Protein AF-0000000079456754 (afdb_homodimer)

Solvent-accessible surface area (backbone atoms only — not comparable to full-atom values): 29321 Å² total; per-residue (Å²): 111,34,64,53,48,17,48,43,24,54,72,72,60,78,36,47,35,60,50,11,26,41,52,13,52,42,48,40,25,72,31,63,88,43,51,28,25,14,45,40,23,36,18,22,70,84,45,48,30,36,29,25,3,20,33,33,38,13,86,80,46,47,39,7,14,24,29,37,26,44,29,47,65,57,40,38,56,46,3,45,46,35,42,61,35,28,71,49,34,30,26,28,17,71,38,30,30,52,49,34,45,45,62,68,47,68,78,42,79,29,58,36,74,60,15,49,48,54,39,50,54,29,56,72,49,36,35,52,78,62,50,64,35,38,39,37,60,56,48,88,66,35,59,72,81,53,35,66,44,90,62,84,54,83,61,74,77,69,75,72,74,67,42,75,90,48,35,36,45,52,53,40,77,28,66,47,96,87,34,49,37,20,34,26,21,31,15,18,44,48,54,36,31,61,63,31,51,49,57,14,41,41,33,62,20,16,12,30,30,55,38,55,91,43,19,32,18,24,30,37,45,43,28,49,61,38,40,62,67,21,35,12,35,45,17,36,52,34,34,65,72,66,40,52,30,31,56,11,24,38,52,29,49,48,62,48,36,75,78,42,54,84,50,21,38,35,30,42,22,28,36,41,86,66,52,61,27,53,27,35,28,51,48,95,76,45,68,46,77,43,70,48,86,89,65,70,43,80,42,78,43,79,44,78,41,50,66,74,124,111,33,63,53,49,18,48,44,26,53,71,73,60,77,37,49,35,60,51,12,25,40,53,12,51,41,49,38,24,72,32,64,90,43,52,27,25,14,45,38,25,35,19,22,71,82,46,50,30,36,30,26,3,18,33,33,36,12,84,80,46,48,40,8,14,25,30,37,25,45,29,48,65,57,40,39,56,46,3,44,46,35,40,62,35,28,72,48,32,30,26,28,19,71,39,27,32,51,50,33,44,45,62,68,47,67,80,44,79,28,59,36,74,60,17,49,49,54,40,50,53,29,55,73,50,36,36,53,78,62,49,63,34,37,40,37,59,55,48,89,67,34,58,72,83,52,35,67,44,92,61,85,54,85,61,72,76,69,76,72,74,66,40,75,89,48,33,38,44,51,52,41,75,29,66,47,96,84,34,48,38,20,35,25,22,32,17,18,43,49,54,36,32,60,63,30,49,48,56,14,40,41,34,63,20,16,11,30,30,55,38,54,90,42,20,32,17,24,33,36,44,44,27,47,61,37,40,61,66,21,35,13,36,45,17,35,53,35,34,64,73,66,40,52,28,31,57,12,24,39,54,29,49,49,62,48,36,74,79,42,55,84,51,20,38,36,30,42,22,28,34,43,87,63,52,62,28,53,27,35,28,51,46,95,76,44,68,47,78,45,67,48,87,88,64,72,43,79,42,75,43,78,45,79,41,50,63,76,125

Nearest PDB structures (foldseek):
  9gaf-assembly1_A  TM=9.329E-01  e=4.385E-30  Elizabethkingia meningoseptica
  3tkj-assembly1_B  TM=8.708E-01  e=7.910E-23  Homo sapiens
  4o47-assembly1_A  TM=8.609E-01  e=6.618E-23  Cavia porcellus
  4o47-assembly1_B  TM=8.626E-01  e=7.453E-23  Cavia porcellus
  1apy-assembly1_C  TM=9.927E-01  e=5.753E-17  Homo sapiens

InterPro domains:
  IPR000246 Peptidase T2, asparaginase 2 [PF01112] (5-284)
  IPR000246 Peptidase T2, asparaginase 2 [PTHR10188] (5-280)
  IPR029055 Nucleophile aminohydrolases, N-terminal [SSF56235] (5-284)

Foldseek 3Di:
DLQVQLVCCQPPVVHDNQVSQLSSLLVLLPDVVNVWFHFAAQAALVLAFFKKKKKAWQPVRAMFIEWRHFQFSSRHVLSVCCRVPHPDHYDYDPVSNVSCVVVPTDGHGSHDPRSNVVNVVCVVVQNPPADDAQWPPPSHRHDDDTDHHPDHPPPPPPLPQQAPVFWWKDKDWGAHPVLTIMIMIMTSGGHRYHRPDGFQNRPQLQQKHHHSQWWMKGKIWRRVLSVVQSLGNQLSVVSVVPDFSAVSQVVSVVVSCVVVVSTWMKMKIATSVGGIHMATANYPWDWDWDDDPVVNDIDIGTHDHDYRD/DLQVQLVCCQPPVVHDNQVSQLSSLLVLLPDVVNVWFHFAAQAALVLAFFKKKKKAWQPVRAMFIEWRHFQFSSRHVLSVCCRVPHPDHYDYDPVSNVSCVVVPTDGHGRHDPRSNVVNVVCVVVQNPPADDAQWPPPSHRHDDDTDHHPDHPPPPPPLPQQAPVFWWKDKDWGAHPVLTIMIMIMTSGGHRYHRPDGFQNRPQLQQKHHHSQWWMKGKIWRRVLSVVQSLGNQLSVVSVVPDFSAVSQVVSVVVSCVVVVSTWMKMKIATSVGGIHMATANYPWDWDWDDDPVVNDIDIGTHDHDYRD

Radius of gyration: 22.54 Å; Cα contacts (8 Å, |Δi|>4): 1743; chains: 2; bounding box: 58×65×57 Å

Secondary structure (DSSP, 8-state):
-HHHHHHHHHHTS---HHHHHHHHHHHHHT-TTSTTTSTTS---TTS--EEEEEEEETTT--EEEEEEEES-S-HHHHHHHHHHHBS-SEEEHHHHHHHHHHTTPPP-----HHHHHHHHHHHHTTT-S--B-SEES-TTT-----EE-SS------------GGG---EEEEEE-TT--EEEEEEE---TTPPTTB--GGGSBTTTEEEETTTEEEEEEE-HHHHHHH-HHHHHHHHHHTT--HHHHHHHHHHHHHTT-TT--EEEEEEETTS-EEEEEES-SS-EEEE--TTT-SPEEEE-PEEP--/-HHHHHHHHHHTS---HHHHHHHHHHHHHT-TTSTTTSTTS---TTS--EEEEEEEETTT--EEEEEEEES-S-HHHHHHHHHHHBS-SEEEHHHHHHHHHHTTPPP-----HHHHHHHHHHHHTTT-S--B-SEES-TTT-----EE-SS------------GGG---EEEEEE-TT--EEEEEEE---TTPPTTB--GGGSBTTTEEEETTTEEEEEEE-HHHHHHH-HHHHHHH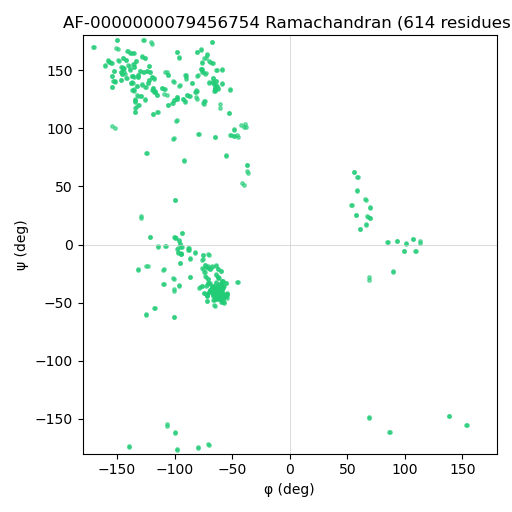HHHTT--HHHHHHHHHHHHHTT-TT--EEEEEEETTS-EEEEEES-SS-EEEE--TTT-SPEEEE-PEEP--

pLDDT: mean 92.84, std 12.47, range [36.28, 98.94]

Organism: NCBI:txid69355

Structure (mmCIF, N/CA/C/O backbone):
data_AF-0000000079456754-model_v1
#
loop_
_entity.id
_entity.type
_entity.pdbx_description
1 polymer N(4)-(beta-N-acetylglucosaminyl)-L-asparaginase
#
loop_
_atom_site.group_PDB
_atom_site.id
_atom_site.type_symbol
_atom_site.label_atom_id
_atom_site.label_alt_id
_atom_site.label_comp_id
_atom_site.label_asym_id
_atom_site.label_entity_id
_atom_site.label_seq_id
_atom_site.pdbx_PDB_ins_code
_atom_site.Cartn_x
_atom_site.Cartn_y
_atom_site.Cartn_z
_atom_site.occupancy
_atom_site.B_iso_or_equiv
_atom_site.auth_seq_id
_atom_site.auth_comp_id
_atom_site.auth_asym_id
_atom_site.auth_atom_id
_atom_site.pdbx_PDB_model_num
ATOM 1 N N . MET A 1 1 ? -5.152 -25.688 -11.891 1 72 1 MET A N 1
ATOM 2 C CA . MET A 1 1 ? -3.979 -25.609 -12.75 1 72 1 MET A CA 1
ATOM 3 C C . MET A 1 1 ? -2.885 -24.766 -12.117 1 72 1 MET A C 1
ATOM 5 O O . MET A 1 1 ? -1.72 -25.156 -12.086 1 72 1 MET A O 1
ATOM 9 N N . THR A 1 2 ? -3.264 -23.75 -11.438 1 82.38 2 THR A N 1
ATOM 10 C CA . THR A 1 2 ? -2.287 -22.828 -10.875 1 82.38 2 THR A CA 1
ATOM 11 C C . THR A 1 2 ? -1.55 -23.453 -9.703 1 82.38 2 THR A C 1
ATOM 13 O O . THR A 1 2 ? -0.318 -23.422 -9.641 1 82.38 2 THR A O 1
ATOM 16 N N . SER A 1 3 ? -2.283 -24.141 -8.867 1 84.19 3 SER A N 1
ATOM 17 C CA . SER A 1 3 ? -1.676 -24.781 -7.703 1 84.19 3 SER A CA 1
ATOM 18 C C . SER A 1 3 ? -0.75 -25.906 -8.117 1 84.19 3 SER A C 1
ATOM 20 O O . SER A 1 3 ? 0.294 -26.125 -7.496 1 84.19 3 SER A O 1
ATOM 22 N N . LEU A 1 4 ? -1.207 -26.594 -9.172 1 87.44 4 LEU A N 1
ATOM 23 C CA . LEU A 1 4 ? -0.409 -27.719 -9.641 1 87.44 4 LEU A CA 1
ATOM 24 C C . LEU A 1 4 ? 0.928 -27.234 -10.203 1 87.44 4 LEU A C 1
ATOM 26 O O . LEU A 1 4 ? 1.955 -27.891 -10.008 1 87.44 4 LEU A O 1
ATOM 30 N N . LYS A 1 5 ? 0.863 -26.188 -10.891 1 89.25 5 LYS A N 1
ATOM 31 C CA . LYS A 1 5 ? 2.1 -25.625 -11.422 1 89.25 5 LYS A CA 1
ATOM 32 C C . LYS A 1 5 ? 3.076 -25.281 -10.305 1 89.25 5 LYS A C 1
ATOM 34 O O . LYS A 1 5 ? 4.262 -25.609 -10.383 1 89.25 5 LYS A O 1
ATOM 39 N N . GLY A 1 6 ? 2.631 -24.594 -9.273 1 91.5 6 GLY A N 1
ATOM 40 C CA . GLY A 1 6 ? 3.475 -24.281 -8.125 1 91.5 6 GLY A CA 1
ATOM 41 C C . GLY A 1 6 ? 4.023 -25.516 -7.441 1 91.5 6 GLY A C 1
ATOM 42 O O . GLY A 1 6 ? 5.199 -25.562 -7.074 1 91.5 6 GLY A O 1
ATOM 43 N N . TRP A 1 7 ? 3.184 -26.5 -7.363 1 92.44 7 TRP A N 1
ATOM 44 C CA . TRP A 1 7 ? 3.564 -27.75 -6.715 1 92.44 7 TRP A CA 1
ATOM 45 C C . TRP A 1 7 ? 4.688 -28.453 -7.48 1 92.44 7 TRP A C 1
ATOM 47 O O . TRP A 1 7 ? 5.656 -28.922 -6.883 1 92.44 7 TRP A O 1
ATOM 57 N N . LYS A 1 8 ? 4.562 -28.453 -8.773 1 91.81 8 LYS A N 1
ATOM 58 C CA . LYS A 1 8 ? 5.57 -29.094 -9.617 1 91.81 8 LYS A CA 1
ATOM 59 C C . LYS A 1 8 ? 6.918 -28.375 -9.492 1 91.81 8 LYS A C 1
ATOM 61 O O . LYS A 1 8 ? 7.969 -29.016 -9.531 1 91.81 8 LYS A O 1
ATOM 66 N N . VAL A 1 9 ? 6.82 -27.109 -9.328 1 92.31 9 VAL A N 1
ATOM 67 C CA . VAL A 1 9 ? 8.047 -26.344 -9.164 1 92.31 9 VAL A CA 1
ATOM 68 C C . VAL A 1 9 ? 8.758 -26.781 -7.883 1 92.31 9 VAL A C 1
ATOM 70 O O . VAL A 1 9 ? 9.984 -26.922 -7.863 1 92.31 9 VAL A O 1
ATOM 73 N N . LEU A 1 10 ? 8.055 -27.016 -6.816 1 91.69 10 LEU A N 1
ATOM 74 C CA . LEU A 1 10 ? 8.617 -27.375 -5.52 1 91.69 10 LEU A CA 1
ATOM 75 C C . LEU A 1 10 ? 9.141 -28.797 -5.52 1 91.69 10 LEU A C 1
ATOM 77 O O . LEU A 1 10 ? 10.102 -29.125 -4.809 1 91.69 10 LEU A O 1
ATOM 81 N N . THR A 1 11 ? 8.57 -29.641 -6.352 1 90.5 11 THR A N 1
ATOM 82 C CA . THR A 1 11 ? 8.844 -31.062 -6.195 1 90.5 11 THR A CA 1
ATOM 83 C C . THR A 1 11 ? 9.711 -31.578 -7.344 1 90.5 11 THR A C 1
ATOM 85 O O . THR A 1 11 ? 10.453 -32.562 -7.18 1 90.5 11 THR A O 1
ATOM 88 N N . GLU A 1 12 ? 9.523 -31.047 -8.5 1 87.06 12 GLU A N 1
ATOM 89 C CA . GLU A 1 12 ? 10.211 -31.578 -9.672 1 87.06 12 GLU A CA 1
ATOM 90 C C . GLU A 1 12 ? 11.289 -30.625 -10.164 1 87.06 12 GLU A C 1
ATOM 92 O O . GLU A 1 12 ? 12.258 -31.031 -10.805 1 87.06 12 GLU A O 1
ATOM 97 N N . GLY A 1 13 ? 11.227 -29.438 -9.859 1 79.06 13 GLY A N 1
ATOM 98 C CA . GLY A 1 13 ? 12.039 -28.438 -10.523 1 79.06 13 GLY A CA 1
ATOM 99 C C . GLY A 1 13 ? 13.156 -27.891 -9.648 1 79.06 13 GLY A C 1
ATOM 100 O O . GLY A 1 13 ? 13.984 -27.109 -10.102 1 79.06 13 GLY A O 1
ATOM 101 N N . GLY A 1 14 ? 13.164 -28.438 -8.359 1 86.06 14 GLY A N 1
ATOM 102 C CA . GLY A 1 14 ? 14.172 -27.891 -7.465 1 86.06 14 GLY A CA 1
ATOM 103 C C . GLY A 1 14 ? 14.008 -26.406 -7.215 1 86.06 14 GLY A C 1
ATOM 104 O O . GLY A 1 14 ? 14.953 -25.734 -6.812 1 86.06 14 GLY A O 1
ATOM 105 N N . GLY A 1 15 ? 12.875 -25.922 -7.59 1 92.44 15 GLY A N 1
ATOM 106 C CA . GLY A 1 15 ? 12.617 -24.5 -7.438 1 92.44 15 GLY A CA 1
ATOM 107 C C . GLY A 1 15 ? 12.312 -24.094 -6.008 1 92.44 15 GLY A C 1
ATOM 108 O O . GLY A 1 15 ? 11.914 -24.938 -5.195 1 92.44 15 GLY A O 1
ATOM 109 N N . SER A 1 16 ? 12.523 -22.875 -5.664 1 96.31 16 SER A N 1
ATOM 110 C CA . SER A 1 16 ? 12.25 -22.312 -4.344 1 96.31 16 SER A CA 1
ATOM 111 C C . SER A 1 16 ? 10.758 -22.047 -4.156 1 96.31 16 SER A C 1
ATOM 113 O O . SER A 1 16 ? 9.977 -22.172 -5.102 1 96.31 16 SER A O 1
ATOM 115 N N . VAL A 1 17 ? 10.398 -21.797 -2.914 1 97.75 17 VAL A N 1
ATOM 116 C CA . VAL A 1 17 ? 9.016 -21.406 -2.637 1 97.75 17 VAL A CA 1
ATOM 117 C C . VAL A 1 17 ? 8.648 -20.172 -3.443 1 97.75 17 VAL A C 1
ATOM 119 O O . VAL A 1 17 ? 7.504 -20.031 -3.887 1 97.75 17 VAL A O 1
ATOM 122 N N . MET A 1 18 ? 9.586 -19.234 -3.643 1 97.88 18 MET A N 1
ATOM 123 C CA . MET A 1 18 ? 9.359 -18.047 -4.461 1 97.88 18 MET A CA 1
ATOM 124 C C . MET A 1 18 ? 9.102 -18.422 -5.914 1 97.88 18 MET A C 1
ATOM 126 O O . MET A 1 18 ? 8.203 -17.891 -6.555 1 97.88 18 MET A O 1
ATOM 130 N N . ASP A 1 19 ? 9.883 -19.375 -6.441 1 97.56 19 ASP A N 1
ATOM 131 C CA . ASP A 1 19 ? 9.656 -19.859 -7.797 1 97.56 19 ASP A CA 1
ATOM 132 C C . ASP A 1 19 ? 8.25 -20.438 -7.945 1 97.56 19 ASP A C 1
ATOM 134 O O . ASP A 1 19 ? 7.582 -20.203 -8.953 1 97.56 19 ASP A O 1
ATOM 138 N N . ALA A 1 20 ? 7.867 -21.188 -6.926 1 97.38 20 ALA A N 1
ATOM 139 C CA . ALA A 1 20 ? 6.555 -21.828 -6.945 1 97.38 20 ALA A CA 1
ATOM 140 C C . ALA A 1 20 ? 5.434 -20.797 -7 1 97.38 20 ALA A C 1
ATOM 142 O O . ALA A 1 20 ? 4.508 -20.922 -7.805 1 97.38 20 ALA A O 1
ATOM 143 N N . VAL A 1 21 ? 5.527 -19.812 -6.176 1 98.06 21 VAL A N 1
ATOM 144 C CA . VAL A 1 21 ? 4.504 -18.766 -6.098 1 98.06 21 VAL A CA 1
ATOM 145 C C . VAL A 1 21 ? 4.457 -17.984 -7.41 1 98.06 21 VAL A C 1
ATOM 147 O O . VAL A 1 21 ? 3.379 -17.734 -7.949 1 98.06 21 VAL A O 1
ATOM 150 N N . VAL A 1 22 ? 5.586 -17.594 -7.957 1 98.25 22 VAL A N 1
ATOM 151 C CA . VAL A 1 22 ? 5.66 -16.781 -9.172 1 98.25 22 VAL A CA 1
ATOM 152 C C . VAL A 1 22 ? 5.109 -17.578 -10.352 1 98.25 22 VAL A C 1
ATOM 154 O O . VAL A 1 22 ? 4.262 -17.078 -11.094 1 98.25 22 VAL A O 1
ATOM 157 N N . GLN A 1 23 ? 5.527 -18.812 -10.492 1 96.81 23 GLN A N 1
ATOM 158 C CA . GLN A 1 23 ? 5.078 -19.609 -11.625 1 96.81 23 GLN A CA 1
ATOM 159 C C . GLN A 1 23 ? 3.604 -19.969 -11.492 1 96.81 23 GLN A C 1
ATOM 161 O O . GLN A 1 23 ? 2.875 -20.016 -12.484 1 96.81 23 GLN A O 1
ATOM 166 N N . GLY A 1 24 ? 3.211 -20.312 -10.258 1 96.38 24 GLY A N 1
ATOM 167 C CA . GLY A 1 24 ? 1.803 -20.594 -10.023 1 96.38 24 GLY A CA 1
ATOM 168 C C . GLY A 1 24 ? 0.895 -19.422 -10.359 1 96.38 24 GLY A C 1
ATOM 169 O O . GLY A 1 24 ? -0.085 -19.578 -11.094 1 96.38 24 GLY A O 1
ATOM 170 N N . CYS A 1 25 ? 1.184 -18.25 -9.891 1 97.31 25 CYS A N 1
ATOM 171 C CA . CYS A 1 25 ? 0.378 -17.062 -10.156 1 97.31 25 CYS A CA 1
ATOM 172 C C . CYS A 1 25 ? 0.449 -16.672 -11.625 1 97.31 25 CYS A C 1
ATOM 174 O O . CYS A 1 25 ? -0.537 -16.203 -12.195 1 97.31 25 CYS A O 1
ATOM 176 N N . GLN A 1 26 ? 1.622 -16.812 -12.18 1 96.62 26 GLN A N 1
ATOM 177 C CA . GLN A 1 26 ? 1.788 -16.453 -13.586 1 96.62 26 GLN A CA 1
ATOM 178 C C . GLN A 1 26 ? 0.885 -17.312 -14.477 1 96.62 26 GLN A C 1
ATOM 180 O O . GLN A 1 26 ? 0.382 -16.844 -15.5 1 96.62 26 GLN A O 1
ATOM 185 N N . GLU A 1 27 ? 0.716 -18.594 -14.102 1 95.56 27 GLU A N 1
ATOM 186 C CA . GLU A 1 27 ? -0.209 -19.453 -14.836 1 95.56 27 GLU A CA 1
ATOM 187 C C . GLU A 1 27 ? -1.603 -18.828 -14.898 1 95.56 27 GLU A C 1
ATOM 189 O O . GLU A 1 27 ? -2.262 -18.875 -15.938 1 95.56 27 GLU A O 1
ATOM 194 N N . ALA A 1 28 ? -2.02 -18.281 -13.797 1 94.94 28 ALA A N 1
ATOM 195 C CA . ALA A 1 28 ? -3.32 -17.625 -13.758 1 94.94 28 ALA A CA 1
ATOM 196 C C . ALA A 1 28 ? -3.312 -16.344 -14.586 1 94.94 28 ALA A C 1
ATOM 198 O O . ALA A 1 28 ? -4.293 -16.031 -15.266 1 94.94 28 ALA A O 1
ATOM 199 N N . GLU A 1 29 ? -2.223 -15.586 -14.531 1 96.25 29 GLU A N 1
ATOM 200 C CA . GLU A 1 29 ? -2.094 -14.336 -15.289 1 96.25 29 GLU A CA 1
ATOM 201 C C . GLU A 1 29 ? -2.234 -14.586 -16.781 1 96.25 29 GLU A C 1
ATOM 203 O O . GLU A 1 29 ? -2.752 -13.734 -17.516 1 96.25 29 GLU A O 1
ATOM 208 N N . MET A 1 30 ? -1.811 -15.75 -17.219 1 95.31 30 MET A N 1
ATOM 209 C CA . MET A 1 30 ? -1.755 -16.047 -18.641 1 95.31 30 MET A CA 1
ATOM 210 C C . MET A 1 30 ? -3.018 -16.766 -19.109 1 95.31 30 MET A C 1
ATOM 212 O O . MET A 1 30 ? -3.199 -17 -20.297 1 95.31 30 MET A O 1
ATOM 216 N N . ASP A 1 31 ? -3.836 -17.109 -18.188 1 93.5 31 ASP A N 1
ATOM 217 C CA . ASP A 1 31 ? -5.047 -17.875 -18.484 1 93.5 31 ASP A CA 1
ATOM 218 C C . ASP A 1 31 ? -6.262 -16.953 -18.562 1 93.5 31 ASP A C 1
ATOM 220 O O . ASP A 1 31 ? -6.863 -16.625 -17.531 1 93.5 31 ASP A O 1
ATOM 224 N N . THR A 1 32 ? -6.77 -16.688 -19.703 1 91.12 32 THR A N 1
ATOM 225 C CA . THR A 1 32 ? -7.852 -15.734 -19.906 1 91.12 32 THR A CA 1
ATOM 226 C C . THR A 1 32 ? -9.188 -16.328 -19.453 1 91.12 32 THR A C 1
ATOM 228 O O . THR A 1 32 ? -10.18 -15.609 -19.328 1 91.12 32 THR A O 1
ATOM 231 N N . SER A 1 33 ? -9.148 -17.609 -19.156 1 89.81 33 SER A N 1
ATOM 232 C CA . SER A 1 33 ? -10.352 -18.219 -18.609 1 89.81 33 SER A CA 1
ATOM 233 C C . SER A 1 33 ? -10.539 -17.828 -17.141 1 89.81 33 SER A C 1
ATOM 235 O O . SER A 1 33 ? -11.617 -18.031 -16.578 1 89.81 33 SER A O 1
ATOM 237 N N . ILE A 1 34 ? -9.523 -17.281 -16.578 1 89.12 34 ILE A N 1
ATOM 238 C CA . ILE A 1 34 ? -9.609 -16.641 -15.258 1 89.12 34 ILE A CA 1
ATOM 239 C C . ILE A 1 34 ? -9.703 -15.125 -15.422 1 89.12 34 ILE A C 1
ATOM 241 O O . ILE A 1 34 ? -8.688 -14.43 -15.438 1 89.12 34 ILE A O 1
ATOM 245 N N . PRO A 1 35 ? -10.773 -14.57 -15.492 1 85.88 35 PRO A N 1
ATOM 246 C CA . PRO A 1 35 ? -10.961 -13.211 -16 1 85.88 35 PRO A CA 1
ATOM 247 C C . PRO A 1 35 ? -10.422 -12.148 -15.039 1 85.88 35 PRO A C 1
ATOM 249 O O . PRO A 1 35 ? -10.125 -11.031 -15.461 1 85.88 35 PRO A O 1
ATOM 252 N N . SER A 1 36 ? -10.234 -12.438 -13.789 1 89.44 36 SER A N 1
ATOM 253 C CA . SER A 1 36 ? -9.984 -11.398 -12.797 1 89.44 36 SER A CA 1
ATOM 254 C C . SER A 1 36 ? -8.492 -11.258 -12.5 1 89.44 36 SER A C 1
ATOM 256 O O . SER A 1 36 ? -8.102 -10.523 -11.594 1 89.44 36 SER A O 1
ATOM 258 N N . VAL A 1 37 ? -7.621 -11.945 -13.203 1 93.44 37 VAL A N 1
ATOM 259 C CA . VAL A 1 37 ? -6.234 -12 -12.758 1 93.44 37 VAL A CA 1
ATOM 260 C C . VAL A 1 37 ? -5.328 -11.359 -13.812 1 93.44 37 VAL A C 1
ATOM 262 O O . VAL A 1 37 ? -4.605 -10.406 -13.516 1 93.44 37 VAL A O 1
ATOM 265 N N . GLY A 1 38 ? -5.43 -11.812 -14.945 1 94.75 38 GLY A N 1
ATOM 266 C CA . GLY A 1 38 ? -4.469 -11.422 -15.969 1 94.75 38 GLY A CA 1
ATOM 267 C C . GLY A 1 38 ? -5.043 -10.469 -17 1 94.75 38 GLY A C 1
ATOM 268 O O . GLY A 1 38 ? -5.969 -9.711 -16.688 1 94.75 38 GLY A O 1
ATOM 269 N N . TYR A 1 39 ? -4.473 -10.43 -18.188 1 95.94 39 TYR A N 1
ATOM 270 C CA . TYR A 1 39 ? -4.848 -9.547 -19.281 1 95.94 39 TYR A CA 1
ATOM 271 C C . TYR A 1 39 ? -6.211 -9.922 -19.844 1 95.94 39 TYR A C 1
ATOM 273 O O . TYR A 1 39 ? -6.695 -11.031 -19.625 1 95.94 39 TYR A O 1
ATOM 281 N N . GLY A 1 40 ? -6.871 -8.984 -20.484 1 95.31 40 GLY A N 1
ATOM 282 C CA . GLY A 1 40 ? -7.988 -9.312 -21.359 1 95.31 40 GLY A CA 1
ATOM 283 C C . GLY A 1 40 ? -9.344 -9.07 -20.719 1 95.31 40 GLY A C 1
ATOM 284 O O . GLY A 1 40 ? -10.383 -9.305 -21.328 1 95.31 40 GLY A O 1
ATOM 285 N N . ASN A 1 41 ? -9.266 -8.586 -19.469 1 93.94 41 ASN A N 1
ATOM 286 C CA . ASN A 1 41 ? -10.539 -8.312 -18.812 1 93.94 41 ASN A CA 1
ATOM 287 C C . ASN A 1 41 ? -10.422 -7.164 -17.828 1 93.94 41 ASN A C 1
ATOM 289 O O . ASN A 1 41 ? -9.328 -6.641 -17.594 1 93.94 41 ASN A O 1
ATOM 293 N N . HIS A 1 42 ? -11.594 -6.648 -17.328 1 95.75 42 HIS A N 1
ATOM 294 C CA . HIS A 1 42 ? -11.75 -5.637 -16.281 1 95.75 42 HIS A CA 1
ATOM 295 C C . HIS A 1 42 ? -11.055 -4.336 -16.672 1 95.75 42 HIS A C 1
ATOM 297 O O . HIS A 1 42 ? -10.188 -3.852 -15.938 1 95.75 42 HIS A O 1
ATOM 303 N N . PRO A 1 43 ? -11.422 -3.756 -17.766 1 97.31 43 PRO A N 1
ATOM 304 C CA . PRO A 1 43 ? -10.867 -2.453 -18.141 1 97.31 43 PRO A CA 1
ATOM 305 C C . PRO A 1 43 ? -11.242 -1.349 -17.156 1 97.31 43 PRO A C 1
ATOM 307 O O . PRO A 1 43 ? -12.289 -1.423 -16.516 1 97.31 43 PRO A O 1
ATOM 310 N N . ASP A 1 44 ? -10.367 -0.396 -17.062 1 97.69 44 ASP A N 1
ATOM 311 C CA . ASP A 1 44 ? -10.727 0.789 -16.297 1 97.69 44 ASP A CA 1
ATOM 312 C C . ASP A 1 44 ? -11.609 1.728 -17.109 1 97.69 44 ASP A C 1
ATOM 314 O O . ASP A 1 44 ? -12.031 1.382 -18.219 1 97.69 44 ASP A O 1
ATOM 318 N N . GLU A 1 45 ? -11.93 2.885 -16.578 1 98.12 45 GLU A N 1
ATOM 319 C CA . GLU A 1 45 ? -12.859 3.805 -17.234 1 98.12 45 GLU A CA 1
ATOM 320 C C . GLU A 1 45 ? -12.305 4.297 -18.562 1 98.12 45 GLU A C 1
ATOM 322 O O . GLU A 1 45 ? -13.047 4.82 -19.391 1 98.12 45 GLU A O 1
ATOM 327 N N . SER A 1 46 ? -11.008 4.172 -18.812 1 97.56 46 SER A N 1
ATOM 328 C CA . SER A 1 46 ? -10.391 4.602 -20.062 1 97.56 46 SER A CA 1
ATOM 329 C C . SER A 1 46 ? -10.156 3.42 -20.984 1 97.56 46 SER A C 1
ATOM 331 O O . SER A 1 46 ? -9.406 3.531 -21.969 1 97.56 46 SER A O 1
ATOM 333 N N . SER A 1 47 ? -10.625 2.234 -20.641 1 97.81 47 SER A N 1
ATOM 334 C CA . SER A 1 47 ? -10.57 1.001 -21.406 1 97.81 47 SER A CA 1
ATOM 335 C C . SER A 1 47 ? -9.234 0.284 -21.203 1 97.81 47 SER A C 1
ATOM 337 O O . SER A 1 47 ? -9.008 -0.786 -21.781 1 97.81 47 SER A O 1
ATOM 339 N N . GLU A 1 48 ? -8.445 0.821 -20.406 1 97.81 48 GLU A N 1
ATOM 340 C CA . GLU A 1 48 ? -7.141 0.203 -20.203 1 97.81 48 GLU A CA 1
ATOM 341 C C . GLU A 1 48 ? -7.215 -0.905 -19.156 1 97.81 48 GLU A C 1
ATOM 343 O O . GLU A 1 48 ? -7.914 -0.768 -18.141 1 97.81 48 GLU A O 1
ATOM 348 N N . VAL A 1 49 ? -6.523 -1.994 -19.422 1 97.94 49 VAL A N 1
ATOM 349 C CA . VAL A 1 49 ? -6.355 -3.062 -18.453 1 97.94 49 VAL A CA 1
ATOM 350 C C . VAL A 1 49 ? -5.008 -2.914 -17.75 1 97.94 49 VAL A C 1
ATOM 352 O O . VAL A 1 49 ? -3.977 -2.725 -18.406 1 97.94 49 VAL A O 1
ATOM 355 N N . THR A 1 50 ? -4.988 -2.893 -16.453 1 98.31 50 THR A N 1
ATOM 356 C CA . THR A 1 50 ? -3.77 -2.807 -15.656 1 98.31 50 THR A CA 1
ATOM 357 C C . THR A 1 50 ? -3.703 -3.945 -14.641 1 98.31 50 THR A C 1
ATOM 359 O O . THR A 1 50 ? -4.715 -4.598 -14.367 1 98.31 50 THR A O 1
ATOM 362 N N . LEU A 1 51 ? -2.533 -4.195 -14.172 1 98.56 51 LEU A N 1
ATOM 363 C CA . LEU A 1 51 ? -2.342 -5.324 -13.273 1 98.56 51 LEU A CA 1
ATOM 364 C C . LEU A 1 51 ? -1.649 -4.887 -11.992 1 98.56 51 LEU A C 1
ATOM 366 O O . LEU A 1 51 ? -0.854 -3.943 -12 1 98.56 51 LEU A O 1
ATOM 370 N N . ASP A 1 52 ? -1.933 -5.516 -10.883 1 98.69 52 ASP A N 1
ATOM 371 C CA . ASP A 1 52 ? -1.252 -5.43 -9.594 1 98.69 52 ASP A CA 1
ATOM 372 C C . ASP A 1 52 ? -0.706 -6.789 -9.164 1 98.69 52 ASP A C 1
ATOM 374 O O . ASP A 1 52 ? -1.342 -7.82 -9.398 1 98.69 52 ASP A O 1
ATOM 378 N N . ALA A 1 53 ? 0.443 -6.777 -8.523 1 98.88 53 ALA A N 1
ATOM 379 C CA . ALA A 1 53 ? 1.009 -8.039 -8.055 1 98.88 53 ALA A CA 1
ATOM 380 C C . ALA A 1 53 ? 1.994 -7.809 -6.914 1 98.88 53 ALA A C 1
ATOM 382 O O . ALA A 1 53 ? 2.531 -6.707 -6.762 1 98.88 53 ALA A O 1
ATOM 383 N N . MET A 1 54 ? 2.197 -8.852 -6.164 1 98.88 54 MET A N 1
ATOM 384 C CA . MET A 1 54 ? 3.146 -8.805 -5.055 1 98.88 54 MET A CA 1
ATOM 385 C C . MET A 1 54 ? 3.727 -10.188 -4.773 1 98.88 54 MET A C 1
ATOM 387 O O . MET A 1 54 ? 3.023 -11.195 -4.879 1 98.88 54 MET A O 1
ATOM 391 N N . VAL A 1 55 ? 5.004 -10.227 -4.473 1 98.88 55 VAL A N 1
ATOM 392 C CA . VAL A 1 55 ? 5.652 -11.398 -3.896 1 98.88 55 VAL A CA 1
ATOM 393 C C . VAL A 1 55 ? 6.215 -11.055 -2.52 1 98.88 55 VAL A C 1
ATOM 395 O O . VAL A 1 55 ? 6.688 -9.938 -2.295 1 98.88 55 VAL A O 1
ATOM 398 N N . PHE A 1 56 ? 6.137 -11.969 -1.619 1 98.88 56 PHE A N 1
ATOM 399 C CA . PHE A 1 56 ? 6.539 -11.789 -0.23 1 98.88 56 PHE A CA 1
ATOM 400 C C . PHE A 1 56 ? 7.375 -12.969 0.251 1 98.88 56 PHE A C 1
ATOM 402 O O . PHE A 1 56 ? 6.867 -14.094 0.362 1 98.88 56 PHE A O 1
ATOM 409 N N . ASP A 1 57 ? 8.602 -12.711 0.533 1 98.25 57 ASP A N 1
ATOM 410 C CA . ASP A 1 57 ? 9.547 -13.734 0.958 1 98.25 57 ASP A CA 1
ATOM 411 C C . ASP A 1 57 ? 9.57 -13.875 2.479 1 98.25 57 ASP A C 1
ATOM 413 O O . ASP A 1 57 ? 9.93 -12.93 3.188 1 98.25 57 ASP A O 1
ATOM 417 N N . GLY A 1 58 ? 9.297 -15.062 2.973 1 96.69 58 GLY A N 1
ATOM 418 C CA . GLY A 1 58 ? 9.211 -15.266 4.41 1 96.69 58 GLY A CA 1
ATOM 419 C C . GLY A 1 58 ? 10.555 -15.188 5.109 1 96.69 58 GLY A C 1
ATOM 420 O O . GLY A 1 58 ? 10.648 -14.664 6.223 1 96.69 58 GLY A O 1
ATOM 421 N N . GLU A 1 59 ? 11.586 -15.594 4.473 1 93.44 59 GLU A N 1
ATOM 422 C CA . GLU A 1 59 ? 12.891 -15.672 5.117 1 93.44 59 GLU A CA 1
ATOM 423 C C . GLU A 1 59 ? 13.477 -14.281 5.352 1 93.44 59 GLU A C 1
ATOM 425 O O . GLU A 1 59 ? 13.938 -13.977 6.453 1 93.44 59 GLU A O 1
ATOM 430 N N . SER A 1 60 ? 13.461 -13.469 4.352 1 93.75 60 SER A N 1
ATOM 431 C CA . SER A 1 60 ? 14.07 -12.148 4.441 1 93.75 60 SER A CA 1
ATOM 432 C C . SER A 1 60 ? 13.039 -11.086 4.797 1 93.75 60 SER A C 1
ATOM 434 O O . SER A 1 60 ? 13.398 -9.953 5.141 1 93.75 60 SER A O 1
ATOM 436 N N . HIS A 1 61 ? 11.789 -11.414 4.652 1 96.62 61 HIS A N 1
ATOM 437 C CA . HIS A 1 61 ? 10.672 -10.484 4.781 1 96.62 61 HIS A CA 1
ATOM 438 C C . HIS A 1 61 ? 10.695 -9.445 3.662 1 96.62 61 HIS A C 1
ATOM 440 O O . HIS A 1 61 ? 10.086 -8.375 3.787 1 96.62 61 HIS A O 1
ATOM 446 N N . ALA A 1 62 ? 11.43 -9.727 2.607 1 97.25 62 ALA A N 1
ATOM 447 C CA . ALA A 1 62 ? 11.453 -8.805 1.476 1 97.25 62 ALA A CA 1
ATOM 448 C C . ALA A 1 62 ? 10.172 -8.914 0.65 1 97.25 62 ALA A C 1
ATOM 450 O O . ALA A 1 62 ? 9.586 -9.992 0.555 1 97.25 62 ALA A O 1
ATOM 451 N N . ILE A 1 63 ? 9.828 -7.809 0.102 1 98.69 63 ILE A N 1
ATOM 452 C CA . ILE A 1 63 ? 8.633 -7.723 -0.736 1 98.69 63 ILE A CA 1
ATOM 453 C C . ILE A 1 63 ? 8.992 -7.074 -2.072 1 98.69 63 ILE A C 1
ATOM 455 O O . ILE A 1 63 ? 9.805 -6.148 -2.125 1 98.69 63 ILE A O 1
ATOM 459 N N . GLY A 1 64 ? 8.484 -7.59 -3.154 1 98.88 64 GLY A N 1
ATOM 460 C CA . GLY A 1 64 ? 8.375 -6.902 -4.43 1 98.88 64 GLY A CA 1
ATOM 461 C C . GLY A 1 64 ? 6.945 -6.742 -4.906 1 98.88 64 GLY A C 1
ATOM 462 O O . GLY A 1 64 ? 6.164 -7.691 -4.875 1 98.88 64 GLY A O 1
ATOM 463 N N . ALA A 1 65 ? 6.637 -5.559 -5.316 1 98.94 65 ALA A N 1
ATOM 464 C CA . ALA A 1 65 ? 5.262 -5.312 -5.75 1 98.94 65 ALA A CA 1
ATOM 465 C C . ALA A 1 65 ? 5.223 -4.332 -6.914 1 98.94 65 ALA A C 1
ATOM 467 O O . ALA A 1 65 ? 6.109 -3.484 -7.055 1 98.94 65 ALA A O 1
ATOM 468 N N . VAL A 1 66 ? 4.258 -4.457 -7.727 1 98.94 66 VAL A N 1
ATOM 469 C CA . VAL A 1 66 ? 3.904 -3.486 -8.758 1 98.94 66 VAL A CA 1
ATOM 470 C C . VAL A 1 66 ? 2.404 -3.199 -8.703 1 98.94 66 VAL A C 1
ATOM 472 O O . VAL A 1 66 ? 1.608 -4.082 -8.375 1 98.94 66 VAL A O 1
ATOM 475 N N . ALA A 1 67 ? 2.049 -2.027 -8.945 1 98.81 67 ALA A N 1
ATOM 476 C CA . ALA A 1 67 ? 0.643 -1.63 -8.969 1 98.81 67 ALA A CA 1
ATOM 477 C C . ALA A 1 67 ? 0.356 -0.71 -10.156 1 98.81 67 ALA A C 1
ATOM 479 O O . ALA A 1 67 ? 1.198 0.11 -10.531 1 98.81 67 ALA A O 1
ATOM 480 N N . ASN A 1 68 ? -0.875 -0.904 -10.68 1 98.56 68 ASN A N 1
ATOM 481 C CA . ASN A 1 68 ? -1.256 -0.176 -11.883 1 98.56 68 ASN A CA 1
ATOM 482 C C . ASN A 1 68 ? -0.236 -0.371 -13 1 98.56 68 ASN A C 1
ATOM 484 O O . ASN A 1 68 ? 0.101 0.578 -13.719 1 98.56 68 ASN A O 1
ATOM 488 N N . LEU A 1 69 ? 0.351 -1.576 -13.047 1 98.81 69 LEU A N 1
ATOM 489 C CA . LEU A 1 69 ? 1.287 -1.946 -14.102 1 98.81 69 LEU A CA 1
ATOM 490 C C . LEU A 1 69 ? 0.59 -1.988 -15.453 1 98.81 69 LEU A C 1
ATOM 492 O O . LEU A 1 69 ? -0.471 -2.602 -15.594 1 98.81 69 LEU A O 1
ATOM 496 N N . ARG A 1 70 ? 1.216 -1.422 -16.391 1 98.44 70 ARG A N 1
ATOM 497 C CA . ARG A 1 70 ? 0.613 -1.27 -17.719 1 98.44 70 ARG A CA 1
ATOM 498 C C . ARG A 1 70 ? 1.403 -2.037 -18.766 1 98.44 70 ARG A C 1
ATOM 500 O O . ARG A 1 70 ? 2.635 -1.99 -18.781 1 98.44 70 ARG A O 1
ATOM 507 N N . ARG A 1 71 ? 0.683 -2.791 -19.562 1 98.75 71 ARG A N 1
ATOM 508 C CA . ARG A 1 71 ? 1.185 -3.305 -20.828 1 98.75 71 ARG A CA 1
ATOM 509 C C . ARG A 1 71 ? 2.26 -4.363 -20.609 1 98.75 71 ARG A C 1
ATOM 511 O O . ARG A 1 71 ? 3.145 -4.539 -21.438 1 98.75 71 ARG A O 1
ATOM 518 N N . ILE A 1 72 ? 2.305 -5.023 -19.469 1 98.75 72 ILE A N 1
ATOM 519 C CA . ILE A 1 72 ? 3.127 -6.191 -19.172 1 98.75 72 ILE A CA 1
ATOM 520 C C . ILE A 1 72 ? 2.248 -7.32 -18.656 1 98.75 72 ILE A C 1
ATOM 522 O O . ILE A 1 72 ? 1.586 -7.176 -17.625 1 98.75 72 ILE A O 1
ATOM 526 N N . LYS A 1 73 ? 2.246 -8.477 -19.219 1 98.12 73 LYS A N 1
ATOM 527 C CA . LYS A 1 73 ? 1.319 -9.547 -18.875 1 98.12 73 LYS A CA 1
ATOM 528 C C . LYS A 1 73 ? 1.745 -10.25 -17.578 1 98.12 73 LYS A C 1
ATOM 530 O O . LYS A 1 73 ? 0.901 -10.633 -16.766 1 98.12 73 LYS A O 1
ATOM 535 N N . SER A 1 74 ? 3.066 -10.375 -17.438 1 97.94 74 SER A N 1
ATOM 536 C CA . SER A 1 74 ? 3.562 -11.133 -16.297 1 97.94 74 SER A CA 1
ATOM 537 C C . SER A 1 74 ? 3.832 -10.227 -15.102 1 97.94 74 SER A C 1
ATOM 539 O O . SER A 1 74 ? 4.973 -10.094 -14.656 1 97.94 74 SER A O 1
ATOM 541 N N . ALA A 1 75 ? 2.811 -9.766 -14.508 1 98.69 75 ALA A N 1
ATOM 542 C CA . ALA A 1 75 ? 2.924 -8.773 -13.438 1 98.69 75 ALA A CA 1
ATOM 543 C C . ALA A 1 75 ? 3.672 -9.344 -12.234 1 98.69 75 ALA A C 1
ATOM 545 O O . ALA A 1 75 ? 4.504 -8.664 -11.633 1 98.69 75 ALA A O 1
ATOM 546 N N . ILE A 1 76 ? 3.443 -10.594 -11.859 1 98.75 76 ILE A N 1
ATOM 547 C CA . ILE A 1 76 ? 4.051 -11.172 -10.664 1 98.75 76 ILE A CA 1
ATOM 548 C C . ILE A 1 76 ? 5.551 -11.367 -10.891 1 98.75 76 ILE A C 1
ATOM 550 O O . ILE A 1 76 ? 6.348 -11.25 -9.961 1 98.75 76 ILE A O 1
ATOM 554 N N . ALA A 1 77 ? 5.898 -11.648 -12.094 1 98.75 77 ALA A N 1
ATOM 555 C CA . ALA A 1 77 ? 7.32 -11.75 -12.414 1 98.75 77 ALA A CA 1
ATOM 556 C C . ALA A 1 77 ? 8 -10.383 -12.312 1 98.75 77 ALA A C 1
ATOM 558 O O . ALA A 1 77 ? 9.164 -10.297 -11.906 1 98.75 77 ALA A O 1
ATOM 559 N N . VAL A 1 78 ? 7.293 -9.336 -12.742 1 98.94 78 VAL A N 1
ATOM 560 C CA . VAL A 1 78 ? 7.84 -7.992 -12.578 1 98.94 78 VAL A CA 1
ATOM 561 C C . VAL A 1 78 ? 7.996 -7.668 -11.094 1 98.94 78 VAL A C 1
ATOM 563 O O . VAL A 1 78 ? 8.992 -7.066 -10.688 1 98.94 78 VAL A O 1
ATOM 566 N N . ALA A 1 79 ? 7.035 -8.062 -10.281 1 98.94 79 ALA A N 1
ATOM 567 C CA . ALA A 1 79 ? 7.141 -7.879 -8.844 1 98.94 79 ALA A CA 1
ATOM 568 C C . ALA A 1 79 ? 8.391 -8.555 -8.289 1 98.94 79 ALA A C 1
ATOM 570 O O . ALA A 1 79 ? 9.117 -7.98 -7.477 1 98.94 79 ALA A O 1
ATOM 571 N N . ARG A 1 80 ? 8.625 -9.773 -8.75 1 98.75 80 ARG A N 1
ATOM 572 C CA . ARG A 1 80 ? 9.828 -10.484 -8.336 1 98.75 80 ARG A CA 1
ATOM 573 C C . ARG A 1 80 ? 11.078 -9.719 -8.758 1 98.75 80 ARG A C 1
ATOM 575 O O . ARG A 1 80 ? 12.055 -9.648 -8 1 98.75 80 ARG A O 1
ATOM 582 N N . ALA A 1 81 ? 11.047 -9.156 -9.953 1 98.75 81 ALA A N 1
ATOM 583 C CA . ALA A 1 81 ? 12.188 -8.383 -10.438 1 98.75 81 ALA A CA 1
ATOM 584 C C . ALA A 1 81 ? 12.438 -7.168 -9.555 1 98.75 81 ALA A C 1
ATOM 586 O O . ALA A 1 81 ? 13.586 -6.789 -9.328 1 98.75 81 ALA A O 1
ATOM 587 N N . VAL A 1 82 ? 11.406 -6.516 -9.07 1 98.88 82 VAL A N 1
ATOM 588 C CA . VAL A 1 82 ? 11.562 -5.402 -8.141 1 98.88 82 VAL A CA 1
ATOM 589 C C . VAL A 1 82 ? 12.328 -5.867 -6.902 1 98.88 82 VAL A C 1
ATOM 591 O O . VAL A 1 82 ? 13.266 -5.203 -6.457 1 98.88 82 VAL A O 1
ATOM 594 N N . LEU A 1 83 ? 11.945 -6.984 -6.348 1 98.5 83 LEU A N 1
ATOM 595 C CA . LEU A 1 83 ? 12.57 -7.555 -5.16 1 98.5 83 LEU A CA 1
ATOM 596 C C . LEU A 1 83 ? 14.039 -7.883 -5.422 1 98.5 83 LEU A C 1
ATOM 598 O O . LEU A 1 83 ? 14.898 -7.625 -4.574 1 98.5 83 LEU A O 1
ATOM 602 N N . GLU A 1 84 ? 14.312 -8.375 -6.586 1 97.81 84 GLU A N 1
ATOM 603 C CA . GLU A 1 84 ? 15.625 -8.945 -6.875 1 97.81 84 GLU A CA 1
ATOM 604 C C . GLU A 1 84 ? 16.609 -7.867 -7.34 1 97.81 84 GLU A C 1
ATOM 606 O O . GLU A 1 84 ? 17.812 -7.988 -7.137 1 97.81 84 GLU A O 1
ATOM 611 N N . HIS A 1 85 ? 16.062 -6.793 -7.957 1 98.38 85 HIS A N 1
ATOM 612 C CA . HIS A 1 85 ? 16.969 -5.91 -8.672 1 98.38 85 HIS A CA 1
ATOM 613 C C . HIS A 1 85 ? 16.906 -4.488 -8.125 1 98.38 85 HIS A C 1
ATOM 615 O O . HIS A 1 85 ? 17.531 -3.578 -8.672 1 98.38 85 HIS A O 1
ATOM 621 N N . THR A 1 86 ? 16.203 -4.258 -7.059 1 98.31 86 THR A N 1
ATOM 622 C CA . THR A 1 86 ? 16.141 -2.955 -6.406 1 98.31 86 THR A CA 1
ATOM 623 C C . THR A 1 86 ? 16.141 -3.109 -4.887 1 98.31 86 THR A C 1
ATOM 625 O O . THR A 1 86 ? 15.922 -4.211 -4.371 1 98.31 86 THR A O 1
ATOM 628 N N . ASP A 1 87 ? 16.359 -2.031 -4.219 1 97.12 87 ASP A N 1
ATOM 629 C CA . ASP A 1 87 ? 16.203 -1.977 -2.768 1 97.12 87 ASP A CA 1
ATOM 630 C C . ASP A 1 87 ? 14.805 -1.504 -2.385 1 97.12 87 ASP A C 1
ATOM 632 O O . ASP A 1 87 ? 14.547 -1.181 -1.222 1 97.12 87 ASP A O 1
ATOM 636 N N . HIS A 1 88 ? 13.875 -1.408 -3.42 1 98.31 88 HIS A N 1
ATOM 637 C CA . HIS A 1 88 ? 12.531 -0.889 -3.174 1 98.31 88 HIS A CA 1
ATOM 638 C C . HIS A 1 88 ? 11.531 -2.023 -2.986 1 98.31 88 HIS A C 1
ATOM 640 O O . HIS A 1 88 ? 11.82 -3.176 -3.309 1 98.31 88 HIS A O 1
ATOM 646 N N . THR A 1 89 ? 10.359 -1.662 -2.477 1 98.56 89 THR A N 1
ATOM 647 C CA . THR A 1 89 ? 9.289 -2.613 -2.213 1 98.56 89 THR A CA 1
ATOM 648 C C . THR A 1 89 ? 8.227 -2.547 -3.309 1 98.56 89 THR A C 1
ATOM 650 O O . THR A 1 89 ? 7.613 -3.561 -3.646 1 98.56 89 THR A O 1
ATOM 653 N N . MET A 1 90 ? 8.07 -1.36 -3.938 1 98.88 90 MET A N 1
ATOM 654 C CA . MET A 1 90 ? 6.941 -1.219 -4.855 1 98.88 90 MET A CA 1
ATOM 655 C C . MET A 1 90 ? 7.223 -0.151 -5.906 1 98.88 90 MET A C 1
ATOM 657 O O . MET A 1 90 ? 7.742 0.919 -5.586 1 98.88 90 MET A O 1
ATOM 661 N N . LEU A 1 91 ? 6.906 -0.452 -7.121 1 98.94 91 LEU A N 1
ATOM 662 C CA . LEU A 1 91 ? 6.891 0.507 -8.219 1 98.94 91 LEU A CA 1
ATOM 663 C C . LEU A 1 91 ? 5.504 0.584 -8.852 1 98.94 91 LEU A C 1
ATOM 665 O O . LEU A 1 91 ? 4.793 -0.42 -8.922 1 98.94 91 LEU A O 1
ATOM 669 N N . VAL A 1 92 ? 5.145 1.777 -9.367 1 98.88 92 VAL A N 1
ATOM 670 C CA . VAL A 1 92 ? 3.76 1.899 -9.812 1 98.88 92 VAL A CA 1
ATOM 671 C C . VAL A 1 92 ? 3.711 2.604 -11.164 1 98.88 92 VAL A C 1
ATOM 673 O O . VAL A 1 92 ? 4.648 3.311 -11.539 1 98.88 92 VAL A O 1
ATOM 676 N N . GLY A 1 93 ? 2.639 2.348 -11.914 1 98.31 93 GLY A N 1
ATOM 677 C CA . GLY A 1 93 ? 2.258 3.119 -13.094 1 98.31 93 GLY A CA 1
ATOM 678 C C . GLY A 1 93 ? 3.211 2.936 -14.258 1 98.31 93 GLY A C 1
ATOM 679 O O . GLY A 1 93 ? 3.773 1.855 -14.445 1 98.31 93 GLY A O 1
ATOM 680 N N . GLU A 1 94 ? 3.344 3.982 -15.062 1 98.06 94 GLU A N 1
ATOM 681 C CA . GLU A 1 94 ? 4.188 3.975 -16.25 1 98.06 94 GLU A CA 1
ATOM 682 C C . GLU A 1 94 ? 5.648 3.715 -15.898 1 98.06 94 GLU A C 1
ATOM 684 O O . GLU A 1 94 ? 6.379 3.084 -16.672 1 98.06 94 GLU A O 1
ATOM 689 N N . SER A 1 95 ? 6.031 4.199 -14.766 1 98.56 95 SER A N 1
ATOM 690 C CA . SER A 1 95 ? 7.406 3.994 -14.32 1 98.56 95 SER A CA 1
ATOM 691 C C . SER A 1 95 ? 7.684 2.521 -14.039 1 98.56 95 SER A C 1
ATOM 693 O O . SER A 1 95 ? 8.781 2.031 -14.297 1 98.56 95 SER A O 1
ATOM 695 N N . ALA A 1 96 ? 6.68 1.845 -13.492 1 98.81 96 ALA A N 1
ATOM 696 C CA . ALA A 1 96 ? 6.82 0.405 -13.289 1 98.81 96 ALA A CA 1
ATOM 697 C C . ALA A 1 96 ? 6.988 -0.32 -14.625 1 98.81 96 ALA A C 1
ATOM 699 O O . ALA A 1 96 ? 7.762 -1.274 -14.727 1 98.81 96 ALA A O 1
ATOM 700 N N . THR A 1 97 ? 6.227 0.117 -15.633 1 98.81 97 THR A N 1
ATOM 701 C CA . THR A 1 97 ? 6.355 -0.459 -16.969 1 98.81 97 THR A CA 1
ATOM 702 C C . THR A 1 97 ? 7.758 -0.224 -17.531 1 98.81 97 THR A C 1
ATOM 704 O O . THR A 1 97 ? 8.359 -1.126 -18.125 1 98.81 97 THR A O 1
ATOM 707 N N . ALA A 1 98 ? 8.242 0.99 -17.344 1 98.56 98 ALA A N 1
ATOM 708 C CA . ALA A 1 98 ? 9.586 1.311 -17.812 1 98.56 98 ALA A CA 1
ATOM 709 C C . ALA A 1 98 ? 10.633 0.424 -17.125 1 98.56 98 ALA A C 1
ATOM 711 O O . ALA A 1 98 ? 11.555 -0.065 -17.781 1 98.56 98 ALA A O 1
ATOM 712 N N . PHE A 1 99 ? 10.508 0.229 -15.859 1 98.81 99 PHE A N 1
ATOM 713 C CA . PHE A 1 99 ? 11.375 -0.682 -15.125 1 98.81 99 PHE A CA 1
ATOM 714 C C . PHE A 1 99 ? 11.305 -2.086 -15.719 1 98.81 99 PHE A C 1
ATOM 716 O O . PHE A 1 99 ? 12.336 -2.721 -15.945 1 98.81 99 PHE A O 1
ATOM 723 N N . ALA A 1 100 ? 10.023 -2.568 -15.898 1 98.88 100 ALA A N 1
ATOM 724 C CA . ALA A 1 100 ? 9.82 -3.91 -16.438 1 98.88 100 ALA A CA 1
ATOM 725 C C . ALA A 1 100 ? 10.531 -4.074 -17.781 1 98.88 100 ALA A C 1
ATOM 727 O O . ALA A 1 100 ? 11.203 -5.086 -18.016 1 98.88 100 ALA A O 1
ATOM 728 N N . LYS A 1 101 ? 10.398 -3.086 -18.609 1 98.56 101 LYS A N 1
ATOM 729 C CA . LYS A 1 101 ? 11.062 -3.123 -19.906 1 98.56 101 LYS A CA 1
ATOM 730 C C . LYS A 1 101 ? 12.578 -3.209 -19.75 1 98.56 101 LYS A C 1
ATOM 732 O O . LYS A 1 101 ? 13.234 -3.979 -20.453 1 98.56 101 LYS A O 1
ATOM 737 N N . ALA A 1 102 ? 13.078 -2.414 -18.828 1 97.81 102 ALA A N 1
ATOM 738 C CA . ALA A 1 102 ? 14.516 -2.422 -18.562 1 97.81 102 ALA A CA 1
ATOM 739 C C . ALA A 1 102 ? 14.977 -3.793 -18.078 1 97.81 102 ALA A C 1
ATOM 741 O O . ALA A 1 102 ? 16.125 -4.191 -18.312 1 97.81 102 ALA A O 1
ATOM 742 N N . MET A 1 103 ? 14.125 -4.516 -17.438 1 97.94 103 MET A N 1
ATOM 743 C CA . MET A 1 103 ? 14.445 -5.836 -16.891 1 97.94 103 MET A CA 1
ATOM 744 C C . MET A 1 103 ? 14.203 -6.918 -17.938 1 97.94 103 MET A C 1
ATOM 746 O O . MET A 1 103 ? 14.352 -8.109 -17.656 1 97.94 103 MET A O 1
ATOM 750 N N . GLY A 1 104 ? 13.695 -6.543 -19.141 1 97.5 104 GLY A N 1
ATOM 751 C CA . GLY A 1 104 ? 13.648 -7.484 -20.25 1 97.5 104 GLY A CA 1
ATOM 752 C C . GLY A 1 104 ? 12.25 -7.984 -20.547 1 97.5 104 GLY A C 1
ATOM 753 O O . GLY A 1 104 ? 12.062 -8.844 -21.406 1 97.5 104 GLY A O 1
ATOM 754 N N . PHE A 1 105 ? 11.281 -7.48 -19.891 1 98.44 105 PHE A N 1
ATOM 755 C CA . PHE A 1 105 ? 9.914 -7.91 -20.141 1 98.44 105 PHE A CA 1
ATOM 756 C C . PHE A 1 105 ? 9.375 -7.273 -21.422 1 98.44 105 PHE A C 1
ATOM 758 O O . PHE A 1 105 ? 9.758 -6.152 -21.766 1 98.44 105 PHE A O 1
ATOM 765 N N . GLN A 1 106 ? 8.516 -7.922 -22.031 1 97.88 106 GLN A N 1
ATOM 766 C CA . GLN A 1 106 ? 7.941 -7.453 -23.297 1 97.88 106 GLN A CA 1
ATOM 767 C C . GLN A 1 106 ? 6.738 -6.551 -23.047 1 97.88 106 GLN A C 1
ATOM 769 O O . GLN A 1 106 ? 5.832 -6.906 -22.281 1 97.88 106 GLN A O 1
ATOM 774 N N . GLU A 1 107 ? 6.797 -5.426 -23.641 1 98.31 107 GLU A N 1
ATOM 775 C CA . GLU A 1 107 ? 5.645 -4.527 -23.578 1 98.31 107 GLU A CA 1
ATOM 776 C C . GLU A 1 107 ? 4.586 -4.934 -24.609 1 98.31 107 GLU A C 1
ATOM 778 O O . GLU A 1 107 ? 4.879 -5.074 -25.797 1 98.31 107 GLU A O 1
ATOM 783 N N . GLU A 1 108 ? 3.449 -5.105 -24.172 1 97.81 108 GLU A N 1
ATOM 784 C CA . GLU A 1 108 ? 2.33 -5.461 -25.031 1 97.81 108 GLU A CA 1
ATOM 785 C C . GLU A 1 108 ? 0.998 -5.043 -24.422 1 97.81 108 GLU A C 1
ATOM 787 O O . GLU A 1 108 ? 0.876 -4.953 -23.188 1 97.81 108 GLU A O 1
ATOM 792 N N . SER A 1 109 ? 0.063 -4.887 -25.297 1 96.69 109 SER A N 1
ATOM 793 C CA . SER A 1 109 ? -1.242 -4.465 -24.797 1 96.69 109 SER A CA 1
ATOM 794 C C . SER A 1 109 ? -1.88 -5.551 -23.938 1 96.69 109 SER A C 1
ATOM 796 O O . SER A 1 109 ? -1.771 -6.738 -24.25 1 96.69 109 SER A O 1
ATOM 798 N N . LEU A 1 110 ? -2.551 -5.121 -22.922 1 98.06 110 LEU A N 1
ATOM 799 C CA . LEU A 1 110 ? -3.295 -6.047 -22.078 1 98.06 110 LEU A CA 1
ATOM 800 C C . LEU A 1 110 ? -4.762 -6.105 -22.484 1 98.06 110 LEU A C 1
ATOM 802 O O . LEU A 1 110 ? -5.535 -6.902 -21.953 1 98.06 110 LEU A O 1
ATOM 806 N N . ALA A 1 111 ? -5.113 -5.266 -23.359 1 97 111 ALA A N 1
ATOM 807 C CA . ALA A 1 111 ? -6.484 -5.238 -23.875 1 97 111 ALA A CA 1
ATOM 808 C C . ALA A 1 111 ? -6.703 -6.328 -24.922 1 97 111 ALA A C 1
ATOM 810 O O . ALA A 1 111 ? -5.77 -6.719 -25.625 1 97 111 ALA A O 1
ATOM 811 N N . THR A 1 112 ? -7.832 -6.867 -24.969 1 96.75 112 THR A N 1
ATOM 812 C CA . THR A 1 112 ? -8.297 -7.801 -25.984 1 96.75 112 THR A CA 1
ATOM 813 C C . THR A 1 112 ? -9.625 -7.332 -26.578 1 96.75 112 THR A C 1
ATOM 815 O O . THR A 1 112 ? -10.195 -6.34 -26.125 1 96.75 112 THR A O 1
ATOM 818 N N . ASP A 1 113 ? -10.094 -8.086 -27.594 1 96.88 113 ASP A N 1
ATOM 819 C CA . ASP A 1 113 ? -11.414 -7.77 -28.156 1 96.88 113 ASP A CA 1
ATOM 820 C C . ASP A 1 113 ? -12.492 -7.844 -27.078 1 96.88 113 ASP A C 1
ATOM 822 O O . ASP A 1 113 ? -13.398 -7.012 -27.047 1 96.88 113 ASP A O 1
ATOM 826 N N . LEU A 1 114 ? -12.289 -8.773 -26.266 1 96.5 114 LEU A N 1
ATOM 827 C CA . LEU A 1 114 ? -13.273 -8.953 -25.219 1 96.5 114 LEU A CA 1
ATOM 828 C C . LEU A 1 114 ? -13.289 -7.758 -24.266 1 96.5 114 LEU A C 1
ATOM 830 O O . LEU A 1 114 ? -14.359 -7.219 -23.953 1 96.5 114 LEU A O 1
ATOM 834 N N . SER A 1 115 ? -12.109 -7.383 -23.734 1 96.62 115 SER A N 1
ATOM 835 C CA . SER A 1 115 ? -12.055 -6.266 -22.797 1 96.62 115 SER A CA 1
ATOM 836 C C . SER A 1 115 ? -12.562 -4.98 -23.438 1 96.62 115 SER A C 1
ATOM 838 O O . SER A 1 115 ? -13.188 -4.152 -22.781 1 96.62 115 SER A O 1
ATOM 840 N N . ASN A 1 116 ? -12.328 -4.793 -24.703 1 97.88 116 ASN A N 1
ATOM 841 C CA . ASN A 1 116 ? -12.828 -3.627 -25.422 1 97.88 116 ASN A CA 1
ATOM 842 C C . ASN A 1 116 ? -14.352 -3.648 -25.531 1 97.88 116 ASN A C 1
ATOM 844 O O . ASN A 1 116 ? -15 -2.607 -25.406 1 97.88 116 ASN A O 1
ATOM 848 N N . GLU A 1 117 ? -14.836 -4.801 -25.844 1 98.19 117 GLU A N 1
ATOM 849 C CA . GLU A 1 117 ? -16.281 -4.949 -25.938 1 98.19 117 GLU A CA 1
ATOM 850 C C . GLU A 1 117 ? -16.953 -4.66 -24.594 1 98.19 117 GLU A C 1
ATOM 852 O O . GLU A 1 117 ? -17.984 -3.99 -24.531 1 98.19 117 GLU A O 1
ATOM 857 N N . ILE A 1 118 ? -16.344 -5.23 -23.578 1 97.25 118 ILE A N 1
ATOM 858 C CA . ILE A 1 118 ? -16.844 -4.996 -22.234 1 97.25 118 ILE A CA 1
ATOM 859 C C . ILE A 1 118 ? -16.891 -3.494 -21.953 1 97.25 118 ILE A C 1
ATOM 861 O O . ILE A 1 118 ? -17.891 -2.98 -21.453 1 97.25 118 ILE A O 1
ATOM 865 N N . TRP A 1 119 ? -15.914 -2.754 -22.281 1 98.06 119 TRP A N 1
ATOM 866 C CA . TRP A 1 119 ? -15.812 -1.32 -22.031 1 98.06 119 TRP A CA 1
ATOM 867 C C . TRP A 1 119 ? -16.844 -0.549 -22.844 1 98.06 119 TRP A C 1
ATOM 869 O O . TRP A 1 119 ? -17.484 0.38 -22.344 1 98.06 119 TRP A O 1
ATOM 879 N N . GLN A 1 120 ? -16.969 -0.961 -24.062 1 98.44 120 GLN A N 1
ATOM 880 C CA . GLN A 1 120 ? -17.922 -0.287 -24.938 1 98.44 120 GLN A CA 1
ATOM 881 C C . GLN A 1 120 ? -19.359 -0.446 -24.422 1 98.44 120 GLN A C 1
ATOM 883 O O . GLN A 1 120 ? -20.141 0.504 -24.453 1 98.44 120 GLN A O 1
ATOM 888 N N . GLU A 1 121 ? -19.656 -1.622 -24.062 1 98.38 121 GLU A N 1
ATOM 889 C CA . GLU A 1 121 ? -20.969 -1.874 -23.5 1 98.38 121 GLU A CA 1
ATOM 890 C C . GLU A 1 121 ? -21.219 -1.035 -22.25 1 98.38 121 GLU A C 1
ATOM 892 O O . GLU A 1 121 ? -22.312 -0.51 -22.047 1 98.38 121 GLU A O 1
ATOM 897 N N . TRP A 1 122 ? -20.25 -0.973 -21.422 1 97.94 122 TRP A N 1
ATOM 898 C CA . TRP A 1 122 ? -20.312 -0.156 -20.219 1 97.94 122 TRP A CA 1
ATOM 899 C C . TRP A 1 122 ? -20.562 1.309 -20.562 1 97.94 122 TRP A C 1
ATOM 901 O O . TRP A 1 122 ? -21.391 1.972 -19.938 1 97.94 122 TRP A O 1
ATOM 911 N N . ARG A 1 123 ? -19.875 1.83 -21.547 1 97.81 123 ARG A N 1
ATOM 912 C CA . ARG A 1 123 ? -20.047 3.213 -21.984 1 97.81 123 ARG A CA 1
ATOM 913 C C . ARG A 1 123 ? -21.453 3.461 -22.516 1 97.81 123 ARG A C 1
ATOM 915 O O . ARG A 1 123 ? -22.016 4.543 -22.312 1 97.81 123 ARG A O 1
ATOM 922 N N . ASN A 1 124 ? -21.938 2.494 -23.172 1 97.75 124 ASN A N 1
ATOM 923 C CA . ASN A 1 124 ? -23.266 2.592 -23.75 1 97.75 124 ASN A CA 1
ATOM 924 C C . ASN A 1 124 ? -24.344 2.508 -22.672 1 97.75 124 ASN A C 1
ATOM 926 O O . ASN A 1 124 ? -25.5 2.893 -22.906 1 97.75 124 ASN A O 1
ATOM 930 N N . ASN A 1 125 ? -23.953 1.997 -21.578 1 97.81 125 ASN A N 1
ATOM 931 C CA . ASN A 1 125 ? -24.891 1.891 -20.453 1 97.81 125 ASN A CA 1
ATOM 932 C C . ASN A 1 125 ? -24.672 3.016 -19.453 1 97.81 125 ASN A C 1
ATOM 934 O O . ASN A 1 125 ? -24.688 2.783 -18.234 1 97.81 125 ASN A O 1
ATOM 938 N N . SER A 1 126 ? -24.391 4.203 -19.938 1 97.5 126 SER A N 1
ATOM 939 C CA . SER A 1 126 ? -24.219 5.418 -19.156 1 97.5 126 SER A CA 1
ATOM 940 C C . SER A 1 126 ? -23.125 5.246 -18.109 1 97.5 126 SER A C 1
ATOM 942 O O . SER A 1 126 ? -23.234 5.758 -16.984 1 97.5 126 SER A O 1
ATOM 944 N N . CYS A 1 127 ? -22.172 4.324 -18.359 1 97.94 127 CYS A N 1
ATOM 945 C CA . CYS A 1 127 ? -20.984 4.109 -17.531 1 97.94 127 CYS A CA 1
ATOM 946 C C . CYS A 1 127 ? -21.375 3.594 -16.141 1 97.94 127 CYS A C 1
ATOM 948 O O . CYS A 1 127 ? -20.891 4.086 -15.133 1 97.94 127 CYS A O 1
ATOM 950 N N . GLN A 1 128 ? -22.406 2.705 -16.188 1 96.38 128 GLN A N 1
ATOM 951 C CA . GLN A 1 128 ? -22.797 2.072 -14.938 1 96.38 128 GLN A CA 1
ATOM 952 C C . GLN A 1 128 ? -22.344 0.618 -14.891 1 96.38 128 GLN A C 1
ATOM 954 O O . GLN A 1 128 ? -22.391 -0.088 -15.898 1 96.38 128 GLN A O 1
ATOM 959 N N . PRO A 1 129 ? -21.984 0.107 -13.773 1 95.19 129 PRO A N 1
ATOM 960 C CA . PRO A 1 129 ? -21.719 0.847 -12.547 1 95.19 129 PRO A CA 1
ATOM 961 C C . PRO A 1 129 ? -20.391 1.604 -12.594 1 95.19 129 PRO A C 1
ATOM 963 O O . PRO A 1 129 ? -19.562 1.366 -13.492 1 95.19 129 PRO A O 1
ATOM 966 N N . ASN A 1 130 ? -20.188 2.641 -11.711 1 96.81 130 ASN A N 1
ATOM 967 C CA . ASN A 1 130 ? -18.906 3.312 -11.57 1 96.81 130 ASN A CA 1
ATOM 968 C C . ASN A 1 130 ? -18.594 3.619 -10.109 1 96.81 130 ASN A C 1
ATOM 970 O O . ASN A 1 130 ? -19.312 3.166 -9.211 1 96.81 130 ASN A O 1
ATOM 974 N N . TYR A 1 131 ? -17.531 4.34 -9.836 1 97.69 131 TYR A N 1
ATOM 975 C CA . TYR A 1 131 ? -17.031 4.418 -8.461 1 97.69 131 TYR A CA 1
ATOM 976 C C . TYR A 1 131 ? -16.828 5.867 -8.039 1 97.69 131 TYR A C 1
ATOM 978 O O . TYR A 1 131 ? -15.984 6.156 -7.191 1 97.69 131 TYR A O 1
ATOM 986 N N . TRP A 1 132 ? -17.484 6.801 -8.648 1 98.12 132 TRP A N 1
ATOM 987 C CA . TRP A 1 132 ? -17.453 8.219 -8.297 1 98.12 132 TRP A CA 1
ATOM 988 C C . TRP A 1 132 ? -18.531 8.555 -7.281 1 98.12 132 TRP A C 1
ATOM 990 O O . TRP A 1 132 ? -19.594 7.914 -7.254 1 98.12 132 TRP A O 1
ATOM 1000 N N . LYS A 1 133 ? -18.25 9.469 -6.406 1 97.12 133 LYS A N 1
ATOM 1001 C CA . LYS A 1 133 ? -19.25 10 -5.488 1 97.12 133 LYS A CA 1
ATOM 1002 C C . LYS A 1 133 ? -19.031 11.484 -5.227 1 97.12 133 LYS A C 1
ATOM 1004 O O . LYS A 1 133 ? -17.906 11.977 -5.352 1 97.12 133 LYS A O 1
ATOM 1009 N N . ASN A 1 134 ? -20.047 12.203 -4.93 1 97.25 134 ASN A N 1
ATOM 1010 C CA . ASN A 1 134 ? -19.984 13.625 -4.625 1 97.25 134 ASN A CA 1
ATOM 1011 C C . ASN A 1 134 ? -19.391 14.422 -5.781 1 97.25 134 ASN A C 1
ATOM 1013 O O . ASN A 1 134 ? -18.469 15.219 -5.582 1 97.25 134 ASN A O 1
ATOM 1017 N N . VAL A 1 135 ? -19.875 14.117 -7.004 1 98 135 VAL A N 1
ATOM 1018 C CA . VAL A 1 135 ? -19.391 14.805 -8.203 1 98 135 VAL A CA 1
ATOM 1019 C C . VAL A 1 135 ? -20.578 15.18 -9.094 1 98 135 VAL A C 1
ATOM 1021 O O . VAL A 1 135 ? -21.703 14.742 -8.852 1 98 135 VAL A O 1
ATOM 1024 N N . ALA A 1 136 ? -20.359 16.047 -10.016 1 96.75 136 ALA A N 1
ATOM 1025 C CA . ALA A 1 136 ? -21.312 16.453 -11.055 1 96.75 136 ALA A CA 1
ATOM 1026 C C . ALA A 1 136 ? -20.734 16.203 -12.445 1 96.75 136 ALA A C 1
ATOM 1028 O O . ALA A 1 136 ? -19.531 16.438 -12.68 1 96.75 136 ALA A O 1
ATOM 1029 N N . PRO A 1 137 ? -21.547 15.766 -13.359 1 96.5 137 PRO A N 1
ATOM 1030 C CA . PRO A 1 137 ? -22.953 15.414 -13.188 1 96.5 137 PRO A CA 1
ATOM 1031 C C . PRO A 1 137 ? -23.156 14.18 -12.32 1 96.5 137 PRO A C 1
ATOM 1033 O O . PRO A 1 137 ? -22.188 13.562 -11.883 1 96.5 137 PRO A O 1
ATOM 1036 N N . ASN A 1 138 ? -24.359 13.898 -12.047 1 96.25 138 ASN A N 1
ATOM 1037 C CA . ASN A 1 138 ? -24.688 12.727 -11.25 1 96.25 138 ASN A CA 1
ATOM 1038 C C . ASN A 1 138 ? -24.047 11.461 -11.812 1 96.25 138 ASN A C 1
ATOM 1040 O O . ASN A 1 138 ? -24.422 10.992 -12.883 1 96.25 138 ASN A O 1
ATOM 1044 N N . PRO A 1 139 ? -23.094 10.883 -11.062 1 96.5 139 PRO A N 1
ATOM 1045 C CA . PRO A 1 139 ? -22.344 9.758 -11.617 1 96.5 139 PRO A CA 1
ATOM 1046 C C . PRO A 1 139 ? -23.188 8.492 -11.742 1 96.5 139 PRO A C 1
ATOM 1048 O O . PRO A 1 139 ? -22.766 7.527 -12.391 1 96.5 139 PRO A O 1
ATOM 1051 N N . ARG A 1 140 ? -24.375 8.477 -11.211 1 95.88 140 ARG A N 1
ATOM 1052 C CA . ARG A 1 140 ? -25.25 7.316 -11.305 1 95.88 140 ARG A CA 1
ATOM 1053 C C . ARG A 1 140 ? -26.094 7.371 -12.578 1 95.88 140 ARG A C 1
ATOM 1055 O O . ARG A 1 140 ? -26.766 6.398 -12.93 1 95.88 140 ARG A O 1
ATOM 1062 N N . ALA A 1 141 ? -25.969 8.469 -13.289 1 95.75 141 ALA A N 1
ATOM 1063 C CA . ALA A 1 141 ? -26.844 8.625 -14.445 1 95.75 141 ALA A CA 1
ATOM 1064 C C . ALA A 1 141 ? -26.047 9.055 -15.68 1 95.75 141 ALA A C 1
ATOM 1066 O O . ALA A 1 141 ? -26.484 8.844 -16.812 1 95.75 141 ALA A O 1
ATOM 1067 N N . PHE A 1 142 ? -24.891 9.617 -15.43 1 96.81 142 PHE A N 1
ATOM 1068 C CA . PHE A 1 142 ? -24.156 10.195 -16.547 1 96.81 142 PHE A CA 1
ATOM 1069 C C . PHE A 1 142 ? -22.672 9.828 -16.469 1 96.81 142 PHE A C 1
ATOM 1071 O O . PHE A 1 142 ? -22.094 9.75 -15.383 1 96.81 142 PHE A O 1
ATOM 1078 N N . CYS A 1 143 ? -22.156 9.648 -17.656 1 97.38 143 CYS A N 1
ATOM 1079 C CA . CYS A 1 143 ? -20.703 9.531 -17.734 1 97.38 143 CYS A CA 1
ATOM 1080 C C . CYS A 1 143 ? -20.016 10.875 -17.484 1 97.38 143 CYS A C 1
ATOM 1082 O O . CYS A 1 143 ? -20.656 11.922 -17.594 1 97.38 143 CYS A O 1
ATOM 1084 N N . GLY A 1 144 ? -18.719 10.836 -17.188 1 95.06 144 GLY A N 1
ATOM 1085 C CA . GLY A 1 144 ? -17.938 12.055 -17 1 95.06 144 GLY A CA 1
ATOM 1086 C C . GLY A 1 144 ? -17.719 12.828 -18.281 1 95.06 144 GLY A C 1
ATOM 1087 O O . GLY A 1 144 ? -18.281 12.492 -19.328 1 95.06 144 GLY A O 1
ATOM 1088 N N . PRO A 1 145 ? -16.969 13.75 -18.156 1 96.88 145 PRO A N 1
ATOM 1089 C CA . PRO A 1 145 ? -16.047 14.141 -17.078 1 96.88 145 PRO A CA 1
ATOM 1090 C C . PRO A 1 145 ? -16.781 14.703 -15.852 1 96.88 145 PRO A C 1
ATOM 1092 O O . PRO A 1 145 ? -17.828 15.336 -15.992 1 96.88 145 PRO A O 1
ATOM 1095 N N . TYR A 1 146 ? -16.203 14.43 -14.688 1 97.5 146 TYR A N 1
ATOM 1096 C CA . TYR A 1 146 ? -16.812 14.828 -13.43 1 97.5 146 TYR A CA 1
ATOM 1097 C C . TYR A 1 146 ? -16.062 16 -12.797 1 97.5 146 TYR A C 1
ATOM 1099 O O . TYR A 1 146 ? -14.852 16.125 -12.977 1 97.5 146 TYR A O 1
ATOM 1107 N N . VAL A 1 147 ? -16.75 16.859 -12.078 1 96.44 147 VAL A N 1
ATOM 1108 C CA . VAL A 1 147 ? -16.172 17.906 -11.234 1 96.44 147 VAL A CA 1
ATOM 1109 C C . VAL A 1 147 ? -16.688 17.75 -9.805 1 96.44 147 VAL A C 1
ATOM 1111 O O . VAL A 1 147 ? -17.797 17.25 -9.586 1 96.44 147 VAL A O 1
ATOM 1114 N N . PRO A 1 148 ? -15.906 18.125 -8.844 1 96.56 148 PRO A N 1
ATOM 1115 C CA . PRO A 1 148 ? -16.312 17.922 -7.457 1 96.56 148 PRO A CA 1
ATOM 1116 C C . PRO A 1 148 ? -17.516 18.766 -7.059 1 96.56 148 PRO A C 1
ATOM 1118 O O . PRO A 1 148 ? -17.641 19.922 -7.484 1 96.56 148 PRO A O 1
ATOM 1121 N N . LEU A 1 149 ? -18.375 18.141 -6.301 1 92.06 149 LEU A N 1
ATOM 1122 C CA . LEU A 1 149 ? -19.469 18.875 -5.68 1 92.06 149 LEU A CA 1
ATOM 1123 C C . LEU A 1 149 ? -19.062 19.422 -4.312 1 92.06 149 LEU A C 1
ATOM 1125 O O . LEU A 1 149 ? -18.359 18.734 -3.564 1 92.06 149 LEU A O 1
ATOM 1129 N N . LYS A 1 150 ? -19.25 20.641 -4.066 1 71.62 150 LYS A N 1
ATOM 1130 C CA . LYS A 1 150 ? -18.906 21.234 -2.777 1 71.62 150 LYS A CA 1
ATOM 1131 C C . LYS A 1 150 ? -19.766 20.625 -1.658 1 71.62 150 LYS A C 1
ATOM 1133 O O . LYS A 1 150 ? -19.312 20.547 -0.513 1 71.62 150 LYS A O 1
ATOM 1138 N N . GLN A 1 151 ? -21.031 20.328 -1.906 1 63.78 151 GLN A N 1
ATOM 1139 C CA . GLN A 1 151 ? -21.906 19.844 -0.843 1 63.78 151 GLN A CA 1
ATOM 1140 C C . GLN A 1 151 ? -22.062 18.328 -0.926 1 63.78 151 GLN A C 1
ATOM 1142 O O . GLN A 1 151 ? -22.156 17.766 -2.02 1 63.78 151 GLN A O 1
ATOM 1147 N N . GLU A 1 152 ? -21.719 17.656 0.245 1 57.31 152 GLU A N 1
ATOM 1148 C CA . GLU A 1 152 ? -21.859 16.203 0.375 1 57.31 152 GLU A CA 1
ATOM 1149 C C . GLU A 1 152 ? -23.234 15.75 -0.087 1 57.31 152 GLU A C 1
ATOM 1151 O O . GLU A 1 152 ? -24.25 16.312 0.324 1 57.31 152 GLU A O 1
ATOM 1156 N N . ILE A 1 153 ? -23.391 15.258 -1.275 1 46.12 153 ILE A N 1
ATOM 1157 C CA . ILE A 1 153 ? -24.672 14.609 -1.562 1 46.12 153 ILE A CA 1
ATOM 1158 C C . ILE A 1 153 ? -24.672 13.203 -0.971 1 46.12 153 ILE A C 1
ATOM 1160 O O . ILE A 1 153 ? -23.75 12.414 -1.218 1 46.12 153 ILE A O 1
ATOM 1164 N N . THR A 1 154 ? -25.219 13.094 0.24 1 44.19 154 THR A N 1
ATOM 1165 C CA . THR A 1 154 ? -25.406 11.781 0.856 1 44.19 154 THR A CA 1
ATOM 1166 C C . THR A 1 154 ? -25.859 10.758 -0.178 1 44.19 154 THR A C 1
ATOM 1168 O O . THR A 1 154 ? -27.016 10.773 -0.608 1 44.19 154 THR A O 1
ATOM 1171 N N . CYS A 1 155 ? -25.172 10.711 -1.159 1 39.41 155 CYS A N 1
ATOM 1172 C CA . CYS A 1 155 ? -25.672 9.633 -2.01 1 39.41 155 CYS A CA 1
ATOM 1173 C C . CYS A 1 155 ? -25.609 8.289 -1.285 1 39.41 155 CYS A C 1
ATOM 1175 O O . CYS A 1 155 ? -24.672 8.031 -0.534 1 39.41 155 CYS A O 1
ATOM 1177 N N . ASP A 1 156 ? -26.734 7.691 -1.067 1 36.28 156 ASP A N 1
ATOM 1178 C CA . ASP A 1 156 ? -26.844 6.348 -0.508 1 36.28 156 ASP A CA 1
ATOM 1179 C C . ASP A 1 156 ? -25.75 5.43 -1.074 1 36.28 156 ASP A C 1
ATOM 1181 O O . ASP A 1 156 ? -25.578 5.344 -2.291 1 36.28 156 ASP A O 1
ATOM 1185 N N . PRO A 1 157 ? -24.781 5.18 -0.324 1 41.78 157 PRO A N 1
ATOM 1186 C CA . PRO A 1 157 ? -23.812 4.203 -0.822 1 41.78 157 PRO A CA 1
ATOM 1187 C C . PRO A 1 157 ? -24.469 3.061 -1.596 1 41.78 157 PRO A C 1
ATOM 1189 O O . PRO A 1 157 ? -25.219 2.271 -1.02 1 41.78 157 PRO A O 1
ATOM 1192 N N . SER A 1 158 ? -25.094 3.273 -2.648 1 37.34 158 SER A N 1
ATOM 1193 C CA . SER A 1 158 ? -25.5 2.07 -3.365 1 37.34 158 SER A CA 1
ATOM 1194 C C . SER A 1 158 ? -24.422 0.997 -3.301 1 37.34 158 SER A C 1
ATOM 1196 O O . SER A 1 158 ? -23.25 1.273 -3.559 1 37.34 158 SER A O 1
ATOM 1198 N N . THR A 1 159 ? -24.609 0.086 -2.48 1 40.25 159 THR A N 1
ATOM 1199 C CA . THR A 1 159 ? -23.859 -1.139 -2.229 1 40.25 159 THR A CA 1
ATOM 1200 C C . THR A 1 159 ? -23.328 -1.729 -3.535 1 40.25 159 THR A C 1
ATOM 1202 O O . THR A 1 159 ? -24.109 -2.188 -4.371 1 40.25 159 THR A O 1
ATOM 1205 N N . LYS A 1 160 ? -22.453 -1.075 -4.07 1 50 160 LYS A N 1
ATOM 1206 C CA . LYS A 1 160 ? -21.781 -1.71 -5.199 1 50 160 LYS A CA 1
ATOM 1207 C C . LYS A 1 160 ? -21.344 -3.133 -4.855 1 50 160 LYS A C 1
ATOM 1209 O O . LYS A 1 160 ? -20.641 -3.35 -3.869 1 50 160 LYS A O 1
ATOM 1214 N N . MET A 1 161 ? -22.281 -4.086 -5.215 1 43.91 161 MET A N 1
ATOM 1215 C CA . MET A 1 161 ? -22.062 -5.52 -5.031 1 43.91 161 MET A CA 1
ATOM 1216 C C . MET A 1 161 ? -20.766 -5.965 -5.715 1 43.91 161 MET A C 1
ATOM 1218 O O . MET A 1 161 ? -20.672 -5.926 -6.945 1 43.91 161 MET A O 1
ATOM 1222 N N . VAL A 1 162 ? -19.672 -5.652 -5.102 1 48.34 162 VAL A N 1
ATOM 1223 C CA . VAL A 1 162 ? -18.516 -6.418 -5.547 1 48.34 162 VAL A CA 1
ATOM 1224 C C . VAL A 1 162 ? -18.844 -7.91 -5.504 1 48.34 162 VAL A C 1
ATOM 1226 O O . VAL A 1 162 ? -19.25 -8.43 -4.465 1 48.34 162 VAL A O 1
ATOM 1229 N N . ASN A 1 163 ? -19.281 -8.469 -6.633 1 49.34 163 ASN A N 1
ATOM 1230 C CA . ASN A 1 163 ? -19.484 -9.914 -6.668 1 49.34 163 ASN A CA 1
ATOM 1231 C C . ASN A 1 163 ? -18.281 -10.633 -7.258 1 49.34 163 ASN A C 1
ATOM 1233 O O . ASN A 1 163 ? -17.344 -10 -7.746 1 49.34 163 ASN A O 1
ATOM 1237 N N . GLU A 1 164 ? -18.188 -11.945 -6.988 1 49.06 164 GLU A N 1
ATOM 1238 C CA . GLU A 1 164 ? -17.094 -12.805 -7.438 1 49.06 164 GLU A CA 1
ATOM 1239 C C . GLU A 1 164 ? -16.781 -12.562 -8.914 1 49.06 164 GLU A C 1
ATOM 1241 O O . GLU A 1 164 ? -15.625 -12.695 -9.328 1 49.06 164 GLU A O 1
ATOM 1246 N N . GLY A 1 165 ? -17.797 -12.227 -9.648 1 49.28 165 GLY A N 1
ATOM 1247 C CA . GLY A 1 165 ? -17.609 -12.055 -11.078 1 49.28 165 GLY A CA 1
ATOM 1248 C C . GLY A 1 165 ? -16.859 -10.789 -11.438 1 49.28 165 GLY A C 1
ATOM 1249 O O . GLY A 1 165 ? -16.406 -10.625 -12.57 1 49.28 165 GLY A O 1
ATOM 1250 N N . ASN A 1 166 ? -16.828 -9.922 -10.523 1 48.41 166 ASN A N 1
ATOM 1251 C CA . ASN A 1 166 ? -16.219 -8.656 -10.906 1 48.41 166 ASN A CA 1
ATOM 1252 C C . ASN A 1 166 ? -14.922 -8.398 -10.133 1 48.41 166 ASN A C 1
ATOM 1254 O O . ASN A 1 166 ? -14.359 -7.301 -10.203 1 48.41 166 ASN A O 1
ATOM 1258 N N . HIS A 1 167 ? -14.609 -9.32 -9.25 1 57.12 167 HIS A N 1
ATOM 1259 C CA . HIS A 1 167 ? -13.391 -9.07 -8.492 1 57.12 167 HIS A CA 1
ATOM 1260 C C . HIS A 1 167 ? -12.734 -10.367 -8.039 1 57.12 167 HIS A C 1
ATOM 1262 O O . HIS A 1 167 ? -13.367 -11.18 -7.355 1 57.12 167 HIS A O 1
ATOM 1268 N N . ASP A 1 168 ? -11.633 -10.859 -8.781 1 67.69 168 ASP A N 1
ATOM 1269 C CA . ASP A 1 168 ? -10.906 -11.984 -8.195 1 67.69 168 ASP A CA 1
ATOM 1270 C C . ASP A 1 168 ? -9.398 -11.766 -8.289 1 67.69 168 ASP A C 1
ATOM 1272 O O . ASP A 1 168 ? -8.938 -10.914 -9.047 1 67.69 168 ASP A O 1
ATOM 1276 N N . THR A 1 169 ? -8.773 -11.961 -7.281 1 88.75 169 THR A N 1
ATOM 1277 C CA . THR A 1 169 ? -7.328 -12 -7.062 1 88.75 169 THR A CA 1
ATOM 1278 C C . THR A 1 169 ? -6.852 -13.438 -6.844 1 88.75 169 THR A C 1
ATOM 1280 O O . THR A 1 169 ? -7.57 -14.25 -6.262 1 88.75 169 THR A O 1
ATOM 1283 N N . ILE A 1 170 ? -5.867 -13.789 -7.602 1 95.25 170 ILE A N 1
ATOM 1284 C CA . ILE A 1 170 ? -5.238 -15.039 -7.184 1 95.25 170 ILE A CA 1
ATOM 1285 C C . ILE A 1 170 ? -4.25 -14.766 -6.051 1 95.25 170 ILE A C 1
ATOM 1287 O O . ILE A 1 170 ? -3.533 -13.758 -6.07 1 95.25 170 ILE A O 1
ATOM 1291 N N . GLY A 1 171 ? -4.293 -15.508 -4.988 1 97.38 171 GLY A N 1
ATOM 1292 C CA . GLY A 1 171 ? -3.318 -15.578 -3.914 1 97.38 171 GLY A CA 1
ATOM 1293 C C . GLY A 1 171 ? -2.777 -16.984 -3.689 1 97.38 171 GLY A C 1
ATOM 1294 O O . GLY A 1 171 ? -3.518 -17.953 -3.795 1 97.38 171 GLY A O 1
ATOM 1295 N N . MET A 1 172 ? -1.51 -17.062 -3.453 1 98.06 172 MET A N 1
ATOM 1296 C CA . MET A 1 172 ? -0.884 -18.375 -3.285 1 98.06 172 MET A CA 1
ATOM 1297 C C . MET A 1 172 ? 0.119 -18.359 -2.137 1 98.06 172 MET A C 1
ATOM 1299 O O . MET A 1 172 ? 0.854 -17.375 -1.966 1 98.06 172 MET A O 1
ATOM 1303 N N . ILE A 1 173 ? 0.133 -19.391 -1.352 1 98.62 173 ILE A N 1
ATOM 1304 C CA . ILE A 1 173 ? 1.138 -19.656 -0.33 1 98.62 173 ILE A CA 1
ATOM 1305 C C . ILE A 1 173 ? 1.909 -20.922 -0.688 1 98.62 173 ILE A C 1
ATOM 1307 O O . ILE A 1 173 ? 1.311 -21.938 -1.041 1 98.62 173 ILE A O 1
ATOM 1311 N N . ALA A 1 174 ? 3.158 -20.859 -0.69 1 98.12 174 ALA A N 1
ATOM 1312 C CA . ALA A 1 174 ? 4 -22.031 -0.902 1 98.12 174 ALA A CA 1
ATOM 1313 C C . ALA A 1 174 ? 4.891 -22.297 0.309 1 98.12 174 ALA A C 1
ATOM 1315 O O . ALA A 1 174 ? 5.477 -21.359 0.87 1 98.12 174 ALA A O 1
ATOM 1316 N N . ILE A 1 175 ? 4.957 -23.5 0.714 1 97.25 175 ILE A N 1
ATOM 1317 C CA . ILE A 1 175 ? 5.793 -23.953 1.82 1 97.25 175 ILE A CA 1
ATOM 1318 C C . ILE A 1 175 ? 6.621 -25.156 1.382 1 97.25 175 ILE A C 1
ATOM 1320 O O . ILE A 1 175 ? 6.078 -26.141 0.875 1 97.25 175 ILE A O 1
ATOM 1324 N N . ASP A 1 176 ? 7.887 -25.109 1.568 1 95.25 176 ASP A N 1
ATOM 1325 C CA . ASP A 1 176 ? 8.695 -26.266 1.184 1 95.25 176 ASP A CA 1
ATOM 1326 C C . ASP A 1 176 ? 8.992 -27.156 2.389 1 95.25 176 ASP A C 1
ATOM 1328 O O . ASP A 1 176 ? 8.484 -26.906 3.486 1 95.25 176 ASP A O 1
ATOM 1332 N N . GLN A 1 177 ? 9.758 -28.172 2.191 1 91.75 177 GLN A N 1
ATOM 1333 C CA . GLN A 1 177 ? 10.008 -29.203 3.199 1 91.75 177 GLN A CA 1
ATOM 1334 C C . GLN A 1 177 ? 10.836 -28.656 4.355 1 91.75 177 GLN A C 1
ATOM 1336 O O . GLN A 1 177 ? 10.812 -29.203 5.457 1 91.75 177 GLN A O 1
ATOM 1341 N N . ASN A 1 178 ? 11.547 -27.578 4.137 1 92.38 178 ASN A N 1
ATOM 1342 C CA . ASN A 1 178 ? 12.391 -27 5.172 1 92.38 178 ASN A CA 1
ATOM 1343 C C . ASN A 1 178 ? 11.664 -25.906 5.941 1 92.38 178 ASN A C 1
ATOM 1345 O O . ASN A 1 178 ? 12.25 -25.234 6.801 1 92.38 178 ASN A O 1
ATOM 1349 N N . GLY A 1 179 ? 10.43 -25.625 5.531 1 93.06 179 GLY A N 1
ATOM 1350 C CA . GLY A 1 179 ? 9.625 -24.656 6.242 1 93.06 179 GLY A CA 1
ATOM 1351 C C . GLY A 1 179 ? 9.734 -23.25 5.676 1 93.06 179 GLY A C 1
ATOM 1352 O O . GLY A 1 179 ? 9.219 -22.297 6.258 1 93.06 179 GLY A O 1
ATOM 1353 N N . HIS A 1 180 ? 10.5 -23.188 4.586 1 96.56 180 HIS A N 1
ATOM 1354 C CA . HIS A 1 180 ? 10.484 -21.891 3.902 1 96.56 180 HIS A CA 1
ATOM 1355 C C . HIS A 1 180 ? 9.094 -21.578 3.357 1 96.56 180 HIS A C 1
ATOM 1357 O O . HIS A 1 180 ? 8.391 -22.469 2.877 1 96.56 180 HIS A O 1
ATOM 1363 N N . ILE A 1 181 ? 8.742 -20.359 3.475 1 98.31 181 ILE A N 1
ATOM 1364 C CA . ILE A 1 181 ? 7.375 -19.969 3.127 1 98.31 181 ILE A CA 1
ATOM 1365 C C . ILE A 1 181 ? 7.391 -18.688 2.318 1 98.31 181 ILE A C 1
ATOM 1367 O O . ILE A 1 181 ? 8.203 -17.797 2.576 1 98.31 181 ILE A O 1
ATOM 1371 N N . ALA A 1 182 ? 6.602 -18.547 1.303 1 98.69 182 ALA A N 1
ATOM 1372 C CA . ALA A 1 182 ? 6.398 -17.344 0.496 1 98.69 182 ALA A CA 1
ATOM 1373 C C . ALA A 1 182 ? 4.934 -17.203 0.094 1 98.69 182 ALA A C 1
ATOM 1375 O O . ALA A 1 182 ? 4.164 -18.156 0.152 1 98.69 182 ALA A O 1
ATOM 1376 N N . ALA A 1 183 ? 4.582 -16.062 -0.222 1 98.81 183 ALA A N 1
ATOM 1377 C CA . ALA A 1 183 ? 3.24 -15.773 -0.727 1 98.81 183 ALA A CA 1
ATOM 1378 C C . ALA A 1 183 ? 3.293 -14.852 -1.941 1 98.81 183 ALA A C 1
ATOM 1380 O O . ALA A 1 183 ? 4.25 -14.094 -2.113 1 98.81 183 ALA A O 1
ATOM 1381 N N . GLY A 1 184 ? 2.354 -14.906 -2.803 1 98.44 184 GLY A N 1
ATOM 1382 C CA . GLY A 1 184 ? 2.197 -14.055 -3.975 1 98.44 184 GLY A CA 1
ATOM 1383 C C . GLY A 1 184 ? 0.746 -13.781 -4.324 1 98.44 184 GLY A C 1
ATOM 1384 O O . GLY A 1 184 ? -0.13 -14.602 -4.047 1 98.44 184 GLY A O 1
ATOM 1385 N N . THR A 1 185 ? 0.514 -12.672 -4.852 1 98.69 185 THR A N 1
ATOM 1386 C CA . THR A 1 185 ? -0.821 -12.273 -5.281 1 98.69 185 THR A CA 1
ATOM 1387 C C . THR A 1 185 ? -0.764 -11.555 -6.629 1 98.69 185 THR A C 1
ATOM 1389 O O . THR A 1 185 ? 0.233 -10.906 -6.949 1 98.69 185 THR A O 1
ATOM 1392 N N . SER A 1 186 ? -1.843 -11.648 -7.438 1 98.38 186 SER A N 1
ATOM 1393 C CA . SER A 1 186 ? -1.953 -10.984 -8.734 1 98.38 186 SER A CA 1
ATOM 1394 C C . SER A 1 186 ? -3.412 -10.75 -9.109 1 98.38 186 SER A C 1
ATOM 1396 O O . SER A 1 186 ? -4.281 -11.562 -8.789 1 98.38 186 SER A O 1
ATOM 1398 N N . THR A 1 187 ? -3.689 -9.633 -9.781 1 97.88 187 THR A N 1
ATOM 1399 C CA . THR A 1 187 ? -5.059 -9.297 -10.156 1 97.88 187 THR A CA 1
ATOM 1400 C C . THR A 1 187 ? -5.078 -8.273 -11.289 1 97.88 187 THR A C 1
ATOM 1402 O O . THR A 1 187 ? -4.086 -7.578 -11.516 1 97.88 187 THR A O 1
ATOM 1405 N N . ASN A 1 188 ? -6.109 -8.273 -12.023 1 97.06 188 ASN A N 1
ATOM 1406 C CA . ASN A 1 188 ? -6.332 -7.141 -12.914 1 97.06 188 ASN A CA 1
ATOM 1407 C C . ASN A 1 188 ? -7.305 -6.133 -12.305 1 97.06 188 ASN A C 1
ATOM 1409 O O . ASN A 1 188 ? -7.508 -5.051 -12.859 1 97.06 188 ASN A O 1
ATOM 1413 N N . GLY A 1 189 ? -7.809 -6.516 -11.133 1 93.75 189 GLY A N 1
ATOM 1414 C CA . GLY A 1 189 ? -8.5 -5.531 -10.312 1 93.75 189 GLY A CA 1
ATOM 1415 C C . GLY A 1 189 ? -9.969 -5.395 -10.656 1 93.75 189 GLY A C 1
ATOM 1416 O O . GLY A 1 189 ? -10.578 -6.332 -11.172 1 93.75 189 GLY A O 1
ATOM 1417 N N . LEU A 1 190 ? -10.562 -4.316 -10.266 1 94.88 190 LEU A N 1
ATOM 1418 C CA . LEU A 1 190 ? -11.984 -4.008 -10.359 1 94.88 190 LEU A CA 1
ATOM 1419 C C . LEU A 1 190 ? -12.352 -3.531 -11.766 1 94.88 190 LEU A C 1
ATOM 1421 O O . LEU A 1 190 ? -11.648 -2.697 -12.344 1 94.88 190 LEU A O 1
ATOM 1425 N N . GLN A 1 191 ? -13.422 -4.125 -12.25 1 95.12 191 GLN A N 1
ATOM 1426 C CA . GLN A 1 191 ? -13.914 -3.664 -13.539 1 95.12 191 GLN A CA 1
ATOM 1427 C C . GLN A 1 191 ? -14.398 -2.219 -13.461 1 95.12 191 GLN A C 1
ATOM 1429 O O . GLN A 1 191 ? -15.062 -1.834 -12.5 1 95.12 191 GLN A O 1
ATOM 1434 N N . PHE A 1 192 ? -14 -1.363 -14.43 1 97.44 192 PHE A N 1
ATOM 1435 C CA . PHE A 1 192 ? -14.406 0.027 -14.609 1 97.44 192 PHE A CA 1
ATOM 1436 C C . PHE A 1 192 ? -13.875 0.892 -13.469 1 97.44 192 PHE A C 1
ATOM 1438 O O . PHE A 1 192 ? -14.492 1.892 -13.102 1 97.44 192 PHE A O 1
ATOM 1445 N N . LYS A 1 193 ? -12.836 0.444 -12.867 1 97.88 193 LYS A N 1
ATOM 1446 C CA . LYS A 1 193 ? -12.172 1.257 -11.852 1 97.88 193 LYS A CA 1
ATOM 1447 C C . LYS A 1 193 ? -11.711 2.594 -12.43 1 97.88 193 LYS A C 1
ATOM 1449 O O . LYS A 1 193 ? -11.445 2.699 -13.633 1 97.88 193 LYS A O 1
ATOM 1454 N N . ILE A 1 194 ? -11.68 3.582 -11.57 1 98.62 194 ILE A N 1
ATOM 1455 C CA . ILE A 1 194 ? -11.086 4.859 -11.945 1 98.62 194 ILE A CA 1
ATOM 1456 C C . ILE A 1 194 ? -9.602 4.66 -12.266 1 98.62 194 ILE A C 1
ATOM 1458 O O . ILE A 1 194 ? -8.898 3.945 -11.547 1 98.62 194 ILE A O 1
ATOM 1462 N N . PRO A 1 195 ? -9.133 5.262 -13.406 1 98.56 195 PRO A N 1
ATOM 1463 C CA . PRO A 1 195 ? -7.723 5.062 -13.766 1 98.56 195 PRO A CA 1
ATOM 1464 C C . PRO A 1 195 ? -6.77 5.375 -12.609 1 98.56 195 PRO A C 1
ATOM 1466 O O . PRO A 1 195 ? -6.934 6.391 -11.93 1 98.56 195 PRO A O 1
ATOM 1469 N N . GLY A 1 196 ? -5.797 4.492 -12.359 1 98.75 196 GLY A N 1
ATOM 1470 C CA . GLY A 1 196 ? -4.797 4.699 -11.32 1 98.75 196 GLY A CA 1
ATOM 1471 C C . GLY A 1 196 ? -5.105 3.945 -10.039 1 98.75 196 GLY A C 1
ATOM 1472 O O . GLY A 1 196 ? -4.266 3.875 -9.141 1 98.75 196 GLY A O 1
ATOM 1473 N N . ARG A 1 197 ? -6.273 3.318 -10.016 1 98.69 197 ARG A N 1
ATOM 1474 C CA . ARG A 1 197 ? -6.699 2.645 -8.789 1 98.69 197 ARG A CA 1
ATOM 1475 C C . ARG A 1 197 ? -5.777 1.474 -8.461 1 98.69 197 ARG A C 1
ATOM 1477 O O . ARG A 1 197 ? -5.43 0.686 -9.344 1 98.69 197 ARG A O 1
ATOM 1484 N N . VAL A 1 198 ? -5.41 1.395 -7.203 1 98.25 198 VAL A N 1
ATOM 1485 C CA . VAL A 1 198 ? -4.684 0.262 -6.637 1 98.25 198 VAL A CA 1
ATOM 1486 C C . VAL A 1 198 ? -5.531 -0.414 -5.566 1 98.25 198 VAL A C 1
ATOM 1488 O O . VAL A 1 198 ? -6.105 0.258 -4.703 1 98.25 198 VAL A O 1
ATOM 1491 N N . GLY A 1 199 ? -5.664 -1.752 -5.621 1 96.62 199 GLY A N 1
ATOM 1492 C CA . GLY A 1 199 ? -6.383 -2.51 -4.613 1 96.62 199 GLY A CA 1
ATOM 1493 C C . GLY A 1 199 ? -5.469 -3.17 -3.598 1 96.62 199 GLY A C 1
ATOM 1494 O O . GLY A 1 199 ? -4.309 -2.777 -3.451 1 96.62 199 GLY A O 1
ATOM 1495 N N . ASP A 1 200 ? -5.953 -4.113 -2.916 1 97.88 200 ASP A N 1
ATOM 1496 C CA . ASP A 1 200 ? -5.277 -4.754 -1.794 1 97.88 200 ASP A CA 1
ATOM 1497 C C . ASP A 1 200 ? -4.152 -5.664 -2.277 1 97.88 200 ASP A C 1
ATOM 1499 O O . ASP A 1 200 ? -3.211 -5.945 -1.533 1 97.88 200 ASP A O 1
ATOM 1503 N N . THR A 1 201 ? -4.211 -6.137 -3.479 1 98.25 201 THR A N 1
ATOM 1504 C CA . THR A 1 201 ? -3.387 -7.223 -3.994 1 98.25 201 THR A CA 1
ATOM 1505 C C . THR A 1 201 ? -1.905 -6.879 -3.887 1 98.25 201 THR A C 1
ATOM 1507 O O . THR A 1 201 ? -1.085 -7.734 -3.549 1 98.25 201 THR A O 1
ATOM 1510 N N . ALA A 1 202 ? -1.569 -5.602 -4.137 1 98.5 202 ALA A N 1
ATOM 1511 C CA . ALA A 1 202 ? -0.167 -5.195 -4.145 1 98.5 202 ALA A CA 1
ATOM 1512 C C . ALA A 1 202 ? 0.243 -4.613 -2.795 1 98.5 202 ALA A C 1
ATOM 1514 O O . ALA A 1 202 ? 1.374 -4.145 -2.631 1 98.5 202 ALA A O 1
ATOM 1515 N N . ILE A 1 203 ? -0.617 -4.598 -1.801 1 98.75 203 ILE A N 1
ATOM 1516 C CA . ILE A 1 203 ? -0.378 -3.93 -0.526 1 98.75 203 ILE A CA 1
ATOM 1517 C C . ILE A 1 203 ? -0.078 -4.965 0.553 1 98.75 203 ILE A C 1
ATOM 1519 O O . ILE A 1 203 ? -0.928 -5.801 0.874 1 98.75 203 ILE A O 1
ATOM 1523 N N . PRO A 1 204 ? 1.106 -4.883 1.168 1 98.69 204 PRO A N 1
ATOM 1524 C CA . PRO A 1 204 ? 1.4 -5.812 2.258 1 98.69 204 PRO A CA 1
ATOM 1525 C C . PRO A 1 204 ? 0.398 -5.715 3.406 1 98.69 204 PRO A C 1
ATOM 1527 O O . PRO A 1 204 ? -0.013 -4.609 3.775 1 98.69 204 PRO A O 1
ATOM 1530 N N . GLY A 1 205 ? 0.019 -6.879 3.928 1 98.81 205 GLY A N 1
ATOM 1531 C CA . GLY A 1 205 ? -0.935 -6.914 5.023 1 98.81 205 GLY A CA 1
ATOM 1532 C C . GLY A 1 205 ? -2.377 -6.992 4.559 1 98.81 205 GLY A C 1
ATOM 1533 O O . GLY A 1 205 ? -3.262 -7.379 5.328 1 98.81 205 GLY A O 1
ATOM 1534 N N . ALA A 1 206 ? -2.619 -6.543 3.324 1 98.69 206 ALA A N 1
ATOM 1535 C CA . ALA A 1 206 ? -3.953 -6.645 2.738 1 98.69 206 ALA A CA 1
ATOM 1536 C C . ALA A 1 206 ? -4.043 -7.828 1.781 1 98.69 206 ALA A C 1
ATOM 1538 O O . ALA A 1 206 ? -4.688 -8.836 2.088 1 98.69 206 ALA A O 1
ATOM 1539 N N . GLY A 1 207 ? -3.256 -7.816 0.718 1 98.38 207 GLY A N 1
ATOM 1540 C CA . GLY A 1 207 ? -3.25 -8.914 -0.234 1 98.38 207 GLY A CA 1
ATOM 1541 C C . GLY A 1 207 ? -2.594 -10.172 0.307 1 98.38 207 GLY A C 1
ATOM 1542 O O . GLY A 1 207 ? -3.1 -11.273 0.11 1 98.38 207 GLY A O 1
ATOM 1543 N N . ALA A 1 208 ? -1.482 -9.953 0.969 1 98.88 208 ALA A N 1
ATOM 1544 C CA . ALA A 1 208 ? -0.727 -11.07 1.53 1 98.88 208 ALA A CA 1
ATOM 1545 C C . ALA A 1 208 ? 0.155 -10.609 2.688 1 98.88 208 ALA A C 1
ATOM 1547 O O . ALA A 1 208 ? 0.472 -9.422 2.801 1 98.88 208 ALA A O 1
ATOM 1548 N N . TYR A 1 209 ? 0.498 -11.477 3.506 1 98.94 209 TYR A N 1
ATOM 1549 C CA . TYR A 1 209 ? 1.508 -11.258 4.535 1 98.94 209 TYR A CA 1
ATOM 1550 C C . TYR A 1 209 ? 2.182 -12.57 4.926 1 98.94 209 TYR A C 1
ATOM 1552 O O . TYR A 1 209 ? 1.53 -13.617 4.992 1 98.94 209 TYR A O 1
ATOM 1560 N N . VAL A 1 210 ? 3.467 -12.492 5.145 1 98.75 210 VAL A N 1
ATOM 1561 C CA . VAL A 1 210 ? 4.238 -13.68 5.504 1 98.75 210 VAL A CA 1
ATOM 1562 C C . VAL A 1 210 ? 5.133 -13.375 6.703 1 98.75 210 VAL A C 1
ATOM 1564 O O . VAL A 1 210 ? 5.699 -12.281 6.797 1 98.75 210 VAL A O 1
ATOM 1567 N N . ASP A 1 211 ? 5.199 -14.227 7.625 1 97.94 211 ASP A N 1
ATOM 1568 C CA . ASP A 1 211 ? 6.184 -14.242 8.695 1 97.94 211 ASP A CA 1
ATOM 1569 C C . ASP A 1 211 ? 6.812 -15.625 8.852 1 97.94 211 ASP A C 1
ATOM 1571 O O . ASP A 1 211 ? 6.113 -16.594 9.156 1 97.94 211 ASP A O 1
ATOM 1575 N N . LYS A 1 212 ? 8.086 -15.695 8.695 1 95.94 212 LYS A N 1
ATOM 1576 C CA . LYS A 1 212 ? 8.789 -16.984 8.656 1 95.94 212 LYS A CA 1
ATOM 1577 C C . LYS A 1 212 ? 8.578 -17.766 9.945 1 95.94 212 LYS A C 1
ATOM 1579 O O . LYS A 1 212 ? 8.688 -18.984 9.961 1 95.94 212 LYS A O 1
ATOM 1584 N N . ASN A 1 213 ? 8.25 -17.094 11.016 1 96.56 213 ASN A N 1
ATOM 1585 C CA . ASN A 1 213 ? 8.109 -17.781 12.305 1 96.56 213 ASN A CA 1
ATOM 1586 C C . ASN A 1 213 ? 6.66 -18.172 12.57 1 96.56 213 ASN A C 1
ATOM 1588 O O . ASN A 1 213 ? 6.383 -18.906 13.523 1 96.56 213 ASN A O 1
ATOM 1592 N N . VAL A 1 214 ? 5.762 -17.734 11.758 1 98 214 VAL A N 1
ATOM 1593 C CA . VAL A 1 214 ? 4.348 -17.938 12.039 1 98 214 VAL A CA 1
ATOM 1594 C C . VAL A 1 214 ? 3.674 -18.641 10.867 1 98 214 VAL A C 1
ATOM 1596 O O . VAL A 1 214 ? 3.102 -19.719 11.031 1 98 214 VAL A O 1
ATOM 1599 N N . GLY A 1 215 ? 3.727 -18 9.719 1 98.62 215 GLY A N 1
ATOM 1600 C CA . GLY A 1 215 ? 3.01 -18.469 8.547 1 98.62 215 GLY A CA 1
ATOM 1601 C C . GLY A 1 215 ? 2.666 -17.375 7.57 1 98.62 215 GLY A C 1
ATOM 1602 O O . GLY A 1 215 ? 3.4 -16.391 7.453 1 98.62 215 GLY A O 1
ATOM 1603 N N . ALA A 1 216 ? 1.628 -17.609 6.793 1 98.94 216 ALA A N 1
ATOM 1604 C CA . ALA A 1 216 ? 1.249 -16.672 5.746 1 98.94 216 ALA A CA 1
ATOM 1605 C C . ALA A 1 216 ? -0.266 -16.609 5.574 1 98.94 216 ALA A C 1
ATOM 1607 O O . ALA A 1 216 ? -0.979 -17.516 6.023 1 98.94 216 ALA A O 1
ATOM 1608 N N . ALA A 1 217 ? -0.688 -15.594 5 1 98.94 217 ALA A N 1
ATOM 1609 C CA . ALA A 1 217 ? -2.086 -15.438 4.602 1 98.94 217 ALA A CA 1
ATOM 1610 C C . ALA A 1 217 ? -2.203 -14.656 3.299 1 98.94 217 ALA A C 1
ATOM 1612 O O . ALA A 1 217 ? -1.384 -13.773 3.023 1 98.94 217 ALA A O 1
ATOM 1613 N N . VAL A 1 218 ? -3.162 -14.961 2.5 1 98.69 218 VAL A N 1
ATOM 1614 C CA . VAL A 1 218 ? -3.518 -14.234 1.289 1 98.69 218 VAL A CA 1
ATOM 1615 C C . VAL A 1 218 ? -5.023 -13.977 1.263 1 98.69 218 VAL A C 1
ATOM 1617 O O . VAL A 1 218 ? -5.805 -14.781 1.767 1 98.69 218 VAL A O 1
ATOM 1620 N N . GLY A 1 219 ? -5.363 -12.844 0.714 1 96.62 219 GLY A N 1
ATOM 1621 C CA . GLY A 1 219 ? -6.766 -12.453 0.726 1 96.62 219 GLY A CA 1
ATOM 1622 C C . GLY A 1 219 ? -7.289 -12.062 -0.644 1 96.62 219 GLY A C 1
ATOM 1623 O O . GLY A 1 219 ? -6.508 -11.805 -1.562 1 96.62 219 GLY A O 1
ATOM 1624 N N . THR A 1 220 ? -8.625 -12.07 -0.809 1 95.12 220 THR A N 1
ATOM 1625 C CA . THR A 1 220 ? -9.352 -11.617 -1.99 1 95.12 220 THR A CA 1
ATOM 1626 C C . THR A 1 220 ? -10.68 -10.977 -1.596 1 95.12 220 THR A C 1
ATOM 1628 O O . THR A 1 220 ? -11.195 -11.227 -0.5 1 95.12 220 THR A O 1
ATOM 1631 N N . GLY A 1 221 ? -11.18 -10.062 -2.426 1 94.69 221 GLY A N 1
ATOM 1632 C CA . GLY A 1 221 ? -12.477 -9.453 -2.152 1 94.69 221 GLY A CA 1
ATOM 1633 C C . GLY A 1 221 ? -12.5 -7.961 -2.426 1 94.69 221 GLY A C 1
ATOM 1634 O O . GLY A 1 221 ? -11.906 -7.492 -3.395 1 94.69 221 GLY A O 1
ATOM 1635 N N . ASP A 1 222 ? -13.328 -7.262 -1.614 1 95 222 ASP A N 1
ATOM 1636 C CA . ASP A 1 222 ? -13.398 -5.809 -1.722 1 95 222 ASP A CA 1
ATOM 1637 C C . ASP A 1 222 ? -12.062 -5.168 -1.336 1 95 222 ASP A C 1
ATOM 1639 O O . ASP A 1 222 ? -11.867 -4.781 -0.182 1 95 222 ASP A O 1
ATOM 1643 N N . GLY A 1 223 ? -11.289 -4.988 -2.359 1 96.44 223 GLY A N 1
ATOM 1644 C CA . GLY A 1 223 ? -9.906 -4.59 -2.143 1 96.44 223 GLY A CA 1
ATOM 1645 C C . GLY A 1 223 ? -9.766 -3.279 -1.394 1 96.44 223 GLY A C 1
ATOM 1646 O O . GLY A 1 223 ? -8.844 -3.105 -0.597 1 96.44 223 GLY A O 1
ATOM 1647 N N . ASP A 1 224 ? -10.68 -2.322 -1.655 1 97.44 224 ASP A N 1
ATOM 1648 C CA . ASP A 1 224 ? -10.633 -1.03 -0.978 1 97.44 224 ASP A CA 1
ATOM 1649 C C . ASP A 1 224 ? -10.914 -1.183 0.515 1 97.44 224 ASP A C 1
ATOM 1651 O O . ASP A 1 224 ? -10.242 -0.566 1.345 1 97.44 224 ASP A O 1
ATOM 1655 N N . ILE A 1 225 ? -11.828 -2.033 0.861 1 97 225 ILE A N 1
ATOM 1656 C CA . ILE A 1 225 ? -12.18 -2.252 2.262 1 97 225 ILE A CA 1
ATOM 1657 C C . ILE A 1 225 ? -11.078 -3.062 2.945 1 97 225 ILE A C 1
ATOM 1659 O O . ILE A 1 225 ? -10.695 -2.764 4.078 1 97 225 ILE A O 1
ATOM 1663 N N . MET A 1 226 ? -10.578 -4.062 2.254 1 97.25 226 MET A N 1
ATOM 1664 C CA . MET A 1 226 ? -9.531 -4.906 2.828 1 97.25 226 MET A CA 1
ATOM 1665 C C . MET A 1 226 ? -8.297 -4.078 3.178 1 97.25 226 MET A C 1
ATOM 1667 O O . MET A 1 226 ? -7.652 -4.32 4.199 1 97.25 226 MET A O 1
ATOM 1671 N N . MET A 1 227 ? -7.961 -3.084 2.402 1 97.94 227 MET A N 1
ATOM 1672 C CA . MET A 1 227 ? -6.805 -2.23 2.648 1 97.94 227 MET A CA 1
ATOM 1673 C C . MET A 1 227 ? -6.969 -1.448 3.947 1 97.94 227 MET A C 1
ATOM 1675 O O . MET A 1 227 ? -5.98 -1.083 4.586 1 97.94 227 MET A O 1
ATOM 1679 N N . ARG A 1 228 ? -8.203 -1.217 4.367 1 98.06 228 ARG A N 1
ATOM 1680 C CA . ARG A 1 228 ? -8.477 -0.416 5.555 1 98.06 228 ARG A CA 1
ATOM 1681 C C . ARG A 1 228 ? -8.188 -1.206 6.828 1 98.06 228 ARG A C 1
ATOM 1683 O O . ARG A 1 228 ? -7.945 -0.623 7.887 1 98.06 228 ARG A O 1
ATOM 1690 N N . PHE A 1 229 ? -8.156 -2.572 6.66 1 98.25 229 PHE A N 1
ATOM 1691 C CA . PHE A 1 229 ? -8.117 -3.383 7.871 1 98.25 229 PHE A CA 1
ATOM 1692 C C . PHE A 1 229 ? -6.918 -4.324 7.848 1 98.25 229 PHE A C 1
ATOM 1694 O O . PHE A 1 229 ? -6.543 -4.883 8.883 1 98.25 229 PHE A O 1
ATOM 1701 N N . LEU A 1 230 ? -6.367 -4.555 6.703 1 98.75 230 LEU A N 1
ATOM 1702 C CA . LEU A 1 230 ? -5.172 -5.371 6.512 1 98.75 230 LEU A CA 1
ATOM 1703 C C . LEU A 1 230 ? -5.363 -6.762 7.105 1 98.75 230 LEU A C 1
ATOM 1705 O O . LEU A 1 230 ? -4.574 -7.195 7.949 1 98.75 230 LEU A O 1
ATOM 1709 N N . PRO A 1 231 ? -6.309 -7.488 6.57 1 98.75 231 PRO A N 1
ATOM 1710 C CA . PRO A 1 231 ? -6.73 -8.742 7.199 1 98.75 231 PRO A CA 1
ATOM 1711 C C . PRO A 1 231 ? -5.676 -9.844 7.082 1 98.75 231 PRO A C 1
ATOM 1713 O O . PRO A 1 231 ? -5.594 -10.719 7.949 1 98.75 231 PRO A O 1
ATOM 1716 N N . SER A 1 232 ? -4.863 -9.859 6.047 1 98.88 232 SER A N 1
ATOM 1717 C CA . SER A 1 232 ? -3.832 -10.891 5.93 1 98.88 232 SER A CA 1
ATOM 1718 C C . SER A 1 232 ? -2.818 -10.781 7.066 1 98.88 232 SER A C 1
ATOM 1720 O O . SER A 1 232 ? -2.402 -11.797 7.629 1 98.88 232 SER A O 1
ATOM 1722 N N . LEU A 1 233 ? -2.42 -9.539 7.383 1 98.94 233 LEU A N 1
ATOM 1723 C CA . LEU A 1 233 ? -1.535 -9.367 8.531 1 98.94 233 LEU A CA 1
ATOM 1724 C C . LEU A 1 233 ? -2.232 -9.789 9.82 1 98.94 233 LEU A C 1
ATOM 1726 O O . LEU A 1 233 ? -1.63 -10.445 10.672 1 98.94 233 LEU A O 1
ATOM 1730 N N . ILE A 1 234 ? -3.459 -9.344 9.977 1 98.88 234 ILE A N 1
ATOM 1731 C CA . ILE A 1 234 ? -4.195 -9.664 11.195 1 98.88 234 ILE A CA 1
ATOM 1732 C C . ILE A 1 234 ? -4.293 -11.18 11.359 1 98.88 234 ILE A C 1
ATOM 1734 O O . ILE A 1 234 ? -4.117 -11.703 12.461 1 98.88 234 ILE A O 1
ATOM 1738 N N . ALA A 1 235 ? -4.586 -11.898 10.266 1 98.94 235 ALA A N 1
ATOM 1739 C CA . ALA A 1 235 ? -4.652 -13.359 10.336 1 98.94 235 ALA A CA 1
ATOM 1740 C C . ALA A 1 235 ? -3.33 -13.945 10.82 1 98.94 235 ALA A C 1
ATOM 1742 O O . ALA A 1 235 ? -3.312 -14.836 11.672 1 98.94 235 ALA A O 1
ATOM 1743 N N . VAL A 1 236 ? -2.219 -13.477 10.312 1 98.88 236 VAL A N 1
ATOM 1744 C CA . VAL A 1 236 ? -0.908 -13.984 10.703 1 98.88 236 VAL A CA 1
ATOM 1745 C C . VAL A 1 236 ? -0.657 -13.664 12.18 1 98.88 236 VAL A C 1
ATOM 1747 O O . VAL A 1 236 ? -0.133 -14.5 12.922 1 98.88 236 VAL A O 1
ATOM 1750 N N . GLU A 1 237 ? -1.056 -12.445 12.602 1 98.69 237 GLU A N 1
ATOM 1751 C CA . GLU A 1 237 ? -0.896 -12.078 14.008 1 98.69 237 GLU A CA 1
ATOM 1752 C C . GLU A 1 237 ? -1.756 -12.961 14.906 1 98.69 237 GLU A C 1
ATOM 1754 O O . GLU A 1 237 ? -1.346 -13.305 16.016 1 98.69 237 GLU A O 1
ATOM 1759 N N . LYS A 1 238 ? -2.938 -13.266 14.422 1 98.75 238 LYS A N 1
ATOM 1760 C CA . LYS A 1 238 ? -3.805 -14.133 15.211 1 98.75 238 LYS A CA 1
ATOM 1761 C C . LYS A 1 238 ? -3.229 -15.547 15.305 1 98.75 238 LYS A C 1
ATOM 1763 O O . LYS A 1 238 ? -3.346 -16.203 16.344 1 98.75 238 LYS A O 1
ATOM 1768 N N . MET A 1 239 ? -2.602 -16.047 14.273 1 98.81 239 MET A N 1
ATOM 1769 C CA . MET A 1 239 ? -1.89 -17.312 14.359 1 98.81 239 MET A CA 1
ATOM 1770 C C . MET A 1 239 ? -0.726 -17.219 15.336 1 98.81 239 MET A C 1
ATOM 1772 O O . MET A 1 239 ? -0.447 -18.172 16.062 1 98.81 239 MET A O 1
ATOM 1776 N N . ARG A 1 240 ? -0.04 -16.078 15.312 1 98.06 240 ARG A N 1
ATOM 1777 C CA . ARG A 1 240 ? 1.034 -15.859 16.281 1 98.06 240 ARG A CA 1
ATOM 1778 C C . ARG A 1 240 ? 0.53 -16.031 17.703 1 98.06 240 ARG A C 1
ATOM 1780 O O . ARG A 1 240 ? 1.254 -16.531 18.578 1 98.06 240 ARG A O 1
ATOM 1787 N N . GLU A 1 241 ? -0.704 -15.664 17.906 1 97.56 241 GLU A N 1
ATOM 1788 C CA . GLU A 1 241 ? -1.325 -15.711 19.219 1 97.56 241 GLU A CA 1
ATOM 1789 C C . GLU A 1 241 ? -1.836 -17.109 19.547 1 97.56 241 GLU A C 1
ATOM 1791 O O . GLU A 1 241 ? -2.418 -17.344 20.594 1 97.56 241 GLU A O 1
ATOM 1796 N N . GLY A 1 242 ? -1.777 -17.984 18.594 1 97.94 242 GLY A N 1
ATOM 1797 C CA . GLY A 1 242 ? -2.076 -19.375 18.906 1 97.94 242 GLY A CA 1
ATOM 1798 C C . GLY A 1 242 ? -3.35 -19.859 18.234 1 97.94 242 GLY A C 1
ATOM 1799 O O . GLY A 1 242 ? -3.725 -21.031 18.391 1 97.94 242 GLY A O 1
ATOM 1800 N N . LEU A 1 243 ? -3.984 -19.078 17.484 1 98.69 243 LEU A N 1
ATOM 1801 C CA . LEU A 1 243 ? -5.195 -19.516 16.797 1 98.69 243 LEU A CA 1
ATOM 1802 C C . LEU A 1 243 ? -4.852 -20.406 15.609 1 98.69 243 LEU A C 1
ATOM 1804 O O . LEU A 1 243 ? -3.791 -20.266 15 1 98.69 243 LEU A O 1
ATOM 1808 N N . THR A 1 244 ? -5.77 -21.312 15.297 1 98.69 244 THR A N 1
ATOM 1809 C CA . THR A 1 244 ? -5.633 -22.078 14.062 1 98.69 244 THR A CA 1
ATOM 1810 C C . THR A 1 244 ? -5.801 -21.172 12.844 1 98.69 244 THR A C 1
ATOM 1812 O O . THR A 1 244 ? -6.422 -20.109 12.938 1 98.69 244 THR A O 1
ATOM 1815 N N . PRO A 1 245 ? -5.254 -21.594 11.75 1 98.75 245 PRO A N 1
ATOM 1816 C CA . PRO A 1 245 ? -5.383 -20.766 10.547 1 98.75 245 PRO A CA 1
ATOM 1817 C C . PRO A 1 245 ? -6.836 -20.422 10.219 1 98.75 245 PRO A C 1
ATOM 1819 O O . PRO A 1 245 ? -7.145 -19.281 9.867 1 98.75 245 PRO A O 1
ATOM 1822 N N . ALA A 1 246 ? -7.762 -21.375 10.32 1 98.25 246 ALA A N 1
ATOM 1823 C CA . ALA A 1 246 ? -9.172 -21.141 10.016 1 98.25 246 ALA A CA 1
ATOM 1824 C C . ALA A 1 246 ? -9.766 -20.078 10.945 1 98.25 246 ALA A C 1
ATOM 1826 O O . ALA A 1 246 ? -10.469 -19.172 10.5 1 98.25 246 ALA A O 1
ATOM 1827 N N . LEU A 1 247 ? -9.484 -20.219 12.219 1 98.62 247 LEU A N 1
ATOM 1828 C CA . LEU A 1 247 ? -10.008 -19.281 13.203 1 98.62 247 LEU A CA 1
ATOM 1829 C C . LEU A 1 247 ? -9.359 -17.906 13.039 1 98.62 247 LEU A C 1
ATOM 1831 O O . LEU A 1 247 ? -10.016 -16.875 13.227 1 98.62 247 LEU A O 1
ATOM 1835 N N . ALA A 1 248 ? -8.055 -17.891 12.742 1 98.88 248 ALA A N 1
ATOM 1836 C CA . ALA A 1 248 ? -7.34 -16.641 12.508 1 98.88 248 ALA A CA 1
ATOM 1837 C C . ALA A 1 248 ? -7.945 -15.875 11.328 1 98.88 248 ALA A C 1
ATOM 1839 O O . ALA A 1 248 ? -8.188 -14.664 11.422 1 98.88 248 ALA A O 1
ATOM 1840 N N . ALA A 1 249 ? -8.172 -16.578 10.258 1 98.69 249 ALA A N 1
ATOM 1841 C CA . ALA A 1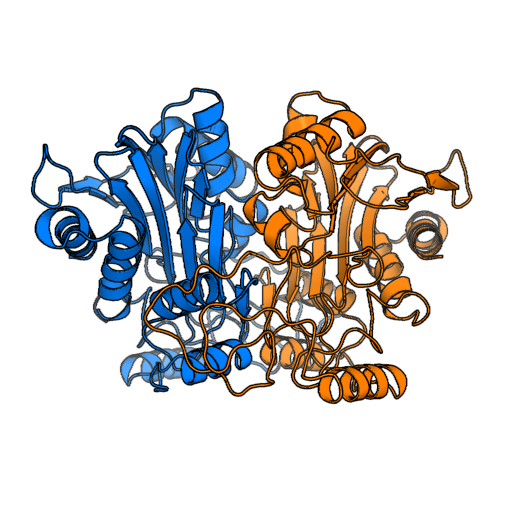 249 ? -8.805 -15.992 9.086 1 98.69 249 ALA A CA 1
ATOM 1842 C C . ALA A 1 249 ? -10.188 -15.445 9.414 1 98.69 249 ALA A C 1
ATOM 1844 O O . ALA A 1 249 ? -10.547 -14.336 9.008 1 98.69 249 ALA A O 1
ATOM 1845 N N . LYS A 1 250 ? -10.953 -16.219 10.164 1 98.19 250 LYS A N 1
ATOM 1846 C CA . LYS A 1 250 ? -12.305 -15.812 10.531 1 98.19 250 LYS A CA 1
ATOM 1847 C C . LYS A 1 250 ? -12.289 -14.531 11.375 1 98.19 250 LYS A C 1
ATOM 1849 O O . LYS A 1 250 ? -13.094 -13.633 11.156 1 98.19 250 LYS A O 1
ATOM 1854 N N . GLU A 1 251 ? -11.438 -14.5 12.297 1 98.19 251 GLU A N 1
ATOM 1855 C CA . GLU A 1 251 ? -11.359 -13.328 13.164 1 98.19 251 GLU A CA 1
ATOM 1856 C C . GLU A 1 251 ? -10.977 -12.078 12.367 1 98.19 251 GLU A C 1
ATOM 1858 O O . GLU A 1 251 ? -11.492 -10.992 12.625 1 98.19 251 GLU A O 1
ATOM 1863 N N . ALA A 1 252 ? -10.047 -12.242 11.453 1 98.38 252 ALA A N 1
ATOM 1864 C CA . ALA A 1 252 ? -9.648 -11.125 10.594 1 98.38 252 ALA A CA 1
ATOM 1865 C C . ALA A 1 252 ? -10.844 -10.586 9.812 1 98.38 252 ALA A C 1
ATOM 1867 O O . ALA A 1 252 ? -11.031 -9.367 9.719 1 98.38 252 ALA A O 1
ATOM 1868 N N . LEU A 1 253 ? -11.664 -11.461 9.297 1 97.88 253 LEU A N 1
ATOM 1869 C CA . LEU A 1 253 ? -12.805 -11.047 8.484 1 97.88 253 LEU A CA 1
ATOM 1870 C C . LEU A 1 253 ? -13.922 -10.492 9.367 1 97.88 253 LEU A C 1
ATOM 1872 O O . LEU A 1 253 ? -14.625 -9.562 8.961 1 97.88 253 LEU A O 1
ATOM 1876 N N . ASP A 1 254 ? -14.094 -11.055 10.539 1 97.5 254 ASP A N 1
ATOM 1877 C CA . ASP A 1 254 ? -15.141 -10.594 11.445 1 97.5 254 ASP A CA 1
ATOM 1878 C C . ASP A 1 254 ? -14.93 -9.125 11.828 1 97.5 254 ASP A C 1
ATOM 1880 O O . ASP A 1 254 ? -15.891 -8.375 11.969 1 97.5 254 ASP A O 1
ATOM 1884 N N . ARG A 1 255 ? -13.75 -8.797 11.977 1 96.44 255 ARG A N 1
ATOM 1885 C CA . ARG A 1 255 ? -13.438 -7.418 12.32 1 96.44 255 ARG A CA 1
ATOM 1886 C C . ARG A 1 255 ? -13.93 -6.457 11.242 1 96.44 255 ARG A C 1
ATOM 1888 O O . ARG A 1 255 ? -14.406 -5.363 11.555 1 96.44 255 ARG A O 1
ATOM 1895 N N . ILE A 1 256 ? -13.781 -6.812 10.023 1 97.06 256 ILE A N 1
ATOM 1896 C CA . ILE A 1 256 ? -14.219 -5.992 8.898 1 97.06 256 ILE A CA 1
ATOM 1897 C C . ILE A 1 256 ? -15.742 -5.996 8.82 1 97.06 256 ILE A C 1
ATOM 1899 O O . ILE A 1 256 ? -1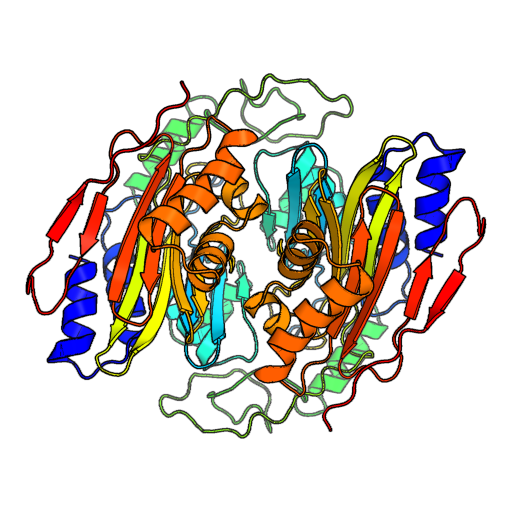6.375 -4.945 8.664 1 97.06 256 ILE A O 1
ATOM 1903 N N . ALA A 1 257 ? -16.312 -7.16 8.969 1 95.94 257 ALA A N 1
ATOM 1904 C CA . ALA A 1 257 ? -17.75 -7.355 8.789 1 95.94 257 ALA A CA 1
ATOM 1905 C C . ALA A 1 257 ? -18.547 -6.543 9.812 1 95.94 257 ALA A C 1
ATOM 1907 O O . ALA A 1 257 ? -19.672 -6.145 9.555 1 95.94 257 ALA A O 1
ATOM 1908 N N . GLN A 1 258 ? -17.984 -6.293 10.938 1 94.62 258 GLN A N 1
ATOM 1909 C CA . GLN A 1 258 ? -18.625 -5.504 11.977 1 94.62 258 GLN A CA 1
ATOM 1910 C C . GLN A 1 258 ? -18.859 -4.07 11.516 1 94.62 258 GLN A C 1
ATOM 1912 O O . GLN A 1 258 ? -19.844 -3.432 11.922 1 94.62 258 GLN A O 1
ATOM 1917 N N . ILE A 1 259 ? -18.016 -3.57 10.711 1 94.69 259 ILE A N 1
ATOM 1918 C CA . ILE A 1 259 ? -18.078 -2.186 10.258 1 94.69 259 ILE A CA 1
ATOM 1919 C C . ILE A 1 259 ? -18.688 -2.137 8.852 1 94.69 259 ILE A C 1
ATOM 1921 O O . ILE A 1 259 ? -19.469 -1.244 8.539 1 94.69 259 ILE A O 1
ATOM 1925 N N . TYR A 1 260 ? -18.297 -3.096 8.047 1 95.19 260 TYR A N 1
ATOM 1926 C CA . TYR A 1 260 ? -18.766 -3.207 6.672 1 95.19 260 TYR A CA 1
ATOM 1927 C C . TYR A 1 260 ? -19.391 -4.574 6.418 1 95.19 260 TYR A C 1
ATOM 1929 O O . TYR A 1 260 ? -18.812 -5.402 5.703 1 95.19 260 TYR A O 1
ATOM 1937 N N . PRO A 1 261 ? -20.578 -4.754 6.832 1 95.19 261 PRO A N 1
ATOM 1938 C CA . PRO A 1 261 ? -21.188 -6.086 6.785 1 95.19 261 PRO A CA 1
ATOM 1939 C C . PRO A 1 261 ? -21.438 -6.566 5.359 1 95.19 261 PRO A C 1
ATOM 1941 O O . PRO A 1 261 ? -21.562 -7.77 5.121 1 95.19 261 PRO A O 1
ATOM 1944 N N . ASN A 1 262 ? -21.469 -5.684 4.371 1 93.62 262 ASN A N 1
ATOM 1945 C CA . ASN A 1 262 ? -21.828 -6.074 3.01 1 93.62 262 ASN A CA 1
ATOM 1946 C C . ASN A 1 262 ? -20.578 -6.359 2.17 1 93.62 262 ASN A C 1
ATOM 1948 O O . ASN A 1 262 ? -20.688 -6.73 1.001 1 93.62 262 ASN A O 1
ATOM 1952 N N . ALA A 1 263 ? -19.391 -6.238 2.75 1 93.81 263 ALA A N 1
ATOM 1953 C CA . ALA A 1 263 ? -18.156 -6.492 2.018 1 93.81 263 ALA A CA 1
ATOM 1954 C C . ALA A 1 263 ? -18 -7.977 1.703 1 93.81 263 ALA A C 1
ATOM 1956 O O . ALA A 1 263 ? -18.344 -8.828 2.527 1 93.81 263 ALA A O 1
ATOM 1957 N N . SER A 1 264 ? -17.547 -8.289 0.515 1 94.69 264 SER A N 1
ATOM 1958 C CA . SER A 1 264 ? -17.203 -9.656 0.138 1 94.69 264 SER A CA 1
ATOM 1959 C C . SER A 1 264 ? -15.703 -9.906 0.271 1 94.69 264 SER A C 1
ATOM 1961 O O . SER A 1 264 ? -14.891 -9.203 -0.338 1 94.69 264 SER A O 1
ATOM 1963 N N . MET A 1 265 ? -15.367 -10.93 1.037 1 95.69 265 MET A N 1
ATOM 1964 C CA . MET A 1 265 ? -13.953 -11.141 1.321 1 95.69 265 MET A CA 1
ATOM 1965 C C . MET A 1 265 ? -13.664 -12.609 1.598 1 95.69 265 MET A C 1
ATOM 1967 O O . MET A 1 265 ? -14.539 -13.336 2.084 1 95.69 265 MET A O 1
ATOM 1971 N N . GLY A 1 266 ? -12.516 -13.055 1.277 1 96.44 266 GLY A N 1
ATOM 1972 C CA . GLY A 1 266 ? -11.992 -14.375 1.586 1 96.44 266 GLY A CA 1
ATOM 1973 C C . GLY A 1 266 ? -10.516 -14.359 1.941 1 96.44 266 GLY A C 1
ATOM 1974 O O . GLY A 1 266 ? -9.742 -13.594 1.364 1 96.44 266 GLY A O 1
ATOM 1975 N N . ILE A 1 267 ? -10.133 -15.203 2.9 1 97.69 267 ILE A N 1
ATOM 1976 C CA . ILE A 1 267 ? -8.734 -15.312 3.318 1 97.69 267 ILE A CA 1
ATOM 1977 C C . ILE A 1 267 ? -8.352 -16.781 3.486 1 97.69 267 ILE A C 1
ATOM 1979 O O . ILE A 1 267 ? -9.133 -17.578 4.027 1 97.69 267 ILE A O 1
ATOM 1983 N N . VAL A 1 268 ? -7.23 -17.125 2.943 1 98.12 268 VAL A N 1
ATOM 1984 C CA . VAL A 1 268 ? -6.57 -18.391 3.232 1 98.12 268 VAL A CA 1
ATOM 1985 C C . VAL A 1 268 ? -5.312 -18.141 4.062 1 98.12 268 VAL A C 1
ATOM 1987 O O . VAL A 1 268 ? -4.551 -17.219 3.787 1 98.12 268 VAL A O 1
ATOM 1990 N N . ALA A 1 269 ? -5.145 -18.906 5.086 1 98.81 269 ALA A N 1
ATOM 1991 C CA . ALA A 1 269 ? -3.979 -18.797 5.961 1 98.81 269 ALA A CA 1
ATOM 1992 C C . ALA A 1 269 ? -3.326 -20.156 6.176 1 98.81 269 ALA A C 1
ATOM 1994 O O . ALA A 1 269 ? -3.992 -21.203 6.102 1 98.81 269 ALA A O 1
ATOM 1995 N N . ALA A 1 270 ? -2.066 -20.156 6.375 1 98.62 270 ALA A N 1
ATOM 1996 C CA . ALA A 1 270 ? -1.32 -21.375 6.648 1 98.62 270 ALA A CA 1
ATOM 1997 C C . ALA A 1 270 ? -0.156 -21.109 7.598 1 98.62 270 ALA A C 1
ATOM 1999 O O . ALA A 1 270 ? 0.5 -20.062 7.508 1 98.62 270 ALA A O 1
ATOM 2000 N N . THR A 1 271 ? 0.066 -22.062 8.484 1 98.06 271 THR A N 1
ATOM 2001 C CA . THR A 1 271 ? 1.258 -21.969 9.32 1 98.06 271 THR A CA 1
ATOM 2002 C C . THR A 1 271 ? 2.488 -22.469 8.562 1 98.06 271 THR A C 1
ATOM 2004 O O . THR A 1 271 ? 2.363 -23.125 7.535 1 98.06 271 THR A O 1
ATOM 2007 N N . ARG A 1 272 ? 3.611 -22.141 9.117 1 95.44 272 ARG A N 1
ATOM 2008 C CA . ARG A 1 272 ? 4.859 -22.594 8.5 1 95.44 272 ARG A CA 1
ATOM 2009 C C . ARG A 1 272 ? 4.949 -24.109 8.477 1 95.44 272 ARG A C 1
ATOM 2011 O O . ARG A 1 272 ? 5.672 -24.688 7.664 1 95.44 272 ARG A O 1
ATOM 2018 N N . GLN A 1 273 ? 4.219 -24.781 9.297 1 94.38 273 GLN A N 1
ATOM 2019 C CA . GLN A 1 273 ? 4.23 -26.234 9.398 1 94.38 273 GLN A CA 1
ATOM 2020 C C . GLN A 1 273 ? 3.258 -26.859 8.406 1 94.38 273 GLN A C 1
ATOM 2022 O O . GLN A 1 273 ? 3.236 -28.078 8.242 1 94.38 273 GLN A O 1
ATOM 2027 N N . GLY A 1 274 ? 2.4 -26.016 7.828 1 94.38 274 GLY A N 1
ATOM 2028 C CA . GLY A 1 274 ? 1.563 -26.547 6.766 1 94.38 274 GLY A CA 1
ATOM 2029 C C . GLY A 1 274 ? 0.105 -26.672 7.164 1 94.38 274 GLY A C 1
ATOM 2030 O O . GLY A 1 274 ? -0.728 -27.094 6.359 1 94.38 274 GLY A O 1
ATOM 2031 N N . GLU A 1 275 ? -0.17 -26.391 8.453 1 96.5 275 GLU A N 1
ATOM 2032 C CA . GLU A 1 275 ? -1.584 -26.281 8.805 1 96.5 275 GLU A CA 1
ATOM 2033 C C . GLU A 1 275 ? -2.25 -25.125 8.062 1 96.5 275 GLU A C 1
ATOM 2035 O O . GLU A 1 275 ? -1.673 -24.047 7.949 1 96.5 275 GLU A O 1
ATOM 2040 N N . PHE A 1 276 ? -3.459 -25.406 7.547 1 97.25 276 PHE A N 1
ATOM 2041 C CA . PHE A 1 276 ? -4.078 -24.344 6.766 1 97.25 276 PHE A CA 1
ATOM 2042 C C . PHE A 1 276 ? -5.566 -24.234 7.086 1 97.25 276 PHE A C 1
ATOM 2044 O O . PHE A 1 276 ? -6.137 -25.125 7.723 1 97.25 276 PHE A O 1
ATOM 2051 N N . GLY A 1 277 ? -6.148 -23.156 6.688 1 97.81 277 GLY A N 1
ATOM 2052 C CA . GLY A 1 277 ? -7.566 -22.859 6.816 1 97.81 277 GLY A CA 1
ATOM 2053 C C . GLY A 1 277 ? -7.984 -21.609 6.051 1 97.81 277 GLY A C 1
ATOM 2054 O O . GLY A 1 277 ? -7.145 -20.906 5.488 1 97.81 277 GLY A O 1
ATOM 2055 N N . ALA A 1 278 ? -9.297 -21.438 5.969 1 97.81 278 ALA A N 1
ATOM 2056 C CA . ALA A 1 278 ? -9.828 -20.297 5.223 1 97.81 278 ALA A CA 1
ATOM 2057 C C . ALA A 1 278 ? -11.141 -19.812 5.824 1 97.81 278 ALA A C 1
ATOM 2059 O O . ALA A 1 278 ? -11.781 -20.547 6.594 1 97.81 278 ALA A O 1
ATOM 2060 N N . ALA A 1 279 ? -11.43 -18.656 5.555 1 97.5 279 ALA A N 1
ATOM 2061 C CA . ALA A 1 279 ? -12.719 -18.047 5.895 1 97.5 279 ALA A CA 1
ATOM 2062 C C . ALA A 1 279 ? -13.227 -17.156 4.77 1 97.5 279 ALA A C 1
ATOM 2064 O O . ALA A 1 279 ? -12.438 -16.656 3.959 1 97.5 279 ALA A O 1
ATOM 2065 N N . CYS A 1 280 ? -14.477 -17.031 4.75 1 95.81 280 CYS A N 1
ATOM 2066 C CA . CYS A 1 280 ? -15.117 -16.234 3.705 1 95.81 280 CYS A CA 1
ATOM 2067 C C . CYS A 1 280 ? -16.312 -15.469 4.254 1 95.81 280 CYS A C 1
ATOM 2069 O O . CYS A 1 280 ? -16.922 -15.891 5.238 1 95.81 280 CYS A O 1
ATOM 2071 N N . HIS A 1 281 ? -16.547 -14.312 3.727 1 95.25 281 HIS A N 1
ATOM 2072 C CA . HIS A 1 281 ? -17.688 -13.469 4.059 1 95.25 281 HIS A CA 1
ATOM 2073 C C . HIS A 1 281 ? -18.359 -12.93 2.803 1 95.25 281 HIS A C 1
ATOM 2075 O O . HIS A 1 281 ? -17.719 -12.266 1.985 1 95.25 281 HIS A O 1
ATOM 2081 N N . ASN A 1 282 ? -19.656 -13.219 2.467 1 93.5 282 ASN A N 1
ATOM 2082 C CA . ASN A 1 282 ? -20.531 -12.656 1.449 1 93.5 282 ASN A CA 1
ATOM 2083 C C . ASN A 1 282 ? -20.078 -13.039 0.043 1 93.5 282 ASN A C 1
ATOM 2085 O O . ASN A 1 282 ? -20.031 -12.188 -0.847 1 93.5 282 ASN A O 1
ATOM 2089 N N . PHE A 1 283 ? -19.5 -14.188 -0.13 1 89 283 PHE A N 1
ATOM 2090 C CA . PHE A 1 283 ? -19.328 -14.805 -1.441 1 89 283 PHE A CA 1
ATOM 2091 C C . PHE A 1 283 ? -20.375 -15.891 -1.665 1 89 283 PHE A C 1
ATOM 2093 O O . PHE A 1 283 ? -20.75 -16.594 -0.731 1 89 283 PHE A O 1
ATOM 2100 N N . GLU A 1 284 ? -20.875 -15.977 -2.814 1 84.38 284 GLU A N 1
ATOM 2101 C CA . GLU A 1 284 ? -21.797 -17.062 -3.131 1 84.38 284 GLU A CA 1
ATOM 2102 C C . GLU A 1 284 ? -21.094 -18.422 -3.105 1 84.38 284 GLU A C 1
ATOM 2104 O O . GLU A 1 284 ? -21.594 -19.375 -2.527 1 84.38 284 GLU A O 1
ATOM 2109 N N . ASP A 1 285 ? -19.953 -18.422 -3.77 1 84.88 285 ASP A N 1
ATOM 2110 C CA . ASP A 1 285 ? -19.094 -19.594 -3.812 1 84.88 285 ASP A CA 1
ATOM 2111 C C . ASP A 1 285 ? -17.641 -19.219 -3.572 1 84.88 285 ASP A C 1
ATOM 2113 O O . ASP A 1 285 ? -17.125 -18.266 -4.168 1 84.88 285 ASP A O 1
ATOM 2117 N N . PHE A 1 286 ? -17.062 -19.828 -2.576 1 89.56 286 PHE A N 1
ATOM 2118 C CA . PHE A 1 286 ? -15.641 -19.625 -2.297 1 89.56 286 PHE A CA 1
ATOM 2119 C C . PHE A 1 286 ? -14.945 -20.953 -2.02 1 89.56 286 PHE A C 1
ATOM 2121 O O . PHE A 1 286 ? -15.43 -21.75 -1.223 1 89.56 286 PHE A O 1
ATOM 2128 N N . SER A 1 287 ? -13.891 -21.141 -2.824 1 92.56 287 SER A N 1
ATOM 2129 C CA . SER A 1 287 ? -13.117 -22.375 -2.643 1 92.56 287 SER A CA 1
ATOM 2130 C C . SER A 1 287 ? -11.617 -22.078 -2.627 1 92.56 287 SER A C 1
ATOM 2132 O O . SER A 1 287 ? -11.172 -21.062 -3.162 1 92.56 287 SER A O 1
ATOM 2134 N N . ILE A 1 288 ? -10.922 -22.969 -2.062 1 94.06 288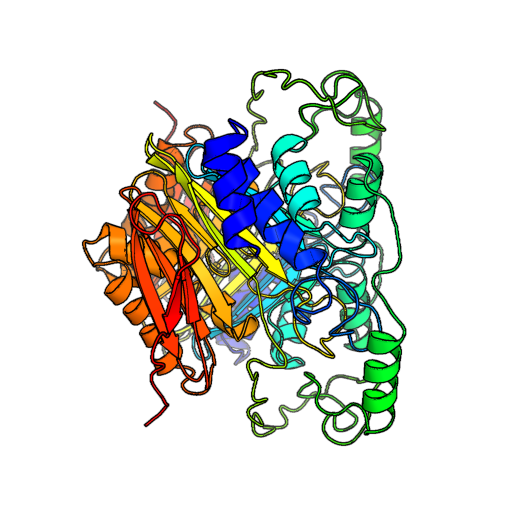 ILE A N 1
ATOM 2135 C CA . ILE A 1 288 ? -9.461 -22.922 -2.088 1 94.06 288 ILE A CA 1
ATOM 2136 C C . ILE A 1 288 ? -8.914 -24.203 -2.717 1 94.06 288 ILE A C 1
ATOM 2138 O O . ILE A 1 288 ? -9.609 -25.219 -2.766 1 94.06 288 ILE A O 1
ATOM 2142 N N . SER A 1 289 ? -7.754 -24.078 -3.275 1 93.94 289 SER A N 1
ATOM 2143 C CA . SER A 1 289 ? -7.07 -25.234 -3.838 1 93.94 289 SER A CA 1
ATOM 2144 C C . SER A 1 289 ? -5.836 -25.594 -3.023 1 93.94 289 SER A C 1
ATOM 2146 O O . SER A 1 289 ? -5.098 -24.719 -2.578 1 93.94 289 SER A O 1
ATOM 2148 N N . LEU A 1 290 ? -5.715 -26.859 -2.783 1 93.81 290 LEU A N 1
ATOM 2149 C CA . LEU A 1 290 ? -4.598 -27.375 -1.999 1 93.81 290 LEU A CA 1
ATOM 2150 C C . LEU A 1 290 ? -3.861 -28.469 -2.758 1 93.81 290 LEU A C 1
ATOM 2152 O O . LEU A 1 290 ? -4.488 -29.328 -3.385 1 93.81 290 LEU A O 1
ATOM 2156 N N . VAL A 1 291 ? -2.566 -28.375 -2.727 1 93.19 291 VAL A N 1
ATOM 2157 C CA . VAL A 1 291 ? -1.748 -29.531 -3.119 1 93.19 291 VAL A CA 1
ATOM 2158 C C . VAL A 1 291 ? -0.656 -29.766 -2.078 1 93.19 291 VAL A C 1
ATOM 2160 O O . VAL A 1 291 ? -0.014 -28.812 -1.617 1 93.19 291 VAL A O 1
ATOM 2163 N N . ASN A 1 292 ? -0.553 -30.969 -1.599 1 91.25 292 ASN A N 1
ATOM 2164 C CA . ASN A 1 292 ? 0.502 -31.391 -0.686 1 91.25 292 ASN A CA 1
ATOM 2165 C C . ASN A 1 292 ? 0.825 -32.875 -0.857 1 91.25 292 ASN A C 1
ATOM 2167 O O . ASN A 1 292 ? 0.223 -33.562 -1.692 1 91.25 292 ASN A O 1
ATOM 2171 N N . PRO A 1 293 ? 1.827 -33.406 -0.145 1 88.5 293 PRO A N 1
ATOM 2172 C CA . PRO A 1 293 ? 2.215 -34.781 -0.344 1 88.5 293 PRO A CA 1
ATOM 2173 C C . PRO A 1 293 ? 1.071 -35.75 -0.075 1 88.5 293 PRO A C 1
ATOM 2175 O O . PRO A 1 293 ? 0.985 -36.812 -0.719 1 88.5 293 PRO A O 1
ATOM 2178 N N . ALA A 1 294 ? 0.226 -35.469 0.786 1 87.5 294 ALA A N 1
ATOM 2179 C CA . ALA A 1 294 ? -0.862 -36.375 1.171 1 87.5 294 ALA A CA 1
ATOM 2180 C C . ALA A 1 294 ? -1.903 -36.469 0.06 1 87.5 294 ALA A C 1
ATOM 2182 O O . ALA A 1 294 ? -2.465 -37.531 -0.173 1 87.5 294 ALA A O 1
ATOM 2183 N N . VAL A 1 295 ? -2.141 -35.438 -0.634 1 85.44 295 VAL A N 1
ATOM 2184 C CA . VAL A 1 295 ? -3.195 -35.406 -1.643 1 85.44 295 VAL A CA 1
ATOM 2185 C C . VAL A 1 295 ? -2.602 -35.688 -3.02 1 85.44 295 VAL A C 1
ATOM 2187 O O . VAL A 1 295 ? -3.221 -36.375 -3.838 1 85.44 295 VAL A O 1
ATOM 2190 N N . GLY A 1 296 ? -1.388 -35.219 -3.232 1 77.69 296 GLY A N 1
ATOM 2191 C CA . GLY A 1 296 ? -0.653 -35.469 -4.461 1 77.69 296 GLY A CA 1
ATOM 2192 C C . GLY A 1 296 ? -1.251 -34.75 -5.668 1 77.69 296 GLY A C 1
ATOM 2193 O O . GLY A 1 296 ? -0.593 -34.625 -6.699 1 77.69 296 GLY A O 1
ATOM 2194 N N . ASN A 1 297 ? -2.58 -34.531 -5.676 1 86.81 297 ASN A N 1
ATOM 2195 C CA . ASN A 1 297 ? -3.279 -33.781 -6.699 1 86.81 297 ASN A CA 1
ATOM 2196 C C . ASN A 1 297 ? -3.99 -32.562 -6.102 1 86.81 297 ASN A C 1
ATOM 2198 O O . ASN A 1 297 ? -3.939 -32.344 -4.891 1 86.81 297 ASN A O 1
ATOM 2202 N N . VAL A 1 298 ? -4.5 -31.781 -7.035 1 91.75 298 VAL A N 1
ATOM 2203 C CA . VAL A 1 298 ? -5.156 -30.562 -6.551 1 91.75 298 VAL A CA 1
ATOM 2204 C C . VAL A 1 298 ? -6.508 -30.922 -5.93 1 91.75 298 VAL A C 1
ATOM 2206 O O . VAL A 1 298 ? -7.348 -31.547 -6.578 1 91.75 298 VAL A O 1
ATOM 2209 N N . LEU A 1 299 ? -6.617 -30.578 -4.707 1 93.5 299 LEU A N 1
ATOM 2210 C CA . LEU A 1 299 ? -7.891 -30.688 -4.008 1 93.5 299 LEU A CA 1
ATOM 2211 C C . LEU A 1 299 ? -8.57 -29.328 -3.889 1 93.5 299 LEU A C 1
ATOM 2213 O O . LEU A 1 299 ? -7.98 -28.375 -3.375 1 93.5 299 LEU A O 1
ATOM 2217 N N . VAL A 1 300 ? -9.75 -29.266 -4.41 1 93.88 300 VAL A N 1
ATOM 2218 C CA . VAL A 1 300 ? -10.547 -28.062 -4.266 1 93.88 300 VAL A CA 1
ATOM 2219 C C . VAL A 1 300 ? -11.445 -28.172 -3.037 1 93.88 300 VAL A C 1
ATOM 2221 O O . VAL A 1 300 ? -12.219 -29.125 -2.91 1 93.88 300 VAL A O 1
ATOM 2224 N N . ILE A 1 301 ? -11.367 -27.266 -2.184 1 94.31 301 ILE A N 1
ATOM 2225 C CA . ILE A 1 301 ? -12.078 -27.297 -0.913 1 94.31 301 ILE A CA 1
ATOM 2226 C C . ILE A 1 301 ? -13.039 -26.109 -0.827 1 94.31 301 ILE A C 1
ATOM 2228 O O . ILE A 1 301 ? -12.609 -24.969 -0.713 1 94.31 301 ILE A O 1
ATOM 2232 N N . PRO A 1 302 ? -14.312 -26.406 -0.849 1 93.88 302 PRO A N 1
ATOM 2233 C CA . PRO A 1 302 ? -15.266 -25.328 -0.644 1 93.88 302 PRO A CA 1
ATOM 2234 C C . PRO A 1 302 ? -15.188 -24.719 0.759 1 93.88 302 PRO A C 1
ATOM 2236 O O . PRO A 1 302 ? -15 -25.453 1.735 1 93.88 302 PRO A O 1
ATOM 2239 N N . VAL A 1 303 ? -15.266 -23.469 0.854 1 93.75 303 VAL A N 1
ATOM 2240 C CA . VAL A 1 303 ? -15.281 -22.75 2.127 1 93.75 303 VAL A CA 1
ATOM 2241 C C . VAL A 1 303 ? -16.625 -22.047 2.311 1 93.75 303 VAL A C 1
ATOM 2243 O O . VAL A 1 303 ? -16.953 -21.109 1.579 1 93.75 303 VAL A O 1
ATOM 2246 N N . PRO A 1 304 ? -17.453 -22.438 3.285 1 90.62 304 PRO A N 1
ATOM 2247 C CA . PRO A 1 304 ? -18.734 -21.766 3.51 1 90.62 304 PRO A CA 1
ATOM 2248 C C . PRO A 1 304 ? -18.562 -20.312 3.951 1 90.62 304 PRO A C 1
ATOM 2250 O O . PRO A 1 304 ? -17.719 -20.016 4.805 1 90.62 304 PRO A O 1
ATOM 2253 N N . CYS A 1 305 ? -19.312 -19.484 3.293 1 90.75 305 CYS A N 1
ATOM 2254 C CA . CYS A 1 305 ? -19.234 -18.062 3.633 1 90.75 305 CYS A CA 1
ATOM 2255 C C . CYS A 1 305 ? -20.328 -17.672 4.617 1 90.75 305 CYS A C 1
ATOM 2257 O O . CYS A 1 305 ? -21.453 -18.141 4.516 1 90.75 305 CYS A O 1
ATOM 2259 N N . GLU A 1 306 ? -19.938 -16.906 5.562 1 82.31 306 GLU A N 1
ATOM 2260 C CA . GLU A 1 306 ? -20.922 -16.297 6.445 1 82.31 306 GLU A CA 1
ATOM 2261 C C . GLU A 1 306 ? -21.672 -15.156 5.742 1 82.31 306 GLU A C 1
ATOM 2263 O O . GLU A 1 306 ? -21.078 -14.398 4.973 1 82.31 306 GLU A O 1
ATOM 2268 N N . ALA A 1 307 ? -23.109 -15.281 5.695 1 67.94 307 ALA A N 1
ATOM 2269 C CA . ALA A 1 307 ? -23.906 -14.203 5.109 1 67.94 307 ALA A CA 1
ATOM 2270 C C . ALA A 1 307 ? -24.297 -13.172 6.164 1 67.94 307 ALA A C 1
ATOM 2272 O O . ALA A 1 307 ? -24.25 -13.453 7.363 1 67.94 307 ALA A O 1
ATOM 2273 N N . ASN A 1 308 ? -24.328 -11.805 5.859 1 62.12 308 ASN A N 1
ATOM 2274 C CA . ASN A 1 308 ? -24.922 -10.812 6.754 1 62.12 308 ASN A CA 1
ATOM 2275 C C . ASN A 1 308 ? -26.281 -11.289 7.281 1 62.12 308 ASN A C 1
ATOM 2277 O O . ASN A 1 308 ? -27.125 -11.75 6.512 1 62.12 308 ASN A O 1
ATOM 2281 N N . SER A 1 309 ? -26.375 -11.898 8.422 1 45.19 309 SER A N 1
ATOM 2282 C CA . SER A 1 309 ? -27.719 -12.039 8.945 1 45.19 309 SER A CA 1
ATOM 2283 C C . SER A 1 309 ? -28.375 -10.68 9.164 1 45.19 309 SER A C 1
ATOM 2285 O O . SER A 1 309 ? -27.688 -9.688 9.414 1 45.19 309 SER A O 1
ATOM 2287 N N . MET B 1 1 ? 5.188 24.641 13.32 1 72 1 MET B N 1
ATOM 2288 C CA . MET B 1 1 ? 4.23 25.391 12.5 1 72 1 MET B CA 1
ATOM 2289 C C . MET B 1 1 ? 3.117 24.469 12 1 72 1 MET B C 1
ATOM 2291 O O . MET B 1 1 ? 1.938 24.828 12.086 1 72 1 MET B O 1
ATOM 2295 N N . THR B 1 2 ? 3.436 23.266 11.727 1 82.44 2 THR B N 1
ATOM 2296 C CA . THR B 1 2 ? 2.457 22.344 11.148 1 82.44 2 THR B CA 1
ATOM 2297 C C . THR B 1 2 ? 1.432 21.922 12.195 1 82.44 2 THR B C 1
ATOM 2299 O O . THR B 1 2 ? 0.225 21.984 11.953 1 82.44 2 THR B O 1
ATOM 2302 N N . SER B 1 3 ? 1.906 21.641 13.375 1 84.69 3 SER B N 1
ATOM 2303 C CA . SER B 1 3 ? 1.008 21.219 14.445 1 84.69 3 SER B CA 1
ATOM 2304 C C . SER B 1 3 ? 0.079 22.359 14.867 1 84.69 3 SER B C 1
ATOM 23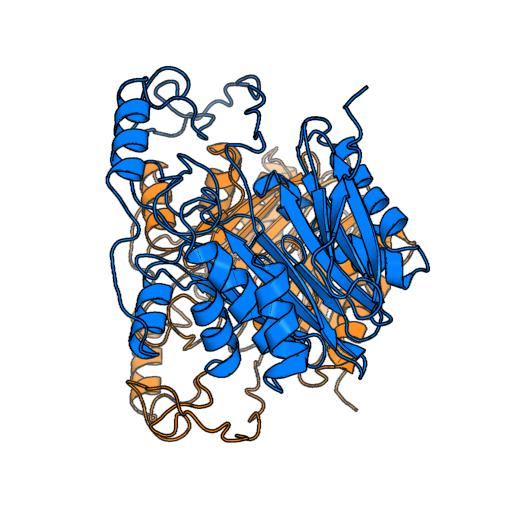06 O O . SER B 1 3 ? -1.088 22.125 15.195 1 84.69 3 SER B O 1
ATOM 2308 N N . LEU B 1 4 ? 0.67 23.547 14.844 1 87.62 4 LEU B N 1
ATOM 2309 C CA . LEU B 1 4 ? -0.12 24.703 15.25 1 87.62 4 LEU B CA 1
ATOM 2310 C C . LEU B 1 4 ? -1.257 24.953 14.266 1 87.62 4 LEU B C 1
ATOM 2312 O O . LEU B 1 4 ? -2.361 25.328 14.664 1 87.62 4 LEU B O 1
ATOM 2316 N N . LYS B 1 5 ? -0.951 24.797 13.047 1 89.44 5 LYS B N 1
ATOM 2317 C CA . LYS B 1 5 ? -1.988 24.984 12.031 1 89.44 5 LYS B CA 1
ATOM 2318 C C . LYS B 1 5 ? -3.137 24 12.25 1 89.44 5 LYS B C 1
ATOM 2320 O O . LYS B 1 5 ? -4.309 24.375 12.203 1 89.44 5 LYS B O 1
ATOM 2325 N N . GLY B 1 6 ? -2.848 22.719 12.453 1 91.69 6 GLY B N 1
ATOM 2326 C CA . GLY B 1 6 ? -3.875 21.734 12.742 1 91.69 6 GLY B CA 1
ATOM 2327 C C . GLY B 1 6 ? -4.676 22.047 13.992 1 91.69 6 GLY B C 1
ATOM 2328 O O . GLY B 1 6 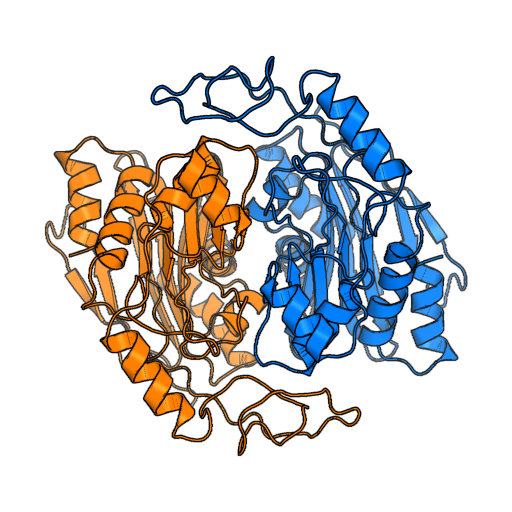? -5.898 21.906 14 1 91.69 6 GLY B O 1
ATOM 2329 N N . TRP B 1 7 ? -3.973 22.547 14.977 1 92.56 7 TRP B N 1
ATOM 2330 C CA . TRP B 1 7 ? -4.602 22.891 16.25 1 92.56 7 TRP B CA 1
ATOM 2331 C C . TRP B 1 7 ? -5.605 24.016 16.062 1 92.56 7 TRP B C 1
ATOM 2333 O O . TRP B 1 7 ? -6.719 23.969 16.594 1 92.56 7 TRP B O 1
ATOM 2343 N N . LYS B 1 8 ? -5.211 25 15.312 1 91.94 8 LYS B N 1
ATOM 2344 C CA . LYS B 1 8 ? -6.078 26.156 15.07 1 91.94 8 LYS B CA 1
ATOM 2345 C C . LYS B 1 8 ? -7.344 25.734 14.328 1 91.94 8 LYS B C 1
ATOM 2347 O O . LYS B 1 8 ? -8.422 26.281 14.57 1 91.94 8 LYS B O 1
ATOM 2352 N N . VAL B 1 9 ? -7.164 24.797 13.477 1 92.38 9 VAL B N 1
ATOM 2353 C CA . VAL B 1 9 ? -8.32 24.312 12.734 1 92.38 9 VAL B CA 1
ATOM 2354 C C . VAL B 1 9 ? -9.32 23.672 13.703 1 92.38 9 VAL B C 1
ATOM 2356 O O . VAL B 1 9 ? -10.531 23.875 13.57 1 92.38 9 VAL B O 1
ATOM 2359 N N . LEU B 1 10 ? -8.875 22.938 14.688 1 91.81 10 LEU B N 1
ATOM 2360 C CA . LEU B 1 10 ? -9.727 22.234 15.641 1 91.81 10 LEU B CA 1
ATOM 2361 C C . LEU B 1 10 ? -10.375 23.203 16.625 1 91.81 10 LEU B C 1
ATOM 2363 O O . LEU B 1 10 ? -11.492 22.953 17.094 1 91.81 10 LEU B O 1
ATOM 2367 N N . THR B 1 11 ? -9.734 24.312 16.875 1 90.56 11 THR B N 1
ATOM 2368 C CA . THR B 1 11 ? -10.164 25.125 18 1 90.56 11 THR B CA 1
ATOM 2369 C C . THR B 1 11 ? -10.82 26.422 17.516 1 90.56 11 THR B C 1
ATOM 2371 O O . THR B 1 11 ? -11.672 26.984 18.203 1 90.56 11 THR B O 1
ATOM 2374 N N . GLU B 1 12 ? -10.359 26.938 16.438 1 87.25 12 GLU B N 1
ATOM 2375 C CA . GLU B 1 12 ? -10.836 28.234 15.992 1 87.25 12 GLU B CA 1
ATOM 2376 C C . GLU B 1 12 ? -11.688 28.109 14.734 1 87.25 12 GLU B C 1
ATOM 2378 O O . GLU B 1 12 ? -12.539 28.953 14.469 1 87.25 12 GLU B O 1
ATOM 2383 N N . GLY B 1 13 ? -11.57 27.125 14.023 1 79.44 13 GLY B N 1
ATOM 2384 C CA . GLY B 1 13 ? -12.133 27.062 12.68 1 79.44 13 GLY B CA 1
ATOM 2385 C C . GLY B 1 13 ? -13.344 26.156 12.586 1 79.44 13 GLY B C 1
ATOM 2386 O O . GLY B 1 13 ? -13.992 26.094 11.531 1 79.44 13 GLY B O 1
ATOM 2387 N N . GLY B 1 14 ? -13.664 25.531 13.789 1 86.19 14 GLY B N 1
ATOM 2388 C CA . GLY B 1 14 ? -14.773 24.594 13.719 1 86.19 14 GLY B CA 1
ATOM 2389 C C . GLY B 1 14 ? -14.516 23.438 12.773 1 86.19 14 GLY B C 1
ATOM 2390 O O . GLY B 1 14 ? -15.461 22.781 12.312 1 86.19 14 GLY B O 1
ATOM 2391 N N . GLY B 1 15 ? -13.297 23.312 12.406 1 92.5 15 GLY B N 1
ATOM 2392 C CA . GLY B 1 15 ? -12.945 22.266 11.453 1 92.5 15 GLY B CA 1
ATOM 2393 C C . GLY B 1 15 ? -12.898 20.891 12.086 1 92.5 15 GLY B C 1
ATOM 2394 O O . GLY B 1 15 ? -12.758 20.75 13.305 1 92.5 15 GLY B O 1
ATOM 2395 N N . SER B 1 16 ? -13.047 19.859 11.305 1 96.31 16 SER B N 1
ATOM 2396 C CA . SER B 1 16 ? -12.992 18.469 11.742 1 96.31 16 SER B CA 1
ATOM 2397 C C . SER B 1 16 ? -11.555 18.016 11.961 1 96.31 16 SER B C 1
ATOM 2399 O O . SER B 1 16 ? -10.617 18.734 11.641 1 96.31 16 SER B O 1
ATOM 2401 N N . VAL B 1 17 ? -11.438 16.859 12.594 1 97.75 17 VAL B N 1
ATOM 2402 C CA . VAL B 1 17 ? -10.109 16.266 12.758 1 97.75 17 VAL B CA 1
ATOM 2403 C C . VAL B 1 17 ? -9.469 16.062 11.391 1 97.75 17 VAL B C 1
ATOM 2405 O O . VAL B 1 17 ? -8.25 16.188 11.242 1 97.75 17 VAL B O 1
ATOM 2408 N N . MET B 1 18 ? -10.25 15.695 10.367 1 97.88 18 MET B N 1
ATOM 2409 C CA . MET B 1 18 ? -9.742 15.539 9 1 97.88 18 MET B CA 1
ATOM 2410 C C . MET B 1 18 ? -9.227 16.875 8.453 1 97.88 18 MET B C 1
ATOM 2412 O O . MET B 1 18 ? -8.164 16.922 7.832 1 97.88 18 MET B O 1
ATOM 2416 N N . ASP B 1 19 ? -9.977 17.953 8.703 1 97.56 19 ASP B N 1
ATOM 2417 C CA . ASP B 1 19 ? -9.523 19.281 8.297 1 97.56 19 ASP B CA 1
ATOM 2418 C C . ASP B 1 19 ? -8.172 19.625 8.93 1 97.56 19 ASP B C 1
ATOM 2420 O O . ASP B 1 19 ? -7.297 20.188 8.273 1 97.56 19 ASP B O 1
ATOM 2424 N N . ALA B 1 20 ? -8.086 19.281 10.203 1 97.44 20 ALA B N 1
ATOM 2425 C CA . ALA B 1 20 ? -6.871 19.578 10.953 1 97.44 20 ALA B CA 1
ATOM 2426 C C . ALA B 1 20 ? -5.668 18.859 10.359 1 97.44 20 ALA B C 1
ATOM 2428 O O . ALA B 1 20 ? -4.613 19.453 10.156 1 97.44 20 ALA B O 1
ATOM 2429 N N . VAL B 1 21 ? -5.832 17.594 10.086 1 98.06 21 VAL B N 1
ATOM 2430 C CA . VAL B 1 21 ? -4.75 16.766 9.555 1 98.06 21 VAL B CA 1
ATOM 2431 C C . VAL B 1 21 ? -4.355 17.281 8.164 1 98.06 21 VAL B C 1
ATOM 2433 O O . VAL B 1 21 ? -3.17 17.422 7.863 1 98.06 21 VAL B O 1
ATOM 2436 N N . VAL B 1 22 ? -5.301 17.547 7.301 1 98.25 22 VAL B N 1
ATOM 2437 C CA . VAL B 1 22 ? -5.043 17.969 5.922 1 98.25 22 VAL B CA 1
ATOM 2438 C C . VAL B 1 22 ? -4.336 19.328 5.914 1 98.25 22 VAL B C 1
ATOM 2440 O O . VAL B 1 22 ? -3.309 19.5 5.258 1 98.25 22 VAL B O 1
ATOM 2443 N N . GLN B 1 23 ? -4.844 20.25 6.684 1 96.81 23 GLN B N 1
ATOM 2444 C CA . GLN B 1 23 ? -4.25 21.594 6.695 1 96.81 23 GLN B CA 1
ATOM 2445 C C . GLN B 1 23 ? -2.881 21.578 7.363 1 96.81 23 GLN B C 1
ATOM 2447 O O . GLN B 1 23 ? -1.97 22.297 6.938 1 96.81 23 GLN B O 1
ATOM 2452 N N . GLY B 1 24 ? -2.785 20.812 8.453 1 96.44 24 GLY B N 1
ATOM 2453 C CA . GLY B 1 24 ? -1.49 20.688 9.102 1 96.44 24 GLY B CA 1
ATOM 2454 C C . GLY B 1 24 ? -0.42 20.109 8.195 1 96.44 24 GLY B C 1
ATOM 2455 O O . GLY B 1 24 ? 0.67 20.672 8.078 1 96.44 24 GLY B O 1
ATOM 2456 N N . CYS B 1 25 ? -0.686 19.016 7.527 1 97.31 25 CYS B N 1
ATOM 2457 C CA . CYS B 1 25 ? 0.27 18.391 6.625 1 97.31 25 CYS B CA 1
ATOM 2458 C C . CYS B 1 25 ? 0.544 19.266 5.414 1 97.31 25 CYS B C 1
ATOM 2460 O O . CYS B 1 25 ? 1.669 19.312 4.91 1 97.31 25 CYS B O 1
ATOM 2462 N N . GLN B 1 26 ? -0.496 19.891 4.934 1 96.69 26 GLN B N 1
ATOM 2463 C CA . GLN B 1 26 ? -0.333 20.766 3.771 1 96.69 26 GLN B CA 1
ATOM 2464 C C . GLN B 1 26 ? 0.645 21.891 4.066 1 96.69 26 GLN B C 1
ATOM 2466 O O . GLN B 1 26 ? 1.39 22.328 3.182 1 96.69 26 GLN B O 1
ATOM 2471 N N . GLU B 1 27 ? 0.61 22.422 5.312 1 95.56 27 GLU B N 1
ATOM 2472 C CA . GLU B 1 27 ? 1.578 23.438 5.711 1 95.56 27 GLU B CA 1
ATOM 2473 C C . GLU B 1 27 ? 3.01 22.953 5.488 1 95.56 27 GLU B C 1
ATOM 2475 O O . GLU B 1 27 ? 3.863 23.703 5.027 1 95.56 27 GLU B O 1
ATOM 2480 N N . ALA B 1 28 ? 3.24 21.719 5.828 1 94.94 28 ALA B N 1
ATOM 2481 C CA . ALA B 1 28 ? 4.562 21.141 5.621 1 94.94 28 ALA B CA 1
ATOM 2482 C C . ALA B 1 28 ? 4.859 20.953 4.137 1 94.94 28 ALA B C 1
ATOM 2484 O O . ALA B 1 28 ? 5.984 21.172 3.688 1 94.94 28 ALA B O 1
ATOM 2485 N N . GLU B 1 29 ? 3.863 20.531 3.367 1 96.19 29 GLU B N 1
ATOM 2486 C CA . GLU B 1 29 ? 4.02 20.328 1.93 1 96.19 29 GLU B CA 1
ATOM 2487 C C . GLU B 1 29 ? 4.441 21.625 1.233 1 96.19 29 GLU B C 1
ATOM 2489 O O . GLU B 1 29 ? 5.184 21.594 0.249 1 96.19 29 GLU B O 1
ATOM 2494 N N . MET B 1 30 ? 3.998 22.734 1.769 1 95.31 30 MET B N 1
ATOM 2495 C CA . MET B 1 30 ? 4.211 24.016 1.104 1 95.31 30 MET B CA 1
ATOM 2496 C C . MET B 1 30 ? 5.465 24.688 1.636 1 95.31 30 MET B C 1
ATOM 2498 O O . MET B 1 30 ? 5.871 25.734 1.126 1 95.31 30 MET B O 1
ATOM 2502 N N . ASP B 1 31 ? 6.035 24.141 2.648 1 93.5 31 ASP B N 1
ATOM 2503 C CA . ASP B 1 31 ? 7.203 24.75 3.289 1 93.5 31 ASP B CA 1
ATOM 2504 C C . ASP B 1 31 ? 8.492 24.094 2.789 1 93.5 31 ASP B C 1
ATOM 2506 O O . ASP B 1 31 ? 8.906 23.047 3.289 1 93.5 31 ASP B O 1
ATOM 2510 N N . THR B 1 32 ? 9.242 24.766 1.991 1 91.12 32 THR B N 1
ATOM 2511 C CA . THR B 1 32 ? 10.43 24.203 1.364 1 91.12 32 THR B CA 1
ATOM 2512 C C . THR B 1 32 ? 11.578 24.094 2.369 1 91.12 32 THR B C 1
ATOM 2514 O O . THR B 1 32 ? 12.586 23.453 2.1 1 91.12 32 THR B O 1
ATOM 2517 N N . SER B 1 33 ? 11.359 24.688 3.523 1 89.69 33 SER B N 1
ATOM 2518 C CA . SER B 1 33 ? 12.352 24.531 4.578 1 89.69 33 SER B CA 1
ATOM 2519 C C . SER B 1 33 ? 12.266 23.156 5.215 1 89.69 33 SER B C 1
ATOM 2521 O O . SER B 1 33 ? 13.18 22.734 5.934 1 89.69 33 SER B O 1
ATOM 2523 N N . ILE B 1 34 ? 11.219 22.453 4.922 1 89.06 34 ILE B N 1
ATOM 2524 C CA . ILE B 1 34 ? 11.086 21.047 5.262 1 89.06 34 ILE B CA 1
ATOM 2525 C C . ILE B 1 34 ? 11.359 20.188 4.023 1 89.06 34 ILE B C 1
ATOM 2527 O O . ILE B 1 34 ? 10.438 19.859 3.273 1 89.06 34 ILE B O 1
ATOM 2531 N N . PRO B 1 35 ? 12.477 19.797 3.777 1 85.69 35 PRO B N 1
ATOM 2532 C CA . PRO B 1 35 ? 12.898 19.297 2.469 1 85.69 35 PRO B CA 1
ATOM 2533 C C . PRO B 1 35 ? 12.289 17.938 2.135 1 85.69 35 PRO B C 1
ATOM 2535 O O . PRO B 1 35 ? 12.203 17.562 0.962 1 85.69 35 PRO B O 1
ATOM 2538 N N . SER B 1 36 ? 11.805 17.203 3.074 1 89.25 36 SER B N 1
ATOM 2539 C CA . SER B 1 36 ? 11.461 15.797 2.84 1 89.25 36 SER B CA 1
ATOM 2540 C C . SER B 1 36 ? 9.961 15.625 2.607 1 89.25 36 SER B C 1
ATOM 2542 O O . SER B 1 36 ? 9.469 14.5 2.51 1 89.25 36 SER B O 1
ATOM 2544 N N . VAL B 1 37 ? 9.195 16.672 2.516 1 93.38 37 VAL B N 1
ATOM 2545 C CA . VAL B 1 37 ? 7.75 16.5 2.537 1 93.38 37 VAL B CA 1
ATOM 2546 C C . VAL B 1 37 ? 7.152 16.984 1.216 1 93.38 37 VAL B C 1
ATOM 2548 O O . VAL B 1 37 ? 6.477 16.219 0.522 1 93.38 37 VAL B O 1
ATOM 2551 N N . GLY B 1 38 ? 7.445 18.141 0.889 1 94.69 38 GLY B N 1
ATOM 2552 C CA . GLY B 1 38 ? 6.758 18.75 -0.234 1 94.69 38 GLY B CA 1
ATOM 2553 C C . GLY B 1 38 ? 7.625 18.859 -1.474 1 94.69 38 GLY B C 1
ATOM 2554 O O . GLY B 1 38 ? 8.531 18.047 -1.683 1 94.69 38 GLY B O 1
ATOM 2555 N N . TYR B 1 39 ? 7.324 19.812 -2.336 1 95.88 39 TYR B N 1
ATOM 2556 C CA . TYR B 1 39 ? 8.008 20.047 -3.605 1 95.88 39 TYR B CA 1
ATOM 2557 C C . TYR B 1 39 ? 9.414 20.594 -3.379 1 95.88 39 TYR B C 1
ATOM 2559 O O . TYR B 1 39 ? 9.727 21.094 -2.295 1 95.88 39 TYR B O 1
ATOM 2567 N N . GLY B 1 40 ? 10.281 20.422 -4.359 1 95.12 40 GLY B N 1
ATOM 2568 C CA . GLY B 1 40 ? 11.523 21.188 -4.406 1 95.12 40 GLY B CA 1
ATOM 2569 C C . GLY B 1 40 ? 12.727 20.406 -3.918 1 95.12 40 GLY B C 1
ATOM 2570 O O . GLY B 1 40 ? 13.844 20.922 -3.916 1 95.12 40 GLY B O 1
ATOM 2571 N N . ASN B 1 41 ? 12.445 19.141 -3.547 1 93.75 41 ASN B N 1
ATOM 2572 C CA . ASN B 1 41 ? 13.578 18.328 -3.096 1 93.75 41 ASN B CA 1
ATOM 2573 C C . ASN B 1 41 ? 13.359 16.844 -3.383 1 93.75 41 ASN B C 1
ATOM 2575 O O . ASN B 1 41 ? 12.305 16.453 -3.879 1 93.75 41 ASN B O 1
ATOM 2579 N N . HIS B 1 42 ? 14.445 16.031 -3.219 1 95.62 42 HIS B N 1
ATOM 2580 C CA . HIS B 1 42 ? 14.484 14.578 -3.32 1 95.62 42 HIS B CA 1
ATOM 2581 C C . HIS B 1 42 ? 14.016 14.109 -4.695 1 95.62 42 HIS B C 1
ATOM 2583 O O . HIS B 1 42 ? 13.07 13.328 -4.801 1 95.62 42 HIS B O 1
ATOM 2589 N N . PRO B 1 43 ? 14.664 14.555 -5.734 1 97.25 43 PRO B N 1
ATOM 2590 C CA . PRO B 1 43 ? 14.336 14.062 -7.07 1 97.25 43 PRO B CA 1
ATOM 2591 C C . PRO B 1 43 ? 14.602 12.562 -7.227 1 97.25 43 PRO B C 1
ATOM 2593 O O . PRO B 1 43 ? 15.484 12.023 -6.559 1 97.25 43 PRO B O 1
ATOM 2596 N N . ASP B 1 44 ? 13.82 11.969 -8.086 1 97.69 44 ASP B N 1
ATOM 2597 C CA . ASP B 1 44 ? 14.133 10.586 -8.438 1 97.69 44 ASP B CA 1
ATOM 2598 C C . ASP B 1 44 ? 15.258 10.523 -9.469 1 97.69 44 ASP B C 1
ATOM 2600 O O . ASP B 1 44 ? 15.867 11.547 -9.797 1 97.69 44 ASP B O 1
ATOM 2604 N N . GLU B 1 45 ? 15.57 9.352 -9.961 1 98.12 45 GLU B N 1
ATOM 2605 C CA . GLU B 1 45 ? 16.703 9.164 -10.867 1 98.12 45 GLU B CA 1
ATOM 2606 C C . GLU B 1 45 ? 16.484 9.922 -12.172 1 98.12 45 GLU B C 1
ATOM 2608 O O . GLU B 1 45 ? 17.438 10.148 -12.922 1 98.12 45 GLU B O 1
ATOM 2613 N N . SER B 1 46 ? 15.258 10.305 -12.5 1 97.56 46 SER B N 1
ATOM 2614 C CA . SER B 1 46 ? 14.961 11.039 -13.719 1 97.56 46 SER B CA 1
ATOM 2615 C C . SER B 1 46 ? 14.812 12.531 -13.445 1 97.56 46 SER B C 1
ATOM 2617 O O . SER B 1 46 ? 14.305 13.281 -14.281 1 97.56 46 SER B O 1
ATOM 2619 N N . SER B 1 47 ? 15.078 12.977 -12.219 1 97.81 47 SER B N 1
ATOM 2620 C CA . SER B 1 47 ? 15.062 14.359 -11.773 1 97.81 47 SER B CA 1
ATOM 2621 C C . SER B 1 47 ? 13.656 14.797 -11.375 1 97.81 47 SER B C 1
ATOM 2623 O O . SER B 1 47 ? 13.445 15.938 -10.961 1 97.81 47 SER B O 1
ATOM 2625 N N . GLU B 1 48 ? 12.766 13.922 -11.453 1 97.81 48 GLU B N 1
ATOM 2626 C CA . GLU B 1 48 ? 11.391 14.289 -11.125 1 97.81 48 GLU B CA 1
ATOM 2627 C C . GLU B 1 48 ? 11.141 14.195 -9.625 1 97.81 48 GLU B C 1
ATOM 2629 O O . GLU B 1 48 ? 11.617 13.266 -8.961 1 97.81 48 GLU B O 1
ATOM 2634 N N . VAL B 1 49 ? 10.414 15.172 -9.109 1 97.94 49 VAL B N 1
ATOM 2635 C CA . VAL B 1 49 ? 9.938 15.125 -7.727 1 97.94 49 VAL B CA 1
ATOM 2636 C C . VAL B 1 49 ? 8.5 14.625 -7.695 1 97.94 49 VAL B C 1
ATOM 2638 O O . VAL B 1 49 ? 7.652 15.109 -8.453 1 97.94 49 VAL B O 1
ATOM 2641 N N . THR B 1 50 ? 8.219 13.625 -6.922 1 98.31 50 THR B N 1
ATOM 2642 C CA . THR B 1 50 ? 6.871 13.086 -6.758 1 98.31 50 THR B CA 1
ATOM 2643 C C . THR B 1 50 ? 6.484 13.047 -5.281 1 98.31 50 THR B C 1
ATOM 2645 O O . THR B 1 50 ? 7.344 13.148 -4.402 1 98.31 50 THR B O 1
ATOM 2648 N N . LEU B 1 51 ? 5.219 12.969 -5.047 1 98.56 51 LEU B N 1
ATOM 2649 C CA . LEU B 1 51 ? 4.734 13.023 -3.672 1 98.56 51 LEU B CA 1
ATOM 2650 C C . LEU B 1 51 ? 3.834 11.836 -3.365 1 98.56 51 LEU B C 1
ATOM 2652 O O . LEU B 1 51 ? 3.152 11.32 -4.254 1 98.56 51 LEU B O 1
ATOM 2656 N N . ASP B 1 52 ? 3.816 11.359 -2.146 1 98.69 52 ASP B N 1
ATOM 2657 C CA . ASP B 1 52 ? 2.895 10.383 -1.566 1 98.69 52 ASP B CA 1
ATOM 2658 C C . ASP B 1 52 ? 2.139 10.984 -0.382 1 98.69 52 ASP B C 1
ATOM 2660 O O . ASP B 1 52 ? 2.701 11.758 0.395 1 98.69 52 ASP B O 1
ATOM 2664 N N . ALA B 1 53 ? 0.892 10.602 -0.242 1 98.88 53 ALA B N 1
ATOM 2665 C CA . ALA B 1 53 ? 0.116 11.102 0.89 1 98.88 53 ALA B CA 1
ATOM 2666 C C . ALA B 1 53 ? -1.056 10.18 1.205 1 98.88 53 ALA B C 1
ATOM 2668 O O . ALA B 1 53 ? -1.503 9.414 0.344 1 98.88 53 ALA B O 1
ATOM 2669 N N . MET B 1 54 ? -1.511 10.281 2.42 1 98.88 54 MET B N 1
ATOM 2670 C CA . MET B 1 54 ? -2.658 9.492 2.861 1 98.88 54 MET B CA 1
ATOM 2671 C C . MET B 1 54 ? -3.418 10.211 3.969 1 98.88 54 MET B C 1
ATOM 2673 O O . MET B 1 54 ? -2.812 10.859 4.824 1 98.88 54 MET B O 1
ATOM 2677 N N . VAL B 1 55 ? -4.727 10.141 3.922 1 98.88 55 VAL B N 1
ATOM 2678 C CA . VAL B 1 55 ? -5.594 10.516 5.035 1 98.88 55 VAL B CA 1
ATOM 2679 C C . VAL B 1 55 ? -6.395 9.297 5.496 1 98.88 55 VAL B C 1
ATOM 2681 O O . VAL B 1 55 ? -6.789 8.461 4.684 1 98.88 55 VAL B O 1
ATOM 2684 N N . PHE B 1 56 ? -6.602 9.188 6.758 1 98.88 56 PHE B N 1
ATOM 2685 C CA . PHE B 1 56 ? -7.262 8.047 7.387 1 98.88 56 PHE B CA 1
ATOM 2686 C C . PHE B 1 56 ? -8.289 8.516 8.406 1 98.88 56 PHE B C 1
ATOM 2688 O O . PHE B 1 56 ? -7.93 9.094 9.438 1 98.88 56 PHE B O 1
ATOM 2695 N N . ASP B 1 57 ? -9.523 8.25 8.133 1 98.19 57 ASP B N 1
ATOM 2696 C CA . ASP B 1 57 ? -10.633 8.672 8.977 1 98.19 57 ASP B CA 1
ATOM 2697 C C . ASP B 1 57 ? -10.969 7.609 10.016 1 98.19 57 ASP B C 1
ATOM 2699 O O . ASP B 1 57 ? -11.359 6.492 9.656 1 98.19 57 ASP B O 1
ATOM 2703 N N . GLY B 1 58 ? -10.938 7.969 11.273 1 96.56 58 GLY B N 1
ATOM 2704 C CA . GLY B 1 58 ? -11.164 7 12.336 1 96.56 58 GLY B CA 1
ATOM 2705 C C . GLY B 1 58 ? -12.609 6.539 12.422 1 96.56 58 GLY B C 1
ATOM 2706 O O . GLY B 1 58 ? -12.875 5.375 12.727 1 96.56 58 GLY B O 1
ATOM 2707 N N . GLU B 1 59 ? -13.523 7.383 12.125 1 93.44 59 GLU B N 1
ATOM 2708 C CA . GLU B 1 59 ? -14.938 7.062 12.305 1 93.44 59 GLU B CA 1
ATOM 2709 C C . GLU B 1 59 ? -15.414 6.055 11.266 1 93.44 59 GLU B C 1
ATOM 2711 O O . GLU B 1 59 ? -16.047 5.055 11.609 1 93.44 59 GLU B O 1
ATOM 2716 N N . SER B 1 60 ? -15.117 6.305 10.039 1 93.81 60 SER B N 1
ATOM 2717 C CA . SER B 1 60 ? -15.594 5.453 8.953 1 93.81 60 SER B CA 1
ATOM 2718 C C . SER B 1 60 ? -14.555 4.402 8.578 1 93.81 60 SER B C 1
ATOM 2720 O O . SER B 1 60 ? -14.859 3.453 7.852 1 93.81 60 SER B O 1
ATOM 2722 N N . HIS B 1 61 ? -13.344 4.602 9 1 96.62 61 HIS B N 1
ATOM 2723 C CA . HIS B 1 61 ? -12.188 3.801 8.602 1 96.62 61 HIS B CA 1
ATOM 2724 C C . HIS B 1 61 ? -11.875 3.994 7.121 1 96.62 61 HIS B C 1
ATOM 2726 O O . HIS B 1 61 ? -11.188 3.166 6.516 1 96.62 61 HIS B O 1
ATOM 2732 N N . ALA B 1 62 ? -12.406 5.043 6.535 1 97.19 62 ALA B N 1
ATOM 2733 C CA . ALA B 1 62 ? -12.102 5.316 5.133 1 97.19 62 ALA B CA 1
ATOM 2734 C C . ALA B 1 62 ? -10.703 5.895 4.977 1 97.19 62 ALA B C 1
ATOM 2736 O O . ALA B 1 62 ? -10.211 6.598 5.863 1 97.19 62 ALA B O 1
ATOM 2737 N N . ILE B 1 63 ? -10.133 5.578 3.857 1 98.69 63 ILE B N 1
ATOM 2738 C CA . ILE B 1 63 ? -8.789 6.043 3.527 1 98.69 63 ILE B CA 1
ATOM 2739 C C . ILE B 1 63 ? -8.797 6.688 2.145 1 98.69 63 ILE B C 1
ATOM 2741 O O . ILE B 1 63 ? -9.484 6.223 1.236 1 98.69 63 ILE B O 1
ATOM 2745 N N . GLY B 1 64 ? -8.125 7.789 1.992 1 98.88 64 GLY B N 1
ATOM 2746 C CA . GLY B 1 64 ? -7.695 8.32 0.708 1 98.88 64 GLY B CA 1
ATOM 2747 C C . GLY B 1 64 ? -6.191 8.445 0.587 1 98.88 64 GLY B C 1
ATOM 2748 O O . GLY B 1 64 ? -5.527 8.945 1.499 1 98.88 64 GLY B O 1
ATOM 2749 N N . ALA B 1 65 ? -5.684 7.977 -0.506 1 98.94 65 ALA B N 1
ATOM 2750 C CA . ALA B 1 65 ? -4.234 8.016 -0.673 1 98.94 65 ALA B CA 1
ATOM 2751 C C . ALA B 1 65 ? -3.855 8.281 -2.129 1 98.94 65 ALA B C 1
ATOM 2753 O O . ALA B 1 65 ? -4.605 7.934 -3.043 1 98.94 65 ALA B O 1
ATOM 2754 N N . VAL B 1 66 ? -2.762 8.883 -2.324 1 98.94 66 VAL B N 1
ATOM 2755 C CA . VAL B 1 66 ? -2.105 9.016 -3.621 1 98.94 66 VAL B CA 1
ATOM 2756 C C . VAL B 1 66 ? -0.629 8.641 -3.494 1 98.94 66 VAL B C 1
ATOM 2758 O O . VAL B 1 66 ? -0.012 8.875 -2.451 1 98.94 66 VAL B O 1
ATOM 2761 N N . ALA B 1 67 ? -0.111 8.039 -4.465 1 98.81 67 ALA B N 1
ATOM 2762 C CA . ALA B 1 67 ? 1.302 7.672 -4.492 1 98.81 67 ALA B CA 1
ATOM 2763 C C . ALA B 1 67 ? 1.918 7.965 -5.855 1 98.81 67 ALA B C 1
ATOM 2765 O O . ALA B 1 67 ? 1.258 7.812 -6.887 1 98.81 67 ALA B O 1
ATOM 2766 N N . ASN B 1 68 ? 3.203 8.375 -5.773 1 98.56 68 ASN B N 1
ATOM 2767 C CA . ASN B 1 68 ? 3.895 8.789 -6.988 1 98.56 68 ASN B CA 1
ATOM 2768 C C . ASN B 1 68 ? 3.115 9.867 -7.734 1 98.56 68 ASN B C 1
ATOM 2770 O O . ASN B 1 68 ? 3.025 9.836 -8.961 1 98.56 68 ASN B O 1
ATOM 2774 N N . LEU B 1 69 ? 2.436 10.719 -6.953 1 98.81 69 LEU B N 1
ATOM 2775 C CA . LEU B 1 69 ? 1.708 11.859 -7.516 1 98.81 69 LEU B CA 1
ATOM 2776 C C . LEU B 1 69 ? 2.666 12.844 -8.172 1 98.81 69 LEU B C 1
ATOM 2778 O O . LEU B 1 69 ? 3.674 13.234 -7.57 1 98.81 69 LEU B O 1
ATOM 2782 N N . ARG B 1 70 ? 2.305 13.281 -9.305 1 98.5 70 ARG B N 1
ATOM 2783 C CA . ARG B 1 70 ? 3.182 14.125 -10.109 1 98.5 70 ARG B CA 1
ATOM 2784 C C . ARG B 1 70 ? 2.561 15.5 -10.336 1 98.5 70 ARG B C 1
ATOM 2786 O O . ARG B 1 70 ? 1.369 15.609 -10.633 1 98.5 70 ARG B O 1
ATOM 2793 N N . ARG B 1 71 ? 3.348 16.5 -10.086 1 98.75 71 ARG B N 1
ATOM 2794 C CA . ARG B 1 71 ? 3.074 17.859 -10.57 1 98.75 71 ARG B CA 1
ATOM 2795 C C . ARG B 1 71 ? 1.879 18.469 -9.852 1 98.75 71 ARG B C 1
ATOM 2797 O O . ARG B 1 71 ? 1.177 19.312 -10.406 1 98.75 71 ARG B O 1
ATOM 2804 N N . ILE B 1 72 ? 1.531 18.016 -8.664 1 98.75 72 ILE B N 1
ATOM 2805 C CA . ILE B 1 72 ? 0.554 18.625 -7.758 1 98.75 72 ILE B CA 1
ATOM 2806 C C . ILE B 1 72 ? 1.19 18.859 -6.391 1 98.75 72 ILE B C 1
ATOM 2808 O O . ILE B 1 72 ? 1.643 17.906 -5.742 1 98.75 72 ILE B O 1
ATOM 2812 N N . LYS B 1 73 ? 1.185 20.016 -5.855 1 98.06 73 LYS B N 1
ATOM 2813 C CA . LYS B 1 73 ? 1.911 20.344 -4.629 1 98.06 73 LYS B CA 1
ATOM 2814 C C . LYS B 1 73 ? 1.16 19.844 -3.396 1 98.06 73 LYS B C 1
ATOM 2816 O O . LYS B 1 73 ? 1.776 19.391 -2.43 1 98.06 73 LYS B O 1
ATOM 2821 N N . SER B 1 74 ? -0.173 19.953 -3.486 1 97.94 74 SER B N 1
ATOM 2822 C CA . SER B 1 74 ? -0.967 19.609 -2.311 1 97.94 74 SER B CA 1
ATOM 2823 C C . SER B 1 74 ? -1.385 18.156 -2.334 1 97.94 74 SER B C 1
ATOM 2825 O O . SER B 1 74 ? -2.576 17.844 -2.398 1 97.94 74 SER B O 1
ATOM 2827 N N . ALA B 1 75 ? -0.47 17.297 -2.107 1 98.69 75 ALA B N 1
ATOM 2828 C CA . ALA B 1 75 ? -0.705 15.867 -2.234 1 98.69 75 ALA B CA 1
ATOM 2829 C C . ALA B 1 75 ? -1.739 15.391 -1.22 1 98.69 75 ALA B C 1
ATOM 2831 O O . ALA B 1 75 ? -2.605 14.57 -1.545 1 98.69 75 ALA B O 1
ATOM 2832 N N . ILE B 1 76 ? -1.709 15.867 0.009 1 98.75 76 ILE B N 1
ATOM 2833 C CA . ILE B 1 76 ? -2.607 15.391 1.055 1 98.75 76 ILE B CA 1
ATOM 2834 C C . ILE B 1 76 ? -4.035 15.836 0.752 1 98.75 76 ILE B C 1
ATOM 2836 O O . ILE B 1 76 ? -4.992 15.125 1.072 1 98.75 76 ILE B O 1
ATOM 2840 N N . ALA B 1 77 ? -4.156 16.969 0.16 1 98.75 77 ALA B N 1
ATOM 2841 C CA . ALA B 1 77 ? -5.484 17.406 -0.254 1 98.75 77 ALA B CA 1
ATOM 2842 C C . ALA B 1 77 ? -6.035 16.531 -1.373 1 98.75 77 ALA B C 1
ATOM 2844 O O . ALA B 1 77 ? -7.238 16.281 -1.44 1 98.75 77 ALA B O 1
ATOM 2845 N N . VAL B 1 78 ? -5.152 16.125 -2.291 1 98.94 78 VAL B N 1
ATOM 2846 C CA . VAL B 1 78 ? -5.582 15.195 -3.334 1 98.94 78 VAL B CA 1
ATOM 2847 C C . VAL B 1 78 ? -6.012 13.875 -2.709 1 98.94 78 VAL B C 1
ATOM 2849 O O . VAL B 1 78 ? -7.008 13.273 -3.127 1 98.94 78 VAL B O 1
ATOM 2852 N N . ALA B 1 79 ? -5.281 13.406 -1.708 1 98.94 79 ALA B N 1
ATOM 2853 C CA . ALA B 1 79 ? -5.668 12.195 -0.99 1 98.94 79 ALA B CA 1
ATOM 2854 C C . ALA B 1 79 ? -7.066 12.328 -0.395 1 98.94 79 ALA B C 1
ATOM 2856 O O . ALA B 1 79 ? -7.879 11.406 -0.492 1 98.94 79 ALA B O 1
ATOM 2857 N N . ARG B 1 80 ? -7.312 13.469 0.201 1 98.75 80 ARG B N 1
ATOM 2858 C CA . ARG B 1 80 ? -8.648 13.719 0.741 1 98.75 80 ARG B CA 1
ATOM 2859 C C . ARG B 1 80 ? -9.695 13.68 -0.361 1 98.75 80 ARG B C 1
ATOM 2861 O O . ARG B 1 80 ? -10.797 13.156 -0.161 1 98.75 80 ARG B O 1
ATOM 2868 N N . ALA B 1 81 ? -9.359 14.25 -1.511 1 98.75 81 ALA B N 1
ATOM 2869 C CA . ALA B 1 81 ? -10.297 14.234 -2.635 1 98.75 81 ALA B CA 1
ATOM 2870 C C . ALA B 1 81 ? -10.602 12.812 -3.078 1 98.75 81 ALA B C 1
ATOM 2872 O O . ALA B 1 81 ? -11.734 12.508 -3.465 1 98.75 81 ALA B O 1
ATOM 2873 N N . VAL B 1 82 ? -9.641 11.914 -3.07 1 98.88 82 VAL B N 1
ATOM 2874 C CA . VAL B 1 82 ? -9.875 10.516 -3.387 1 98.88 82 VAL B CA 1
ATOM 2875 C C . VAL B 1 82 ? -10.922 9.938 -2.436 1 98.88 82 VAL B C 1
ATOM 2877 O O . VAL B 1 82 ? -11.867 9.273 -2.869 1 98.88 82 VAL B O 1
ATOM 2880 N N . LEU B 1 83 ? -10.773 10.188 -1.165 1 98.5 83 LEU B N 1
ATOM 2881 C CA . LEU B 1 83 ? -11.688 9.703 -0.135 1 98.5 83 LEU B CA 1
ATOM 2882 C C . LEU B 1 83 ? -13.094 10.258 -0.346 1 98.5 83 LEU B C 1
ATOM 2884 O O . LEU B 1 83 ? -14.078 9.531 -0.209 1 98.5 83 LEU B O 1
ATOM 2888 N N . GLU B 1 84 ? -13.164 11.492 -0.73 1 97.88 84 GLU B N 1
ATOM 2889 C CA . GLU B 1 84 ? -14.438 12.203 -0.746 1 97.88 84 GLU B CA 1
ATOM 2890 C C . GLU B 1 84 ? -15.188 11.969 -2.055 1 97.88 84 GLU B C 1
ATOM 2892 O O . GLU B 1 84 ? -16.422 12.008 -2.088 1 97.88 84 GLU B O 1
ATOM 2897 N N . HIS B 1 85 ? -14.422 11.703 -3.145 1 98.38 85 HIS B N 1
ATOM 2898 C CA . HIS B 1 85 ? -15.078 11.781 -4.441 1 98.38 85 HIS B CA 1
ATOM 2899 C C . HIS B 1 85 ? -14.992 10.445 -5.18 1 98.38 85 HIS B C 1
ATOM 2901 O O . HIS B 1 85 ? -15.406 10.344 -6.336 1 98.38 85 HIS B O 1
ATOM 2907 N N . THR B 1 86 ? -14.5 9.414 -4.555 1 98.38 86 THR B N 1
ATOM 2908 C CA . THR B 1 86 ? -14.461 8.078 -5.141 1 98.38 86 THR B CA 1
ATOM 2909 C C . THR B 1 86 ? -14.773 7.02 -4.09 1 98.38 86 THR B C 1
ATOM 2911 O O . THR B 1 86 ? -14.781 7.309 -2.893 1 98.38 86 THR B O 1
ATOM 2914 N N . ASP B 1 87 ? -15.023 5.844 -4.551 1 97.19 87 ASP B N 1
ATOM 2915 C CA . ASP B 1 87 ? -15.164 4.684 -3.674 1 97.19 87 ASP B CA 1
ATOM 2916 C C . ASP B 1 87 ? -13.836 3.947 -3.516 1 97.19 87 ASP B C 1
ATOM 2918 O O . ASP B 1 87 ? -13.805 2.828 -3 1 97.19 87 ASP B O 1
ATOM 2922 N N . HIS B 1 88 ? -12.711 4.578 -4.027 1 98.31 88 HIS B N 1
ATOM 2923 C CA . HIS B 1 88 ? -11.406 3.93 -3.994 1 98.31 88 HIS B CA 1
ATOM 2924 C C . HIS B 1 88 ? -10.578 4.41 -2.807 1 98.31 88 HIS B C 1
ATOM 2926 O O . HIS B 1 88 ? -10.914 5.422 -2.182 1 98.31 88 HIS B O 1
ATOM 2932 N N . THR B 1 89 ? -9.508 3.674 -2.525 1 98.56 89 THR B N 1
ATOM 2933 C CA . THR B 1 89 ? -8.609 3.977 -1.416 1 98.56 89 THR B CA 1
ATOM 2934 C C . THR B 1 89 ? -7.352 4.68 -1.917 1 98.56 89 THR B C 1
ATOM 2936 O O . THR B 1 89 ? -6.789 5.527 -1.221 1 98.56 89 THR B O 1
ATOM 2939 N N . MET B 1 90 ? -6.941 4.383 -3.17 1 98.88 90 MET B N 1
ATOM 2940 C CA . MET B 1 90 ? -5.641 4.883 -3.604 1 98.88 90 MET B CA 1
ATOM 2941 C C . MET B 1 90 ? -5.59 5.035 -5.121 1 98.88 90 MET B C 1
ATOM 2943 O O . MET B 1 90 ? -6.062 4.16 -5.852 1 98.88 90 MET B O 1
ATOM 2947 N N . LEU B 1 91 ? -5.062 6.125 -5.566 1 98.94 91 LEU B N 1
ATOM 2948 C CA . LEU B 1 91 ? -4.723 6.352 -6.969 1 98.94 91 LEU B CA 1
ATOM 2949 C C . LEU B 1 91 ? -3.236 6.652 -7.125 1 98.94 91 LEU B C 1
ATOM 2951 O O . LEU B 1 91 ? -2.631 7.285 -6.258 1 98.94 91 LEU B O 1
ATOM 2955 N N . VAL B 1 92 ? -2.656 6.246 -8.273 1 98.88 92 VAL B N 1
ATOM 2956 C CA . VAL B 1 92 ? -1.204 6.371 -8.352 1 98.88 92 VAL B CA 1
ATOM 2957 C C . VAL B 1 92 ? -0.804 6.949 -9.703 1 98.88 92 VAL B C 1
ATOM 2959 O O . VAL B 1 92 ? -1.566 6.871 -10.672 1 98.88 92 VAL B O 1
ATOM 2962 N N . GLY B 1 93 ? 0.371 7.578 -9.742 1 98.31 93 GLY B N 1
ATOM 2963 C CA . GLY B 1 93 ? 1.062 7.945 -10.969 1 98.31 93 GLY B CA 1
ATOM 2964 C C . GLY B 1 93 ? 0.364 9.047 -11.742 1 98.31 93 GLY B C 1
ATOM 2965 O O . GLY B 1 93 ? -0.242 9.938 -11.148 1 98.31 93 GLY B O 1
ATOM 2966 N N . GLU B 1 94 ? 0.497 9.008 -13.062 1 98.12 94 GLU B N 1
ATOM 2967 C CA . GLU B 1 94 ? -0.076 10.008 -13.961 1 98.12 94 GLU B CA 1
ATOM 2968 C C . GLU B 1 94 ? -1.597 10.047 -13.844 1 98.12 94 GLU B C 1
ATOM 2970 O O . GLU B 1 94 ? -2.209 11.102 -13.984 1 98.12 94 GLU B O 1
ATOM 2975 N N . SER B 1 95 ? -2.156 8.906 -13.602 1 98.56 95 SER B N 1
ATOM 2976 C CA . SER B 1 95 ? -3.607 8.836 -13.461 1 98.56 95 SER B CA 1
ATOM 2977 C C . SER B 1 95 ? -4.082 9.586 -12.219 1 98.56 95 SER B C 1
ATOM 2979 O O . SER B 1 95 ? -5.148 10.203 -12.234 1 98.56 95 SER B O 1
ATOM 2981 N N . ALA B 1 96 ? -3.287 9.5 -11.156 1 98.81 96 ALA B N 1
ATOM 2982 C CA . ALA B 1 96 ? -3.607 10.281 -9.969 1 98.81 96 ALA B CA 1
ATOM 2983 C C . ALA B 1 96 ? -3.566 11.773 -10.266 1 98.81 96 ALA B C 1
ATOM 2985 O O . ALA B 1 96 ? -4.391 12.539 -9.758 1 98.81 96 ALA B O 1
ATOM 2986 N N . THR B 1 97 ? -2.572 12.195 -11.055 1 98.81 97 THR B N 1
ATOM 2987 C CA . THR B 1 97 ? -2.48 13.594 -11.453 1 98.81 97 THR B CA 1
ATOM 2988 C C . THR B 1 97 ? -3.703 14.008 -12.266 1 98.81 97 THR B C 1
ATOM 2990 O O . THR B 1 97 ? -4.254 15.094 -12.07 1 98.81 97 THR B O 1
ATOM 2993 N N . ALA B 1 98 ? -4.09 13.141 -13.18 1 98.56 98 ALA B N 1
ATOM 2994 C CA . ALA B 1 98 ? -5.27 13.422 -13.992 1 98.56 98 ALA B CA 1
ATOM 2995 C C . ALA B 1 98 ? -6.512 13.578 -13.117 1 98.56 98 ALA B C 1
ATOM 2997 O O . ALA B 1 98 ? -7.328 14.477 -13.336 1 98.56 98 ALA B O 1
ATOM 2998 N N . PHE B 1 99 ? -6.668 12.719 -12.172 1 98.81 99 PHE B N 1
ATOM 2999 C CA . PHE B 1 99 ? -7.758 12.828 -11.211 1 98.81 99 PHE B CA 1
ATOM 3000 C C . PHE B 1 99 ? -7.711 14.164 -10.484 1 98.81 99 PHE B C 1
ATOM 3002 O O . PHE B 1 99 ? -8.734 14.844 -10.359 1 98.81 99 PHE B O 1
ATOM 3009 N N . ALA B 1 100 ? -6.484 14.484 -9.961 1 98.88 100 ALA B N 1
ATOM 3010 C CA . ALA B 1 100 ? -6.309 15.734 -9.227 1 98.88 100 ALA B CA 1
ATOM 3011 C C . ALA B 1 100 ? -6.738 16.938 -10.062 1 98.88 100 ALA B C 1
ATOM 3013 O O . ALA B 1 100 ? -7.441 17.812 -9.578 1 98.88 100 ALA B O 1
ATOM 3014 N N . LYS B 1 101 ? -6.332 16.922 -11.305 1 98.56 101 LYS B N 1
ATOM 3015 C CA . LYS B 1 101 ? -6.707 18 -12.211 1 98.56 101 LYS B CA 1
ATOM 3016 C C . LYS B 1 101 ? -8.219 18.078 -12.367 1 98.56 101 LYS B C 1
ATOM 3018 O O . LYS B 1 101 ? -8.797 19.172 -12.352 1 98.56 101 LYS B O 1
ATOM 3023 N N . ALA B 1 102 ? -8.836 16.906 -12.508 1 97.81 102 ALA B N 1
ATOM 3024 C CA . ALA B 1 102 ? -10.289 16.859 -12.641 1 97.81 102 ALA B CA 1
ATOM 3025 C C . ALA B 1 102 ? -10.977 17.406 -11.398 1 97.81 102 ALA B C 1
ATOM 3027 O O . ALA B 1 102 ? -12.078 17.969 -11.484 1 97.81 102 ALA B O 1
ATOM 3028 N N . MET B 1 103 ? -10.352 17.297 -10.273 1 97.94 103 MET B N 1
ATOM 3029 C CA . MET B 1 103 ? -10.906 17.75 -9.008 1 97.94 103 MET B CA 1
ATOM 3030 C C . MET B 1 103 ? -10.562 19.219 -8.766 1 97.94 103 MET B C 1
ATOM 3032 O O . MET B 1 103 ? -10.875 19.781 -7.715 1 97.94 103 MET B O 1
ATOM 3036 N N . GLY B 1 104 ? -9.781 19.844 -9.672 1 97.5 104 GLY B N 1
ATOM 3037 C CA . GLY B 1 104 ? -9.602 21.281 -9.625 1 97.5 104 GLY B CA 1
ATOM 3038 C C . GLY B 1 104 ? -8.227 21.703 -9.133 1 97.5 104 GLY B C 1
ATOM 3039 O O . GLY B 1 104 ? -7.953 22.891 -8.953 1 97.5 104 GLY B O 1
ATOM 3040 N N . PHE B 1 105 ? -7.371 20.781 -8.906 1 98.44 105 PHE B N 1
ATOM 3041 C CA . PHE B 1 105 ? -6.027 21.109 -8.453 1 98.44 105 PHE B CA 1
ATOM 3042 C C . PHE B 1 105 ? -5.176 21.625 -9.609 1 98.44 105 PHE B C 1
ATOM 3044 O O . PHE B 1 105 ? -5.367 21.219 -10.758 1 98.44 105 PHE B O 1
ATOM 3051 N N . GLN B 1 106 ? -4.273 22.438 -9.312 1 97.88 106 GLN B N 1
ATOM 3052 C CA . GLN B 1 106 ? -3.412 23.047 -10.32 1 97.88 106 GLN B CA 1
ATOM 3053 C C . GLN B 1 106 ? -2.201 22.156 -10.609 1 97.88 106 GLN B C 1
ATOM 3055 O O . GLN B 1 106 ? -1.512 21.719 -9.688 1 97.88 106 GLN B O 1
ATOM 3060 N N . GLU B 1 107 ? -2.025 21.891 -11.836 1 98.31 107 GLU B N 1
ATOM 3061 C CA . GLU B 1 107 ? -0.827 21.156 -12.25 1 98.31 107 GLU B CA 1
ATOM 3062 C C . GLU B 1 107 ? 0.377 22.094 -12.344 1 98.31 107 GLU B C 1
ATOM 3064 O O . GLU B 1 107 ? 0.326 23.125 -13.023 1 98.31 107 GLU B O 1
ATOM 3069 N N . GLU B 1 108 ? 1.369 21.781 -11.703 1 97.81 108 GLU B N 1
ATOM 3070 C CA . GLU B 1 108 ? 2.6 22.562 -11.719 1 97.81 108 GLU B CA 1
ATOM 3071 C C . GLU B 1 108 ? 3.811 21.703 -11.391 1 97.81 108 GLU B C 1
ATOM 3073 O O . GLU B 1 108 ? 3.688 20.688 -10.688 1 97.81 108 GLU B O 1
ATOM 3078 N N . SER B 1 109 ? 4.926 22.188 -11.852 1 96.62 109 SER B N 1
ATOM 3079 C CA . SER B 1 109 ? 6.137 21.406 -11.594 1 96.62 109 SER B CA 1
ATOM 3080 C C . SER B 1 109 ? 6.473 21.375 -10.109 1 96.62 109 SER B C 1
ATOM 3082 O O . SER B 1 109 ? 6.312 22.375 -9.414 1 96.62 109 SER B O 1
ATOM 3084 N N . LEU B 1 110 ? 6.961 20.25 -9.68 1 98.06 110 LEU B N 1
ATOM 3085 C CA . LEU B 1 110 ? 7.422 20.125 -8.305 1 98.06 110 LEU B CA 1
ATOM 3086 C C . LEU B 1 110 ? 8.93 20.328 -8.219 1 98.06 110 LEU B C 1
ATOM 3088 O O . LEU B 1 110 ? 9.5 20.344 -7.121 1 98.06 110 LEU B O 1
ATOM 3092 N N . ALA B 1 111 ? 9.539 20.438 -9.312 1 96.94 111 ALA B N 1
ATOM 3093 C CA . ALA B 1 111 ? 10.977 20.656 -9.367 1 96.94 111 ALA B CA 1
ATOM 3094 C C . ALA B 1 111 ? 11.312 22.141 -9.125 1 96.94 111 ALA B C 1
ATOM 3096 O O . ALA B 1 111 ? 10.516 23.016 -9.453 1 96.94 111 ALA B O 1
ATOM 3097 N N . THR B 1 112 ? 12.359 22.406 -8.508 1 96.75 112 THR B N 1
ATOM 3098 C CA . THR B 1 112 ? 12.938 23.719 -8.312 1 96.75 112 THR B CA 1
ATOM 3099 C C . THR B 1 112 ? 14.398 23.75 -8.766 1 96.75 112 THR B C 1
ATOM 3101 O O . THR B 1 112 ? 14.961 22.703 -9.125 1 96.75 112 THR B O 1
ATOM 3104 N N . ASP B 1 113 ? 15 24.953 -8.711 1 96.81 113 ASP B N 1
ATOM 3105 C CA . ASP B 1 113 ? 16.422 25.047 -9.016 1 96.81 113 ASP B CA 1
ATOM 3106 C C . ASP B 1 113 ? 17.25 24.156 -8.078 1 96.81 113 ASP B C 1
ATOM 3108 O O . ASP B 1 113 ? 18.203 23.516 -8.508 1 96.81 113 ASP B O 1
ATOM 3112 N N . LEU B 1 114 ? 16.797 24.156 -6.93 1 96.44 114 LEU B N 1
ATOM 3113 C CA . LEU B 1 114 ? 17.516 23.375 -5.938 1 96.44 114 LEU B CA 1
ATOM 3114 C C . LEU B 1 114 ? 17.453 21.875 -6.27 1 96.44 114 LEU B C 1
ATOM 3116 O O . LEU B 1 114 ? 18.469 21.203 -6.273 1 96.44 114 LEU B O 1
ATOM 3120 N N . SER B 1 115 ? 16.219 21.344 -6.473 1 96.5 115 SER B N 1
ATOM 3121 C CA . SER B 1 115 ? 16.078 19.922 -6.77 1 96.5 115 SER B CA 1
ATOM 3122 C C . SER B 1 115 ? 16.844 19.547 -8.039 1 96.5 115 SER B C 1
ATOM 3124 O O . SER B 1 115 ? 17.391 18.453 -8.133 1 96.5 115 SER B O 1
ATOM 3126 N N . ASN B 1 116 ? 16.891 20.422 -8.992 1 97.81 116 ASN B N 1
ATOM 3127 C CA . ASN B 1 116 ? 17.641 20.172 -10.219 1 97.81 116 ASN B CA 1
ATOM 3128 C C . ASN B 1 116 ? 19.141 20.109 -9.953 1 97.81 116 ASN B C 1
ATOM 3130 O O . ASN B 1 116 ? 19.844 19.297 -10.539 1 97.81 116 ASN B O 1
ATOM 3134 N N . GLU B 1 117 ? 19.562 21.047 -9.18 1 98.19 117 GLU B N 1
ATOM 3135 C CA . GLU B 1 117 ? 20.984 21.062 -8.812 1 98.19 117 GLU B CA 1
ATOM 3136 C C . GLU B 1 117 ? 21.375 19.797 -8.07 1 98.19 117 GLU B C 1
ATOM 3138 O O . GLU B 1 117 ? 22.438 19.219 -8.336 1 98.19 117 GLU B O 1
ATOM 3143 N N . ILE B 1 118 ? 20.531 19.438 -7.148 1 97.19 118 ILE B N 1
ATOM 3144 C CA . ILE B 1 118 ? 20.734 18.203 -6.398 1 97.19 118 ILE B CA 1
ATOM 3145 C C . ILE B 1 118 ? 20.875 17.031 -7.359 1 97.19 118 ILE B C 1
ATOM 3147 O O . ILE B 1 118 ? 21.797 16.219 -7.234 1 97.19 118 ILE B O 1
ATOM 3151 N N . TRP B 1 119 ? 20.078 16.906 -8.32 1 98 119 TRP B N 1
ATOM 3152 C CA . TRP B 1 119 ? 20.062 15.805 -9.281 1 98 119 TRP B CA 1
ATOM 3153 C C . TRP B 1 119 ? 21.312 15.828 -10.156 1 98 119 TRP B C 1
ATOM 3155 O O . TRP B 1 119 ? 21.922 14.789 -10.422 1 98 119 TRP B O 1
ATOM 3165 N N . GLN B 1 120 ? 21.656 17 -10.555 1 98.38 120 GLN B N 1
ATOM 3166 C CA . GLN B 1 120 ? 22.828 17.141 -11.406 1 98.38 120 GLN B CA 1
ATOM 3167 C C . GLN B 1 120 ? 24.094 16.719 -10.672 1 98.38 120 GLN B C 1
ATOM 3169 O O . GLN B 1 120 ? 24.969 16.062 -11.25 1 98.38 120 GLN B O 1
ATOM 3174 N N . GLU B 1 121 ? 24.188 17.172 -9.5 1 98.38 121 GLU B N 1
ATOM 3175 C CA . GLU B 1 121 ? 25.344 16.781 -8.688 1 98.38 121 GLU B CA 1
ATOM 3176 C C . GLU B 1 121 ? 25.391 15.266 -8.508 1 98.38 121 GLU B C 1
ATOM 3178 O O . GLU B 1 121 ? 26.469 14.672 -8.555 1 98.38 121 GLU B O 1
ATOM 3183 N N . TRP B 1 122 ? 24.297 14.695 -8.25 1 97.88 122 TRP B N 1
ATOM 3184 C CA . TRP B 1 122 ? 24.172 13.25 -8.125 1 97.88 122 TRP B CA 1
ATOM 3185 C C . TRP B 1 122 ? 24.641 12.547 -9.398 1 97.88 122 TRP B C 1
ATOM 3187 O O . TRP B 1 122 ? 25.375 11.562 -9.344 1 97.88 122 TRP B O 1
ATOM 3197 N N . ARG B 1 123 ? 24.234 13.031 -10.539 1 97.81 123 ARG B N 1
ATOM 3198 C CA . ARG B 1 123 ? 24.609 12.461 -11.828 1 97.81 123 ARG B CA 1
ATOM 3199 C C . ARG B 1 123 ? 26.125 12.562 -12.039 1 97.81 123 ARG B C 1
ATOM 3201 O O . ARG B 1 123 ? 26.734 11.656 -12.617 1 97.81 123 ARG B O 1
ATOM 3208 N N . ASN B 1 124 ? 26.641 13.641 -11.617 1 97.75 124 ASN B N 1
ATOM 3209 C CA . ASN B 1 124 ? 28.062 13.883 -11.766 1 97.75 124 ASN B CA 1
ATOM 3210 C C . ASN B 1 124 ? 28.891 13.008 -10.82 1 97.75 124 ASN B C 1
ATOM 3212 O O . ASN B 1 124 ? 30.094 12.836 -11.016 1 97.75 124 ASN B O 1
ATOM 3216 N N . ASN B 1 125 ? 28.219 12.547 -9.844 1 97.75 125 ASN B N 1
ATOM 3217 C CA . ASN B 1 125 ? 28.891 11.664 -8.875 1 97.75 125 ASN B CA 1
ATOM 3218 C C . ASN B 1 125 ? 28.578 10.195 -9.156 1 97.75 125 ASN B C 1
ATOM 3220 O O . ASN B 1 125 ? 28.312 9.43 -8.227 1 97.75 125 ASN B O 1
ATOM 3224 N N . SER B 1 126 ? 28.516 9.844 -10.43 1 97.44 126 SER B N 1
ATOM 3225 C CA . SER B 1 126 ? 28.297 8.477 -10.914 1 97.44 126 SER B CA 1
ATOM 3226 C C . SER B 1 126 ? 27 7.895 -10.367 1 97.44 126 SER B C 1
ATOM 3228 O O . SER B 1 126 ? 26.938 6.703 -10.047 1 97.44 126 SER B O 1
ATOM 3230 N N . CYS B 1 127 ? 26.031 8.766 -10.016 1 97.94 127 CYS B N 1
ATOM 3231 C CA . CYS B 1 127 ? 24.688 8.383 -9.594 1 97.94 127 CYS B CA 1
ATOM 3232 C C . CYS B 1 127 ? 24.734 7.625 -8.266 1 97.94 127 CYS B C 1
ATOM 3234 O O . CYS B 1 127 ? 24.094 6.586 -8.125 1 97.94 127 CYS B O 1
ATOM 3236 N N . GLN B 1 128 ? 25.656 8.125 -7.402 1 96.38 128 GLN B N 1
ATOM 3237 C CA . GLN B 1 128 ? 25.719 7.539 -6.066 1 96.38 128 GLN B CA 1
ATOM 3238 C C . GLN B 1 128 ? 25.109 8.477 -5.027 1 96.38 128 GLN B C 1
ATOM 3240 O O . GLN B 1 128 ? 25.297 9.695 -5.098 1 96.38 128 GLN B O 1
ATOM 3245 N N . PRO B 1 129 ? 24.484 8 -4.035 1 95.12 129 PRO B N 1
ATOM 3246 C CA . PRO B 1 129 ? 24.016 6.613 -3.898 1 95.12 129 PRO B CA 1
ATOM 3247 C C . PRO B 1 129 ? 22.828 6.297 -4.789 1 95.12 129 PRO B C 1
ATOM 3249 O O . PRO B 1 129 ? 22.203 7.211 -5.332 1 95.12 129 PRO B O 1
ATOM 3252 N N . ASN B 1 130 ? 22.547 4.984 -5.078 1 96.81 130 ASN B N 1
ATOM 3253 C CA . ASN B 1 130 ? 21.344 4.566 -5.773 1 96.81 130 ASN B CA 1
ATOM 3254 C C . ASN B 1 130 ? 20.766 3.287 -5.176 1 96.81 130 ASN B C 1
ATOM 3256 O O . ASN B 1 130 ? 21.219 2.822 -4.133 1 96.81 130 ASN B O 1
ATOM 3260 N N . TYR B 1 131 ? 19.734 2.721 -5.781 1 97.69 131 TYR B N 1
ATOM 3261 C CA . TYR B 1 131 ? 18.984 1.671 -5.105 1 97.69 131 TYR B CA 1
ATOM 3262 C C . TYR B 1 131 ? 18.828 0.444 -5.996 1 97.69 131 TYR B C 1
ATOM 3264 O O . TYR B 1 131 ? 17.859 -0.3 -5.883 1 97.69 131 TYR B O 1
ATOM 3272 N N . TRP B 1 132 ? 19.703 0.241 -6.938 1 98.06 132 TRP B N 1
ATOM 3273 C CA . TRP B 1 132 ? 19.734 -0.927 -7.812 1 98.06 132 TRP B CA 1
ATOM 3274 C C . TRP B 1 132 ? 20.609 -2.027 -7.215 1 98.06 132 TRP B C 1
ATOM 3276 O O . TRP B 1 132 ? 21.562 -1.746 -6.492 1 98.06 132 TRP B O 1
ATOM 3286 N N . LYS B 1 133 ? 20.234 -3.252 -7.445 1 97.12 133 LYS B N 1
ATOM 3287 C CA . LYS B 1 133 ? 21.078 -4.391 -7.082 1 97.12 133 LYS B CA 1
ATOM 3288 C C . LYS B 1 133 ? 20.938 -5.516 -8.102 1 97.12 133 LYS B C 1
ATOM 3290 O O . LYS B 1 133 ? 19.922 -5.629 -8.781 1 97.12 133 LYS B O 1
ATOM 3295 N N . ASN B 1 134 ? 21.938 -6.297 -8.25 1 97.19 134 ASN B N 1
ATOM 3296 C CA . ASN B 1 134 ? 21.953 -7.43 -9.172 1 97.19 134 ASN B CA 1
ATOM 3297 C C . ASN B 1 134 ? 21.688 -6.992 -10.609 1 97.19 134 ASN B C 1
ATOM 3299 O O . ASN B 1 134 ? 20.828 -7.566 -11.281 1 97.19 134 ASN B O 1
ATOM 3303 N N . VAL B 1 135 ? 22.391 -5.926 -11.031 1 97.94 135 VAL B N 1
ATOM 3304 C CA . VAL B 1 135 ? 22.234 -5.398 -12.383 1 97.94 135 VAL B CA 1
ATOM 3305 C C . VAL B 1 135 ? 23.609 -5.078 -12.969 1 97.94 135 VAL B C 1
ATOM 3307 O O . VAL B 1 135 ? 24.609 -5.094 -12.258 1 97.94 135 VAL B O 1
ATOM 3310 N N . ALA B 1 136 ? 23.688 -4.898 -14.234 1 96.69 136 ALA B N 1
ATOM 3311 C CA . ALA B 1 136 ? 24.859 -4.449 -14.977 1 96.69 136 ALA B CA 1
ATOM 3312 C C . ALA B 1 136 ? 24.562 -3.176 -15.766 1 96.69 136 ALA B C 1
ATOM 3314 O O . ALA B 1 136 ? 23.484 -3.029 -16.328 1 96.69 136 ALA B O 1
ATOM 3315 N N . PRO B 1 137 ? 25.516 -2.285 -15.82 1 96.56 137 PRO B N 1
ATOM 3316 C CA . PRO B 1 137 ? 26.812 -2.326 -15.156 1 96.56 137 PRO B CA 1
ATOM 3317 C C . PRO B 1 137 ? 26.703 -2.213 -13.641 1 96.56 137 PRO B C 1
ATOM 3319 O O . PRO B 1 137 ? 25.609 -2.059 -13.102 1 96.56 137 PRO B O 1
ATOM 3322 N N . ASN B 1 138 ? 27.797 -2.365 -13.008 1 96.12 138 ASN B N 1
ATOM 3323 C CA . ASN B 1 138 ? 27.828 -2.26 -11.555 1 96.12 138 ASN B CA 1
ATOM 3324 C C . ASN B 1 138 ? 27.203 -0.959 -11.07 1 96.12 138 ASN B C 1
ATOM 3326 O O . ASN B 1 138 ? 27.75 0.122 -11.281 1 96.12 138 ASN B O 1
ATOM 3330 N N . PRO B 1 139 ? 26.062 -1.065 -10.375 1 96.5 139 PRO B N 1
ATOM 3331 C CA . PRO B 1 139 ? 25.344 0.154 -10 1 96.5 139 PRO B CA 1
ATOM 3332 C C . PRO B 1 139 ? 26.078 0.972 -8.938 1 96.5 139 PRO B C 1
ATOM 3334 O O . PRO B 1 139 ? 25.719 2.127 -8.688 1 96.5 139 PRO B O 1
ATOM 3337 N N . ARG B 1 140 ? 27.109 0.451 -8.359 1 95.75 140 ARG B N 1
ATOM 3338 C CA . ARG B 1 140 ? 27.875 1.177 -7.352 1 95.75 140 ARG B CA 1
ATOM 3339 C C . ARG B 1 140 ? 28.969 2.031 -7.992 1 95.75 140 ARG B C 1
ATOM 3341 O O . ARG B 1 140 ? 29.594 2.855 -7.324 1 95.75 140 ARG B O 1
ATOM 3348 N N . ALA B 1 141 ? 29.094 1.884 -9.281 1 95.62 141 ALA B N 1
ATOM 3349 C CA . ALA B 1 141 ? 30.203 2.578 -9.93 1 95.62 141 ALA B CA 1
ATOM 3350 C C . ALA B 1 141 ? 29.734 3.326 -11.172 1 95.62 141 ALA B C 1
ATOM 3352 O O . ALA B 1 141 ? 30.375 4.289 -11.609 1 95.62 141 ALA B O 1
ATOM 3353 N N . PHE B 1 142 ? 28.609 2.883 -11.703 1 96.81 142 PHE B N 1
ATOM 3354 C CA . PHE B 1 142 ? 28.172 3.439 -12.984 1 96.81 142 PHE B CA 1
ATOM 3355 C C . PHE B 1 142 ? 26.688 3.768 -12.961 1 96.81 142 PHE B C 1
ATOM 3357 O O . PHE B 1 142 ? 25.891 3.039 -12.367 1 96.81 142 PHE B O 1
ATOM 3364 N N . CYS B 1 143 ? 26.406 4.832 -13.648 1 97.38 143 CYS B N 1
ATOM 3365 C CA . CYS B 1 143 ? 25 5.117 -13.906 1 97.38 143 CYS B CA 1
ATOM 3366 C C . CYS B 1 143 ? 24.422 4.141 -14.914 1 97.38 143 CYS B C 1
ATOM 3368 O O . CYS B 1 143 ? 25.156 3.506 -15.672 1 97.38 143 CYS B O 1
ATOM 3370 N N . GLY B 1 144 ? 23.078 4.078 -14.992 1 95.06 144 GLY B N 1
ATOM 3371 C CA . GLY B 1 144 ? 22.406 3.227 -15.961 1 95.06 144 GLY B CA 1
ATOM 3372 C C . GLY B 1 144 ? 22.531 3.734 -17.391 1 95.06 144 GLY B C 1
ATOM 3373 O O . GLY B 1 144 ? 23.266 4.688 -17.656 1 95.06 144 GLY B O 1
ATOM 3374 N N . PRO B 1 145 ? 21.844 3.125 -18.156 1 96.88 145 PRO B N 1
ATOM 3375 C CA . PRO B 1 145 ? 20.766 2.143 -17.984 1 96.88 145 PRO B CA 1
ATOM 3376 C C . PRO B 1 145 ? 21.281 0.784 -17.516 1 96.88 145 PRO B C 1
ATOM 3378 O O . PRO B 1 145 ? 22.391 0.385 -17.875 1 96.88 145 PRO B O 1
ATOM 3381 N N . TYR B 1 146 ? 20.453 0.115 -16.734 1 97.5 146 TYR B N 1
ATOM 3382 C CA . TYR B 1 146 ? 20.828 -1.163 -16.141 1 97.5 146 TYR B CA 1
ATOM 3383 C C . TYR B 1 146 ? 20.078 -2.314 -16.797 1 97.5 146 TYR B C 1
ATOM 3385 O O . TYR B 1 146 ? 18.953 -2.141 -17.266 1 97.5 146 TYR B O 1
ATOM 3393 N N . VAL B 1 147 ? 20.672 -3.486 -16.875 1 96.44 147 VAL B N 1
ATOM 3394 C CA . VAL B 1 147 ? 20.047 -4.742 -17.266 1 96.44 147 VAL B CA 1
ATOM 3395 C C . VAL B 1 147 ? 20.234 -5.785 -16.172 1 96.44 147 VAL B C 1
ATOM 3397 O O . VAL B 1 147 ? 21.203 -5.734 -15.422 1 96.44 147 VAL B O 1
ATOM 3400 N N . PRO B 1 148 ? 19.312 -6.68 -16.047 1 96.56 148 PRO B N 1
ATOM 3401 C CA . PRO B 1 148 ? 19.406 -7.648 -14.945 1 96.56 148 PRO B CA 1
ATOM 3402 C C . PRO B 1 148 ? 20.578 -8.609 -15.102 1 96.56 148 PRO B C 1
ATOM 3404 O O . PRO B 1 148 ? 20.891 -9.031 -16.219 1 96.56 148 PRO B O 1
ATOM 3407 N N . LEU B 1 149 ? 21.203 -8.867 -13.984 1 92.06 149 LEU B N 1
ATOM 3408 C CA . LEU B 1 149 ? 22.219 -9.922 -13.938 1 92.06 149 LEU B CA 1
ATOM 3409 C C . LEU B 1 149 ? 21.578 -11.266 -13.594 1 92.06 149 LEU B C 1
ATOM 3411 O O . LEU B 1 149 ? 20.672 -11.336 -12.766 1 92.06 149 LEU B O 1
ATOM 3415 N N . LYS B 1 150 ? 21.828 -12.25 -14.344 1 71.69 150 LYS B N 1
ATOM 3416 C CA . LYS B 1 150 ? 21.281 -13.578 -14.078 1 71.69 150 LYS B CA 1
ATOM 3417 C C . LYS B 1 150 ? 21.812 -14.133 -12.758 1 71.69 150 LYS B C 1
ATOM 3419 O O . LYS B 1 150 ? 21.125 -14.898 -12.078 1 71.69 150 LYS B O 1
ATOM 3424 N N . GLN B 1 151 ? 23.094 -13.875 -12.43 1 63.84 151 GLN B N 1
ATOM 3425 C CA . GLN B 1 151 ? 23.656 -14.453 -11.219 1 63.84 151 GLN B CA 1
ATOM 3426 C C . GLN B 1 151 ? 23.688 -13.445 -10.078 1 63.84 151 GLN B C 1
ATOM 3428 O O . GLN B 1 151 ? 23.953 -12.258 -10.297 1 63.84 151 GLN B O 1
ATOM 3433 N N . GLU B 1 152 ? 23.031 -13.883 -8.906 1 57.66 152 GLU B N 1
ATOM 3434 C CA . GLU B 1 152 ? 23 -13.078 -7.688 1 57.66 152 GLU B CA 1
ATOM 3435 C C . GLU B 1 152 ? 24.391 -12.562 -7.324 1 57.66 152 GLU B C 1
ATOM 3437 O O . GLU B 1 152 ? 25.344 -13.336 -7.289 1 57.66 152 GLU B O 1
ATOM 3442 N N . ILE B 1 153 ? 24.734 -11.352 -7.645 1 47.16 153 ILE B N 1
ATOM 3443 C CA . ILE B 1 153 ? 25.969 -10.852 -7.059 1 47.16 153 ILE B CA 1
ATOM 3444 C C . ILE B 1 153 ? 25.719 -10.414 -5.621 1 47.16 153 ILE B C 1
ATOM 3446 O O . ILE B 1 153 ? 24.812 -9.625 -5.355 1 47.16 153 ILE B O 1
ATOM 3450 N N . THR B 1 154 ? 26 -11.328 -4.691 1 44.97 154 THR B N 1
ATOM 3451 C CA . THR B 1 154 ? 25.906 -10.984 -3.275 1 44.97 154 THR B CA 1
ATOM 3452 C C . THR B 1 154 ? 26.469 -9.586 -3.021 1 44.97 154 THR B C 1
ATOM 3454 O O . THR B 1 154 ? 27.688 -9.391 -3.055 1 44.97 154 THR B O 1
ATOM 3457 N N . CYS B 1 155 ? 26 -8.734 -3.717 1 40.06 155 CYS B N 1
ATOM 3458 C CA . CYS B 1 155 ? 26.562 -7.453 -3.301 1 40.06 155 CYS B CA 1
ATOM 3459 C C . CYS B 1 155 ? 26.219 -7.152 -1.847 1 40.06 155 CYS B C 1
ATOM 3461 O O . CYS B 1 155 ? 25.141 -7.484 -1.381 1 40.06 155 CYS B O 1
ATOM 3463 N N . ASP B 1 156 ? 27.219 -6.992 -1.049 1 37.19 156 ASP B N 1
ATOM 3464 C CA . ASP B 1 156 ? 27.094 -6.578 0.344 1 37.19 156 ASP B CA 1
ATOM 3465 C C . ASP B 1 156 ? 26.062 -5.453 0.484 1 37.19 156 ASP B C 1
ATOM 3467 O O . ASP B 1 156 ? 26.125 -4.449 -0.228 1 37.19 156 ASP B O 1
ATOM 3471 N N . PRO B 1 157 ? 24.938 -5.777 0.925 1 42.31 157 PRO B N 1
ATOM 3472 C CA . PRO B 1 157 ? 24 -4.684 1.176 1 42.31 157 PRO B CA 1
ATOM 3473 C C . PRO B 1 157 ? 24.688 -3.428 1.712 1 42.31 157 PRO B C 1
ATOM 3475 O O . PRO B 1 157 ? 25.203 -3.434 2.828 1 42.31 157 PRO B O 1
ATOM 3478 N N . SER B 1 158 ? 25.547 -2.83 1.025 1 38.25 158 SER B N 1
ATOM 3479 C CA . SER B 1 158 ? 25.984 -1.554 1.59 1 38.25 158 SER B CA 1
ATOM 3480 C C . SER B 1 158 ? 24.797 -0.799 2.197 1 38.25 158 SER B C 1
ATOM 3482 O O . SER B 1 158 ? 23.75 -0.648 1.56 1 38.25 158 SER B O 1
ATOM 3484 N N . THR B 1 159 ? 24.688 -0.856 3.43 1 40.5 159 THR B N 1
ATOM 3485 C CA . THR B 1 159 ? 23.766 -0.195 4.352 1 40.5 159 THR B CA 1
ATOM 3486 C C . THR B 1 159 ? 23.484 1.235 3.898 1 40.5 159 THR B C 1
ATOM 3488 O O . THR B 1 159 ? 24.375 2.086 3.918 1 40.5 159 THR B O 1
ATOM 3491 N N . LYS B 1 160 ? 22.844 1.313 2.863 1 50.62 160 LYS B N 1
ATOM 3492 C CA . LYS B 1 160 ? 22.375 2.652 2.518 1 50.62 160 LYS B CA 1
ATOM 3493 C C . LYS B 1 160 ? 21.703 3.328 3.715 1 50.62 160 LYS B C 1
ATOM 3495 O O . LYS B 1 160 ? 20.766 2.783 4.305 1 50.62 160 LYS B O 1
ATOM 3500 N N . MET B 1 161 ? 22.562 4.109 4.445 1 44.53 161 MET B N 1
ATOM 3501 C CA . MET B 1 161 ? 22.156 4.883 5.609 1 44.53 161 MET B CA 1
ATOM 3502 C C . MET B 1 161 ? 21 5.824 5.258 1 44.53 161 MET B C 1
ATOM 3504 O O . MET B 1 161 ? 21.172 6.746 4.461 1 44.53 161 MET B O 1
ATOM 3508 N N . VAL B 1 162 ? 19.828 5.254 5.16 1 49.22 162 VAL B N 1
ATOM 3509 C CA . VAL B 1 162 ? 18.719 6.199 5.227 1 49.22 162 VAL B CA 1
ATOM 3510 C C . VAL B 1 162 ? 18.875 7.086 6.465 1 49.22 162 VAL B C 1
ATOM 3512 O O . VAL B 1 162 ? 19 6.582 7.582 1 49.22 162 VAL B O 1
ATOM 3515 N N . ASN B 1 163 ? 19.5 8.258 6.285 1 50.12 163 ASN B N 1
ATOM 3516 C CA . ASN B 1 163 ? 19.562 9.18 7.41 1 50.12 163 ASN B CA 1
ATOM 3517 C C . ASN B 1 163 ? 18.438 10.227 7.344 1 50.12 163 ASN B C 1
ATOM 3519 O O . ASN B 1 163 ? 17.703 10.289 6.355 1 50.12 163 ASN B O 1
ATOM 3523 N N . GLU B 1 164 ? 18.156 10.852 8.492 1 49.91 164 GLU B N 1
ATOM 3524 C CA . GLU B 1 164 ? 17.109 11.859 8.633 1 49.91 164 GLU B CA 1
ATOM 3525 C C . GLU B 1 164 ? 17.141 12.859 7.484 1 49.91 164 GLU B C 1
ATOM 3527 O O . GLU B 1 164 ? 16.109 13.375 7.074 1 49.91 164 GLU B O 1
ATOM 3532 N N . GLY B 1 165 ? 18.328 13.102 6.996 1 49.5 165 GLY B N 1
ATOM 3533 C CA . GLY B 1 165 ? 18.469 14.109 5.953 1 49.5 165 GLY B CA 1
ATOM 3534 C C . GLY B 1 165 ? 17.953 13.648 4.605 1 49.5 165 GLY B C 1
ATOM 3535 O O . GLY B 1 165 ? 17.781 14.453 3.693 1 49.5 165 GLY B O 1
ATOM 3536 N N . ASN B 1 166 ? 17.812 12.398 4.5 1 49.03 166 ASN B N 1
ATOM 3537 C CA . ASN B 1 166 ? 17.422 11.945 3.168 1 49.03 166 ASN B CA 1
ATOM 3538 C C . ASN B 1 166 ? 16.031 11.32 3.174 1 49.03 166 ASN B C 1
ATOM 3540 O O . ASN B 1 166 ? 15.594 10.742 2.174 1 49.03 166 ASN B O 1
ATOM 3544 N N . HIS B 1 167 ? 15.445 11.281 4.348 1 57.97 167 HIS B N 1
ATOM 3545 C CA . HIS B 1 167 ? 14.125 10.672 4.367 1 57.97 167 HIS B CA 1
ATOM 3546 C C . HIS B 1 167 ? 13.289 11.195 5.527 1 57.97 167 HIS B C 1
ATOM 3548 O O . HIS B 1 167 ? 13.68 11.078 6.688 1 57.97 167 HIS B O 1
ATOM 3554 N N . ASP B 1 168 ? 12.312 12.172 5.227 1 67.75 168 ASP B N 1
ATOM 3555 C CA . ASP B 1 168 ? 11.375 12.516 6.289 1 67.75 168 ASP B CA 1
ATOM 3556 C C . ASP B 1 168 ? 9.945 12.586 5.754 1 67.75 168 ASP B C 1
ATOM 3558 O O . ASP B 1 168 ? 9.727 12.625 4.539 1 67.75 168 ASP B O 1
ATOM 3562 N N . THR B 1 169 ? 9.094 12.039 6.406 1 89.06 169 THR B N 1
ATOM 3563 C CA . THR B 1 169 ? 7.645 12.047 6.258 1 89.06 169 THR B CA 1
ATOM 3564 C C . THR B 1 169 ? 6.988 12.844 7.383 1 89.06 169 THR B C 1
ATOM 3566 O O . THR B 1 169 ? 7.488 12.859 8.508 1 89.06 169 THR B O 1
ATOM 3569 N N . ILE B 1 170 ? 6.145 13.734 6.988 1 95.25 170 ILE B N 1
ATOM 3570 C CA . ILE B 1 170 ? 5.32 14.281 8.062 1 95.25 170 ILE B CA 1
ATOM 3571 C C . ILE B 1 170 ? 4.148 13.336 8.336 1 95.25 170 ILE B C 1
ATOM 3573 O O . ILE B 1 170 ? 3.555 12.789 7.41 1 95.25 170 ILE B O 1
ATOM 3577 N N . GLY B 1 171 ? 3.898 13 9.562 1 97.38 171 GLY B N 1
ATOM 3578 C CA . GLY B 1 171 ? 2.719 12.312 10.07 1 97.38 171 GLY B CA 1
ATOM 3579 C C . GLY B 1 171 ? 2.008 13.086 11.164 1 97.38 171 GLY B C 1
ATOM 3580 O O . GLY B 1 171 ? 2.652 13.719 12 1 97.38 171 GLY B O 1
ATOM 3581 N N . MET B 1 172 ? 0.721 13.094 11.117 1 98.06 172 MET B N 1
ATOM 3582 C CA . MET B 1 172 ? -0.051 13.859 12.094 1 98.06 172 MET B CA 1
ATOM 3583 C C . MET B 1 172 ? -1.264 13.062 12.57 1 98.06 172 MET B C 1
ATOM 3585 O O . MET B 1 172 ? -1.919 12.391 11.773 1 98.06 172 MET B O 1
ATOM 3589 N N . ILE B 1 173 ? -1.541 13.125 13.828 1 98.62 173 ILE B N 1
ATOM 3590 C CA . ILE B 1 173 ? -2.758 12.617 14.445 1 98.62 173 ILE B CA 1
ATOM 3591 C C . ILE B 1 173 ? -3.559 13.773 15.039 1 98.62 173 ILE B C 1
ATOM 3593 O O . ILE B 1 173 ? -3.004 14.641 15.727 1 98.62 173 ILE B O 1
ATOM 3597 N N . ALA B 1 174 ? -4.762 13.859 14.734 1 98.19 174 ALA B N 1
ATOM 3598 C CA . ALA B 1 174 ? -5.656 14.852 15.328 1 98.19 174 ALA B CA 1
ATOM 3599 C C . ALA B 1 174 ? -6.797 14.18 16.078 1 98.19 174 ALA B C 1
ATOM 3601 O O . ALA B 1 174 ? -7.395 13.219 15.594 1 98.19 174 ALA B O 1
ATOM 3602 N N . ILE B 1 175 ? -7.066 14.641 17.234 1 97.25 175 ILE B N 1
ATOM 3603 C CA . ILE B 1 175 ? -8.156 14.164 18.094 1 97.25 175 ILE B CA 1
ATOM 3604 C C . ILE B 1 175 ? -8.984 15.352 18.578 1 97.25 175 ILE B C 1
ATOM 3606 O O . ILE B 1 175 ? -8.453 16.312 19.125 1 97.25 175 ILE B O 1
ATOM 3610 N N . ASP B 1 176 ? -10.25 15.297 18.391 1 95.25 176 ASP B N 1
ATOM 3611 C CA . ASP B 1 176 ? -11.07 16.406 18.875 1 95.25 176 ASP B CA 1
ATOM 3612 C C . ASP B 1 176 ? -11.695 16.078 20.234 1 95.25 176 ASP B C 1
ATOM 3614 O O . ASP B 1 176 ? -11.406 15.031 20.812 1 95.25 176 ASP B O 1
ATOM 3618 N N . GLN B 1 177 ? -12.508 16.953 20.734 1 91.81 177 GLN B N 1
ATOM 3619 C CA . GLN B 1 177 ? -13.055 16.859 22.078 1 91.81 177 GLN B CA 1
ATOM 3620 C C . GLN B 1 177 ? -14.047 15.711 22.188 1 91.81 177 GLN B C 1
ATOM 3622 O O . GLN B 1 177 ? -14.312 15.211 23.297 1 91.81 177 GLN B O 1
ATOM 3627 N N . ASN B 1 178 ? -14.586 15.258 21.094 1 92.38 178 ASN B N 1
ATOM 3628 C CA . ASN B 1 178 ? -15.57 14.18 21.094 1 92.38 178 ASN B CA 1
ATOM 3629 C C . ASN B 1 178 ? -14.914 12.82 20.875 1 92.38 178 ASN B C 1
ATOM 3631 O O . ASN B 1 178 ? -15.602 11.805 20.781 1 92.38 178 ASN B O 1
ATOM 3635 N N . GLY B 1 179 ? -13.609 12.828 20.672 1 93.06 179 GLY B N 1
ATOM 3636 C CA . GLY B 1 179 ? -12.875 11.586 20.531 1 93.06 179 GLY B CA 1
ATOM 3637 C C . GLY B 1 179 ? -12.727 11.141 19.094 1 93.06 179 GLY B C 1
ATOM 3638 O O . GLY B 1 179 ? -12.258 10.039 18.812 1 93.06 179 GLY B O 1
ATOM 3639 N N . HIS B 1 180 ? -13.242 12.016 18.219 1 96.56 180 HIS B N 1
ATOM 3640 C CA . HIS B 1 180 ? -12.953 11.719 16.828 1 96.56 180 HIS B CA 1
ATOM 3641 C C . HIS B 1 180 ? -11.453 11.797 16.547 1 96.56 180 HIS B C 1
ATOM 3643 O O . HIS B 1 180 ? -10.766 12.664 17.078 1 96.56 180 HIS B O 1
ATOM 3649 N N . ILE B 1 181 ? -11.016 10.891 15.742 1 98.31 181 ILE B N 1
ATOM 3650 C CA . ILE B 1 181 ? -9.57 10.781 15.523 1 98.31 181 ILE B CA 1
ATOM 3651 C C . ILE B 1 181 ? -9.297 10.578 14.031 1 98.31 181 ILE B C 1
ATOM 3653 O O . ILE B 1 181 ? -10.055 9.898 13.344 1 98.31 181 ILE B O 1
ATOM 3657 N N . ALA B 1 182 ? -8.297 11.188 13.477 1 98.69 182 ALA B N 1
ATOM 3658 C CA . ALA B 1 182 ? -7.812 11.023 12.109 1 98.69 182 ALA B CA 1
ATOM 3659 C C . ALA B 1 182 ? -6.289 11.094 12.047 1 98.69 182 ALA B C 1
ATOM 3661 O O . ALA B 1 182 ? -5.652 11.594 12.977 1 98.69 182 ALA B O 1
ATOM 3662 N N . ALA B 1 183 ? -5.777 10.57 11.055 1 98.81 183 ALA B N 1
ATOM 3663 C CA . ALA B 1 183 ? -4.34 10.648 10.812 1 98.81 183 ALA B CA 1
ATOM 3664 C C . ALA B 1 183 ? -4.047 10.992 9.352 1 98.81 183 ALA B C 1
ATOM 3666 O O . ALA B 1 183 ? -4.867 10.734 8.469 1 98.81 183 ALA B O 1
ATOM 3667 N N . GLY B 1 184 ? -2.963 11.594 9.055 1 98.44 184 GLY B N 1
ATOM 3668 C CA . GLY B 1 184 ? -2.484 11.938 7.727 1 98.44 184 GLY B CA 1
ATOM 3669 C C . GLY B 1 184 ? -0.973 11.883 7.605 1 98.44 184 GLY B C 1
ATOM 3670 O O . GLY B 1 184 ? -0.26 12.109 8.586 1 98.44 184 GLY B O 1
ATOM 3671 N N . THR B 1 185 ? -0.527 11.555 6.488 1 98.69 185 THR B N 1
ATOM 3672 C CA . THR B 1 185 ? 0.901 11.492 6.195 1 98.69 185 THR B CA 1
ATOM 3673 C C . THR B 1 185 ? 1.196 12.07 4.816 1 98.69 185 THR B C 1
ATOM 3675 O O . THR B 1 185 ? 0.359 12 3.914 1 98.69 185 THR B O 1
ATOM 3678 N N . SER B 1 186 ? 2.406 12.648 4.617 1 98.38 186 SER B N 1
ATOM 3679 C CA . SER B 1 186 ? 2.848 13.195 3.34 1 98.38 186 SER B CA 1
ATOM 3680 C C . SER B 1 186 ? 4.371 13.195 3.234 1 98.38 186 SER B C 1
ATOM 3682 O O . SER B 1 186 ? 5.066 13.383 4.234 1 98.38 186 SER B O 1
ATOM 3684 N N . THR B 1 187 ? 4.883 12.969 2.035 1 97.88 187 THR B N 1
ATOM 3685 C CA . THR B 1 187 ? 6.328 12.906 1.834 1 97.88 187 THR B CA 1
ATOM 3686 C C . THR B 1 187 ? 6.68 13.117 0.364 1 97.88 187 THR B C 1
ATOM 3688 O O . THR B 1 187 ? 5.832 12.938 -0.514 1 97.88 187 THR B O 1
ATOM 3691 N N . ASN B 1 188 ? 7.84 13.586 0.135 1 97.06 188 ASN B N 1
ATOM 3692 C CA . ASN B 1 188 ? 8.352 13.523 -1.229 1 97.06 188 ASN B CA 1
ATOM 3693 C C . ASN B 1 188 ? 9.266 12.32 -1.432 1 97.06 188 ASN B C 1
ATOM 3695 O O . ASN B 1 188 ? 9.688 12.031 -2.555 1 97.06 188 ASN B O 1
ATOM 3699 N N . GLY B 1 189 ? 9.477 11.602 -0.324 1 93.81 189 GLY B N 1
ATOM 3700 C CA . GLY B 1 189 ? 10.078 10.281 -0.438 1 93.81 189 GLY B CA 1
ATOM 3701 C C . GLY B 1 189 ? 11.594 10.305 -0.432 1 93.81 189 GLY B C 1
ATOM 3702 O O . GLY B 1 189 ? 12.203 11.234 0.109 1 93.81 189 GLY B O 1
ATOM 3703 N N . LEU B 1 190 ? 12.203 9.266 -0.897 1 94.88 190 LEU B N 1
ATOM 3704 C CA . LEU B 1 190 ? 13.641 9 -0.889 1 94.88 190 LEU B CA 1
ATOM 3705 C C . LEU B 1 190 ? 14.328 9.727 -2.037 1 94.88 190 LEU B C 1
ATOM 3707 O O . LEU B 1 190 ? 13.852 9.695 -3.174 1 94.88 190 LEU B O 1
ATOM 3711 N N . GLN B 1 191 ? 15.414 10.375 -1.659 1 95.06 191 GLN B N 1
ATOM 3712 C CA . GLN B 1 191 ? 16.203 11.016 -2.703 1 95.06 191 GLN B CA 1
ATOM 3713 C C . GLN B 1 191 ? 16.812 9.984 -3.652 1 95.06 191 GLN B C 1
ATOM 3715 O O . GLN B 1 191 ? 17.297 8.938 -3.215 1 95.06 191 GLN B O 1
ATOM 3720 N N . PHE B 1 192 ? 16.703 10.211 -4.977 1 97.38 192 PHE B N 1
ATOM 3721 C CA . PHE B 1 192 ? 17.281 9.414 -6.059 1 97.38 192 PHE B CA 1
ATOM 3722 C C . PHE B 1 192 ? 16.609 8.047 -6.129 1 97.38 192 PHE B C 1
ATOM 3724 O O . PHE B 1 192 ? 17.234 7.066 -6.539 1 97.38 192 PHE B O 1
ATOM 3731 N N . LYS B 1 193 ? 15.43 7.977 -5.641 1 97.81 193 LYS B N 1
ATOM 3732 C CA . LYS B 1 193 ? 14.656 6.746 -5.781 1 97.81 193 LYS B CA 1
ATOM 3733 C C . LYS B 1 193 ? 14.461 6.379 -7.25 1 97.81 193 LYS B C 1
ATOM 3735 O O . LYS B 1 193 ? 14.461 7.254 -8.117 1 97.81 193 LYS B O 1
ATOM 3740 N N . ILE B 1 194 ? 14.344 5.102 -7.473 1 98.56 194 ILE B N 1
ATOM 3741 C CA . ILE B 1 194 ? 13.969 4.637 -8.805 1 98.56 194 ILE B CA 1
ATOM 3742 C C . ILE B 1 194 ? 12.578 5.152 -9.156 1 98.56 194 ILE B C 1
ATOM 3744 O O . ILE B 1 194 ? 11.672 5.129 -8.32 1 98.56 194 ILE B O 1
ATOM 3748 N N . PRO B 1 195 ? 12.414 5.68 -10.414 1 98.56 195 PRO B N 1
ATOM 3749 C CA . PRO B 1 195 ? 11.102 6.219 -10.773 1 98.56 195 PRO B CA 1
ATOM 3750 C C . PRO B 1 195 ? 9.961 5.238 -10.508 1 98.56 195 PRO B C 1
ATOM 3752 O O . PRO B 1 195 ? 10.078 4.051 -10.836 1 98.56 195 PRO B O 1
ATOM 3755 N N . GLY B 1 196 ? 8.883 5.711 -9.883 1 98.75 196 GLY B N 1
ATOM 3756 C CA . GLY B 1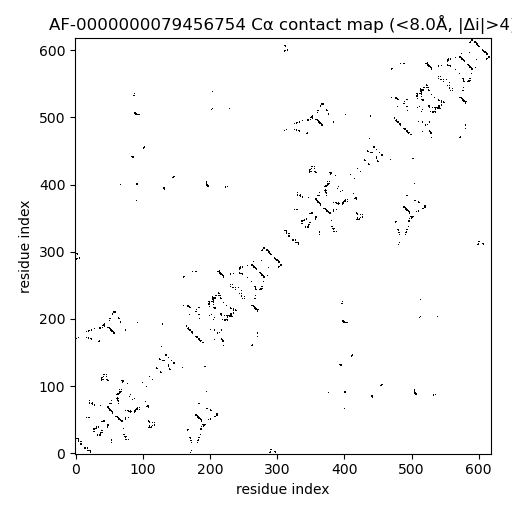 196 ? 7.711 4.891 -9.617 1 98.75 196 GLY B CA 1
ATOM 3757 C C . GLY B 1 196 ? 7.668 4.359 -8.195 1 98.75 196 GLY B C 1
ATOM 3758 O O . GLY B 1 196 ? 6.656 3.801 -7.77 1 98.75 196 GLY B O 1
ATOM 3759 N N . ARG B 1 197 ? 8.734 4.605 -7.453 1 98.69 197 ARG B N 1
ATOM 3760 C CA . ARG B 1 197 ? 8.828 4.059 -6.102 1 98.69 197 ARG B CA 1
ATOM 3761 C C . ARG B 1 197 ? 7.754 4.648 -5.199 1 98.69 197 ARG B C 1
ATOM 3763 O O . ARG B 1 197 ? 7.52 5.855 -5.207 1 98.69 197 ARG B O 1
ATOM 3770 N N . VAL B 1 198 ? 7.129 3.773 -4.449 1 98.19 198 VAL B N 1
ATOM 3771 C CA . VAL B 1 198 ? 6.195 4.141 -3.387 1 98.19 198 VAL B CA 1
ATOM 3772 C C . VAL B 1 198 ? 6.734 3.662 -2.039 1 98.19 198 VAL B C 1
ATOM 3774 O O . VAL B 1 198 ? 7.176 2.518 -1.912 1 98.19 198 VAL B O 1
ATOM 3777 N N . GLY B 1 199 ? 6.746 4.547 -1.024 1 96.62 199 GLY B N 1
ATOM 3778 C CA . GLY B 1 199 ? 7.156 4.184 0.322 1 96.62 199 GLY B CA 1
ATOM 3779 C C . GLY B 1 199 ? 5.988 3.926 1.255 1 96.62 199 GLY B C 1
ATOM 3780 O O . GLY B 1 199 ? 4.871 3.67 0.803 1 96.62 199 GLY B O 1
ATOM 3781 N N . ASP B 1 200 ? 6.227 3.973 2.494 1 97.88 200 ASP B N 1
ATOM 3782 C CA . ASP B 1 200 ? 5.27 3.594 3.529 1 97.88 200 ASP B CA 1
ATOM 3783 C C . ASP B 1 200 ? 4.184 4.656 3.688 1 97.88 200 ASP B C 1
ATOM 3785 O O . ASP B 1 200 ? 3.086 4.363 4.168 1 97.88 200 ASP B O 1
ATOM 3789 N N . THR B 1 201 ? 4.438 5.875 3.324 1 98.25 201 THR B N 1
ATOM 3790 C CA . THR B 1 201 ? 3.635 7.047 3.668 1 98.25 201 THR B CA 1
ATOM 3791 C C . THR B 1 201 ? 2.205 6.887 3.162 1 98.25 201 THR B C 1
ATOM 3793 O O . THR B 1 201 ? 1.252 7.254 3.855 1 98.25 201 THR B O 1
ATOM 3796 N N . ALA B 1 202 ? 2.055 6.301 1.966 1 98.5 202 ALA B N 1
ATOM 3797 C CA . ALA B 1 202 ? 0.73 6.184 1.358 1 98.5 202 ALA B CA 1
ATOM 3798 C C . ALA B 1 202 ? 0.11 4.82 1.651 1 98.5 202 ALA B C 1
ATOM 3800 O O . ALA B 1 202 ? -0.977 4.508 1.159 1 98.5 202 ALA B O 1
ATOM 3801 N N . ILE B 1 203 ? 0.739 3.969 2.432 1 98.75 203 ILE B N 1
ATOM 3802 C CA . ILE B 1 203 ? 0.311 2.592 2.646 1 98.75 203 ILE B CA 1
ATOM 3803 C C . ILE B 1 203 ? -0.309 2.453 4.035 1 98.75 203 ILE B C 1
ATOM 3805 O O . ILE B 1 203 ? 0.365 2.662 5.047 1 98.75 203 ILE B O 1
ATOM 3809 N N . PRO B 1 204 ? -1.582 2.037 4.102 1 98.69 204 PRO B N 1
ATOM 3810 C CA . PRO B 1 204 ? -2.189 1.822 5.418 1 98.69 204 PRO B CA 1
ATOM 3811 C C . PRO B 1 204 ? -1.441 0.784 6.25 1 98.69 204 PRO B C 1
ATOM 3813 O O . PRO B 1 204 ? -1.006 -0.241 5.719 1 98.69 204 PRO B O 1
ATOM 3816 N N . GLY B 1 205 ? -1.298 1.104 7.535 1 98.81 205 GLY B N 1
ATOM 3817 C CA . GLY B 1 205 ? -0.599 0.193 8.43 1 98.81 205 GLY B CA 1
ATOM 3818 C C . GLY B 1 205 ? 0.893 0.459 8.5 1 98.81 205 GLY B C 1
ATOM 3819 O O . GLY B 1 205 ? 1.558 0.031 9.445 1 98.81 205 GLY B O 1
ATOM 3820 N N . ALA B 1 206 ? 1.433 1.095 7.457 1 98.69 206 ALA B N 1
ATOM 3821 C CA . ALA B 1 206 ? 2.844 1.476 7.449 1 98.69 206 ALA B CA 1
ATOM 3822 C C . ALA B 1 206 ? 3.014 2.953 7.789 1 98.69 206 ALA B C 1
ATOM 3824 O O . ALA B 1 206 ? 3.479 3.297 8.883 1 98.69 206 ALA B O 1
ATOM 3825 N N . GLY B 1 207 ? 2.471 3.83 6.973 1 98.38 207 GLY B N 1
ATOM 3826 C CA . GLY B 1 207 ? 2.553 5.258 7.23 1 98.38 207 GLY B CA 1
ATOM 3827 C C . GLY B 1 207 ? 1.675 5.711 8.383 1 98.38 207 GLY B C 1
ATOM 3828 O O . GLY B 1 207 ? 2.1 6.512 9.219 1 98.38 207 GLY B O 1
ATOM 3829 N N . ALA B 1 208 ? 0.482 5.176 8.383 1 98.88 208 ALA B N 1
ATOM 3830 C CA . ALA B 1 208 ? -0.479 5.535 9.422 1 98.88 208 ALA B CA 1
ATOM 3831 C C . ALA B 1 208 ? -1.532 4.445 9.602 1 98.88 208 ALA B C 1
ATOM 3833 O O . ALA B 1 208 ? -1.748 3.633 8.695 1 98.88 208 ALA B O 1
ATOM 3834 N N . TYR B 1 209 ? -2.115 4.402 10.688 1 98.94 209 TYR B N 1
ATOM 3835 C CA . TYR B 1 209 ? -3.289 3.574 10.945 1 98.94 209 TYR B CA 1
ATOM 3836 C C . TYR B 1 209 ? -4.156 4.176 12.039 1 98.94 209 TYR B C 1
ATOM 3838 O O . TYR B 1 209 ? -3.639 4.727 13.016 1 98.94 209 TYR B O 1
ATOM 3846 N N . VAL B 1 210 ? -5.445 4.082 11.852 1 98.75 210 VAL B N 1
ATOM 3847 C CA . VAL B 1 210 ? -6.387 4.641 12.812 1 98.75 210 VAL B CA 1
ATOM 3848 C C . VAL B 1 210 ? -7.477 3.615 13.125 1 98.75 210 VAL B C 1
ATOM 3850 O O . VAL B 1 210 ? -7.934 2.896 12.234 1 98.75 210 VAL B O 1
ATOM 3853 N N . ASP B 1 211 ? -7.82 3.473 14.336 1 97.94 211 ASP B N 1
ATOM 3854 C CA . ASP B 1 211 ? -9 2.754 14.797 1 97.94 211 ASP B CA 1
ATOM 3855 C C . ASP B 1 211 ? -9.781 3.576 15.82 1 97.94 211 ASP B C 1
ATOM 3857 O O . ASP B 1 211 ? -9.266 3.902 16.891 1 97.94 211 ASP B O 1
ATOM 3861 N N . LYS B 1 212 ? -10.992 3.859 15.516 1 95.94 212 LYS B N 1
ATOM 3862 C CA . LYS B 1 212 ? -11.797 4.777 16.312 1 95.94 212 LYS B CA 1
ATOM 3863 C C . LYS B 1 212 ? -11.938 4.273 17.75 1 95.94 212 LYS B C 1
ATOM 3865 O O . LYS B 1 212 ? -12.18 5.059 18.672 1 95.94 212 LYS B O 1
ATOM 3870 N N . ASN B 1 213 ? -11.773 2.998 17.969 1 96.5 213 ASN B N 1
ATOM 3871 C CA . ASN B 1 213 ? -11.969 2.439 19.297 1 96.5 213 ASN B CA 1
ATOM 3872 C C . ASN B 1 213 ? -10.656 2.346 20.078 1 96.5 213 ASN B C 1
ATOM 3874 O O . ASN B 1 213 ? -10.656 2.059 21.266 1 96.5 213 ASN B O 1
ATOM 3878 N N . VAL B 1 214 ? -9.578 2.605 19.422 1 98 214 VAL B N 1
ATOM 3879 C CA . VAL B 1 214 ? -8.273 2.373 20.031 1 98 214 VAL B CA 1
ATOM 3880 C C . VAL B 1 214 ? -7.445 3.656 20 1 98 214 VAL B C 1
ATOM 3882 O O . VAL B 1 214 ? -7.035 4.172 21.047 1 98 214 VAL B O 1
ATOM 3885 N N . GLY B 1 215 ? -7.195 4.133 18.812 1 98.62 215 GLY B N 1
ATOM 3886 C CA . GLY B 1 215 ? -6.301 5.258 18.594 1 98.62 215 GLY B CA 1
ATOM 3887 C C . GLY B 1 215 ? -5.652 5.262 17.234 1 98.62 215 GLY B C 1
ATOM 3888 O O . GLY B 1 215 ? -6.246 4.801 16.25 1 98.62 215 GLY B O 1
ATOM 3889 N N . ALA B 1 216 ? -4.504 5.91 17.156 1 98.94 216 ALA B N 1
ATOM 3890 C CA . ALA B 1 216 ? -3.826 6.066 15.867 1 98.94 216 ALA B CA 1
ATOM 3891 C C . ALA B 1 216 ? -2.311 6.02 16.047 1 98.94 216 ALA B C 1
ATOM 3893 O O . ALA B 1 216 ? -1.8 6.18 17.156 1 98.94 216 ALA B O 1
ATOM 3894 N N . ALA B 1 217 ? -1.68 5.766 14.984 1 98.94 217 ALA B N 1
ATOM 3895 C CA . ALA B 1 217 ? -0.223 5.84 14.914 1 98.94 217 ALA B CA 1
ATOM 3896 C C . ALA B 1 217 ? 0.236 6.32 13.547 1 98.94 217 ALA B C 1
ATOM 3898 O O . ALA B 1 217 ? -0.416 6.047 12.531 1 98.94 217 ALA B O 1
ATOM 3899 N N . VAL B 1 218 ? 1.301 7.035 13.492 1 98.69 218 VAL B N 1
ATOM 3900 C CA . VAL B 1 218 ? 1.969 7.457 12.266 1 98.69 218 VAL B CA 1
ATOM 3901 C C . VAL B 1 218 ? 3.465 7.168 12.367 1 98.69 218 VAL B C 1
ATO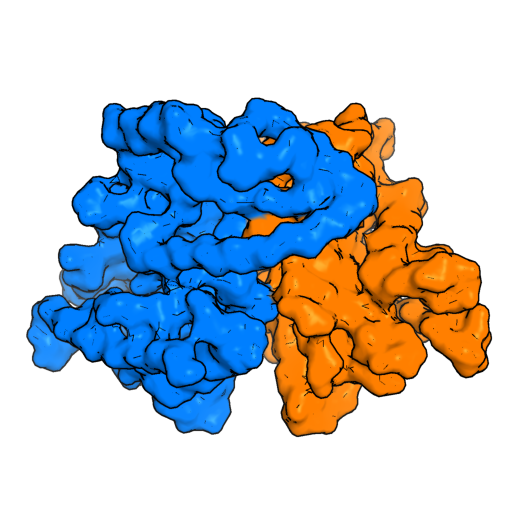M 3903 O O . VAL B 1 218 ? 4.043 7.219 13.453 1 98.69 218 VAL B O 1
ATOM 3906 N N . GLY B 1 219 ? 4.02 6.836 11.234 1 96.62 219 GLY B N 1
ATOM 3907 C CA . GLY B 1 219 ? 5.422 6.441 11.227 1 96.62 219 GLY B CA 1
ATOM 3908 C C . GLY B 1 219 ? 6.25 7.199 10.211 1 96.62 219 GLY B C 1
ATOM 3909 O O . GLY B 1 219 ? 5.707 7.82 9.297 1 96.62 219 GLY B O 1
ATOM 3910 N N . THR B 1 220 ? 7.586 7.184 10.383 1 95.19 220 THR B N 1
ATOM 3911 C CA . THR B 1 220 ? 8.586 7.734 9.477 1 95.19 220 THR B CA 1
ATOM 3912 C C . THR B 1 220 ? 9.859 6.895 9.5 1 95.19 220 THR B C 1
ATOM 3914 O O . THR B 1 220 ? 10.102 6.156 10.453 1 95.19 220 THR B O 1
ATOM 3917 N N . GLY B 1 221 ? 10.609 6.902 8.398 1 94.62 221 GLY B N 1
ATOM 3918 C CA . GLY B 1 221 ? 11.875 6.18 8.367 1 94.62 221 GLY B CA 1
ATOM 3919 C C . GLY B 1 221 ? 12.102 5.434 7.07 1 94.62 221 GLY B C 1
ATOM 3920 O O . GLY B 1 221 ? 11.766 5.934 5.992 1 94.62 221 GLY B O 1
ATOM 3921 N N . ASP B 1 222 ? 12.805 4.289 7.195 1 95 222 ASP B N 1
ATOM 3922 C CA . ASP B 1 222 ? 13.039 3.436 6.035 1 95 222 ASP B CA 1
ATOM 3923 C C . ASP B 1 222 ? 11.727 2.863 5.504 1 95 222 ASP B C 1
ATOM 3925 O O . ASP B 1 222 ? 11.328 1.758 5.875 1 95 222 ASP B O 1
ATOM 3929 N N . GLY B 1 223 ? 11.195 3.596 4.578 1 96.44 223 GLY B N 1
ATOM 3930 C CA . GLY B 1 223 ? 9.844 3.314 4.121 1 96.44 223 GLY B CA 1
ATOM 3931 C C . GLY B 1 223 ? 9.688 1.92 3.549 1 96.44 223 GLY B C 1
ATOM 3932 O O . GLY B 1 223 ? 8.633 1.294 3.703 1 96.44 223 GLY B O 1
ATOM 3933 N N . ASP B 1 224 ? 10.719 1.418 2.848 1 97.44 224 ASP B N 1
ATOM 3934 C CA . ASP B 1 224 ? 10.664 0.08 2.268 1 97.44 224 ASP B CA 1
ATOM 3935 C C . ASP B 1 224 ? 10.602 -0.988 3.357 1 97.44 224 ASP B C 1
ATOM 3937 O O . ASP B 1 224 ? 9.82 -1.938 3.258 1 97.44 224 ASP B O 1
ATOM 3941 N N . ILE B 1 225 ? 11.344 -0.803 4.406 1 97 225 ILE B N 1
ATOM 3942 C CA . ILE B 1 225 ? 11.367 -1.767 5.5 1 97 225 ILE B CA 1
ATOM 3943 C C . ILE B 1 225 ? 10.078 -1.659 6.309 1 97 225 ILE B C 1
ATOM 3945 O O . ILE B 1 225 ? 9.492 -2.676 6.691 1 97 225 ILE B O 1
ATOM 3949 N N . MET B 1 226 ? 9.633 -0.444 6.543 1 97.25 226 MET B N 1
ATOM 3950 C CA . MET B 1 226 ? 8.414 -0.238 7.316 1 97.25 226 MET B CA 1
ATOM 3951 C C . MET B 1 226 ? 7.219 -0.909 6.645 1 97.25 226 MET B C 1
ATOM 3953 O O . MET B 1 226 ? 6.352 -1.47 7.32 1 97.25 226 MET B O 1
ATOM 3957 N N . MET B 1 227 ? 7.156 -0.918 5.34 1 97.94 227 MET B N 1
ATOM 3958 C CA . MET B 1 227 ? 6.059 -1.535 4.602 1 97.94 227 MET B CA 1
ATOM 3959 C C . MET B 1 227 ? 6.023 -3.041 4.836 1 97.94 227 MET B C 1
ATOM 3961 O O . MET B 1 227 ? 4.961 -3.662 4.762 1 97.94 227 MET B O 1
ATOM 3965 N N . ARG B 1 228 ? 7.152 -3.635 5.156 1 98.06 228 ARG B N 1
ATOM 3966 C CA . ARG B 1 228 ? 7.25 -5.082 5.324 1 98.06 228 ARG B CA 1
ATOM 3967 C C . ARG B 1 228 ? 6.637 -5.52 6.648 1 98.06 228 ARG B C 1
ATOM 3969 O O . ARG B 1 228 ? 6.234 -6.676 6.801 1 98.06 228 ARG B O 1
ATOM 3976 N N . PHE B 1 229 ? 6.531 -4.527 7.59 1 98.25 229 PHE B N 1
ATOM 3977 C CA . PHE B 1 229 ? 6.16 -4.934 8.938 1 98.25 229 PHE B CA 1
ATOM 3978 C C . PHE B 1 229 ? 4.906 -4.203 9.398 1 98.25 229 PHE B C 1
ATOM 3980 O O . PHE B 1 229 ? 4.277 -4.602 10.383 1 98.25 229 PHE B O 1
ATOM 3987 N N . LEU B 1 230 ? 4.574 -3.129 8.773 1 98.75 230 LEU B N 1
ATOM 3988 C CA . LEU B 1 230 ? 3.369 -2.35 9.031 1 98.75 230 LEU B CA 1
ATOM 3989 C C . LEU B 1 230 ? 3.299 -1.935 10.5 1 98.75 230 LEU B C 1
ATOM 3991 O O . LEU B 1 230 ? 2.318 -2.229 11.188 1 98.75 230 LEU B O 1
ATOM 3995 N N . PRO B 1 231 ? 4.266 -1.15 10.922 1 98.75 231 PRO B N 1
ATOM 3996 C CA . PRO B 1 231 ? 4.422 -0.875 12.352 1 98.75 231 PRO B CA 1
ATOM 3997 C C . PRO B 1 231 ? 3.314 0.02 12.906 1 98.75 231 PRO B C 1
ATOM 3999 O O . PRO B 1 231 ? 2.973 -0.074 14.086 1 98.75 231 PRO B O 1
ATOM 4002 N N . SER B 1 232 ? 2.738 0.902 12.117 1 98.88 232 SER B N 1
ATOM 4003 C CA . SER B 1 232 ? 1.658 1.745 12.617 1 98.88 232 SER B CA 1
ATOM 4004 C C . SER B 1 232 ? 0.448 0.911 13.016 1 98.88 232 SER B C 1
ATOM 4006 O O . SER B 1 232 ? -0.173 1.167 14.055 1 98.88 232 SER B O 1
ATOM 4008 N N . LEU B 1 233 ? 0.117 -0.085 12.18 1 98.94 233 LEU B N 1
ATOM 4009 C CA . LEU B 1 233 ? -0.963 -0.985 12.57 1 98.94 233 LEU B CA 1
ATOM 4010 C C . LEU B 1 233 ? -0.591 -1.771 13.828 1 98.94 233 LEU B C 1
ATOM 4012 O O . LEU B 1 233 ? -1.418 -1.944 14.719 1 98.94 233 LEU B O 1
ATOM 4016 N N . ILE B 1 234 ? 0.614 -2.295 13.836 1 98.88 234 ILE B N 1
ATOM 4017 C CA . ILE B 1 234 ? 1.048 -3.094 14.977 1 98.88 234 ILE B CA 1
ATOM 4018 C C . ILE B 1 234 ? 0.955 -2.264 16.25 1 98.88 234 ILE B C 1
ATOM 4020 O O . ILE B 1 234 ? 0.507 -2.756 17.297 1 98.88 234 ILE B O 1
ATOM 4024 N N . ALA B 1 235 ? 1.394 -0.995 16.203 1 98.94 235 ALA B N 1
ATOM 4025 C CA . ALA B 1 235 ? 1.301 -0.124 17.375 1 98.94 235 ALA B CA 1
ATOM 4026 C C . ALA B 1 235 ? -0.145 0.012 17.844 1 98.94 235 ALA B C 1
ATOM 4028 O O . ALA B 1 235 ? -0.425 -0.07 19.031 1 98.94 235 ALA B O 1
ATOM 4029 N N . VAL B 1 236 ? -1.074 0.211 16.938 1 98.88 236 VAL B N 1
ATOM 4030 C CA . VAL B 1 236 ? -2.48 0.359 17.297 1 98.88 236 VAL B CA 1
ATOM 4031 C C . VAL B 1 236 ? -3.002 -0.944 17.906 1 98.88 236 VAL B C 1
ATOM 4033 O O . VAL B 1 236 ? -3.748 -0.925 18.875 1 98.88 236 VAL B O 1
ATOM 4036 N N . GLU B 1 237 ? -2.584 -2.088 17.312 1 98.69 237 GLU B N 1
ATOM 4037 C CA . GLU B 1 237 ? -2.994 -3.379 17.859 1 98.69 237 GLU B CA 1
ATOM 4038 C C . GLU B 1 237 ? -2.434 -3.586 19.25 1 98.69 237 GLU B C 1
ATOM 4040 O O . GLU B 1 237 ? -3.1 -4.168 20.109 1 98.69 237 GLU B O 1
ATOM 4045 N N . LYS B 1 238 ? -1.206 -3.135 19.438 1 98.75 238 LYS B N 1
ATOM 4046 C CA . LYS B 1 238 ? -0.613 -3.27 20.766 1 98.75 238 LYS B CA 1
ATOM 4047 C C . LYS B 1 238 ? -1.331 -2.385 21.781 1 98.75 238 LYS B C 1
ATOM 4049 O O . LYS B 1 238 ? -1.496 -2.768 22.938 1 98.75 238 LYS B O 1
ATOM 4054 N N . MET B 1 239 ? -1.777 -1.22 21.406 1 98.81 239 MET B N 1
ATOM 4055 C CA . MET B 1 239 ? -2.611 -0.401 22.281 1 98.81 239 MET B CA 1
ATOM 4056 C C . MET B 1 239 ? -3.939 -1.094 22.562 1 98.81 239 MET B C 1
ATOM 4058 O O . MET B 1 239 ? -4.453 -1.017 23.688 1 98.81 239 MET B O 1
ATOM 4062 N N . ARG B 1 240 ? -4.492 -1.732 21.531 1 98.06 240 ARG B N 1
ATOM 4063 C CA . ARG B 1 240 ? -5.715 -2.502 21.734 1 98.06 240 ARG B CA 1
ATOM 4064 C C . ARG B 1 240 ? -5.539 -3.539 22.828 1 98.06 240 ARG B C 1
ATOM 4066 O O . ARG B 1 240 ? -6.469 -3.814 23.594 1 98.06 240 ARG B O 1
ATOM 4073 N N . GLU B 1 241 ? -4.344 -4.043 22.922 1 97.56 241 GLU B N 1
ATOM 4074 C CA . GLU B 1 241 ? -4.02 -5.078 23.906 1 97.56 241 GLU B CA 1
ATOM 4075 C C . GLU B 1 241 ? -3.725 -4.477 25.281 1 97.56 241 GLU B C 1
ATOM 4077 O O . GLU B 1 241 ? -3.393 -5.195 26.219 1 97.56 241 GLU B O 1
ATOM 4082 N N . GLY B 1 242 ? -3.668 -3.205 25.359 1 97.94 242 GLY B N 1
ATOM 4083 C CA . GLY B 1 242 ? -3.574 -2.576 26.656 1 97.94 242 GLY B CA 1
ATOM 4084 C C . GLY B 1 242 ? -2.246 -1.884 26.891 1 97.94 242 GLY B C 1
ATOM 4085 O O . GLY B 1 242 ? -2.023 -1.301 27.953 1 97.94 242 GLY B O 1
ATOM 4086 N N . LEU B 1 243 ? -1.39 -1.864 25.953 1 98.69 243 LEU B N 1
ATOM 4087 C CA . LEU B 1 243 ? -0.116 -1.176 26.141 1 98.69 243 LEU B CA 1
ATOM 4088 C C . LEU B 1 243 ? -0.293 0.334 26.016 1 98.69 243 LEU B C 1
ATOM 4090 O O . LEU B 1 243 ? -1.18 0.807 25.297 1 98.69 243 LEU B O 1
ATOM 4094 N N . THR B 1 244 ? 0.569 1.062 26.719 1 98.69 244 THR B N 1
ATOM 4095 C CA . THR B 1 244 ? 0.611 2.506 26.516 1 98.69 244 THR B CA 1
ATOM 4096 C C . THR B 1 244 ? 1.12 2.844 25.109 1 98.69 244 THR B C 1
ATOM 4098 O O . THR B 1 244 ? 1.811 2.035 24.484 1 98.69 244 THR B O 1
ATOM 4101 N N . PRO B 1 245 ? 0.774 3.992 24.641 1 98.75 245 PRO B N 1
ATOM 4102 C CA . PRO B 1 245 ? 1.231 4.371 23.297 1 98.75 245 PRO B CA 1
ATOM 4103 C C . PRO B 1 245 ? 2.746 4.266 23.141 1 98.75 245 PRO B C 1
ATOM 4105 O O . PRO B 1 245 ? 3.23 3.771 22.125 1 98.75 245 PRO B O 1
ATOM 4108 N N . ALA B 1 246 ? 3.535 4.707 24.109 1 98.25 246 ALA B N 1
ATOM 4109 C CA . ALA B 1 246 ? 4.992 4.652 24.047 1 98.25 246 ALA B CA 1
ATOM 4110 C C . ALA B 1 246 ? 5.484 3.211 23.938 1 98.25 246 ALA B C 1
ATOM 4112 O O . ALA B 1 246 ? 6.352 2.904 23.109 1 98.25 246 ALA B O 1
ATOM 4113 N N . LEU B 1 247 ? 4.934 2.359 24.75 1 98.62 247 LEU B N 1
ATOM 4114 C CA . LEU B 1 247 ? 5.332 0.956 24.75 1 98.62 247 LEU B CA 1
ATOM 4115 C C . LEU B 1 247 ? 4.871 0.266 23.469 1 98.62 247 LEU B C 1
ATOM 4117 O O . LEU B 1 247 ? 5.574 -0.596 22.938 1 98.62 247 LEU B O 1
ATOM 4121 N N . ALA B 1 248 ? 3.666 0.595 23 1 98.88 248 ALA B N 1
ATOM 4122 C CA . ALA B 1 248 ? 3.143 0.047 21.75 1 98.88 248 ALA B CA 1
ATOM 4123 C C . ALA B 1 248 ? 4.047 0.399 20.578 1 98.88 248 ALA B C 1
ATOM 4125 O O . ALA B 1 248 ? 4.379 -0.464 19.766 1 98.88 248 ALA B O 1
ATOM 4126 N N . ALA B 1 249 ? 4.418 1.652 20.516 1 98.69 249 ALA B N 1
ATOM 4127 C CA . ALA B 1 249 ? 5.332 2.109 19.469 1 98.69 249 ALA B CA 1
ATOM 4128 C C . ALA B 1 249 ? 6.664 1.371 19.547 1 98.69 249 ALA B C 1
ATOM 4130 O O . ALA B 1 249 ? 7.203 0.942 18.516 1 98.69 249 ALA B O 1
ATOM 4131 N N . LYS B 1 250 ? 7.18 1.222 20.75 1 98.19 250 LYS B N 1
ATOM 4132 C CA . LYS B 1 250 ? 8.461 0.545 20.938 1 98.19 250 LYS B CA 1
ATOM 4133 C C . LYS B 1 250 ? 8.391 -0.907 20.484 1 98.19 250 LYS B C 1
ATOM 4135 O O . LYS B 1 250 ? 9.312 -1.399 19.828 1 98.19 250 LYS B O 1
ATOM 4140 N N . GLU B 1 251 ? 7.383 -1.552 20.844 1 98.19 251 GLU B N 1
ATOM 4141 C CA . GLU B 1 251 ? 7.238 -2.953 20.469 1 98.19 251 GLU B CA 1
ATOM 4142 C C . GLU B 1 251 ? 7.16 -3.102 18.953 1 98.19 251 GLU B C 1
ATOM 4144 O O . GLU B 1 251 ? 7.711 -4.047 18.375 1 98.19 251 GLU B O 1
ATOM 4149 N N . ALA B 1 252 ? 6.418 -2.211 18.312 1 98.38 252 ALA B N 1
ATOM 4150 C CA . ALA B 1 252 ? 6.32 -2.234 16.859 1 98.38 252 ALA B CA 1
ATOM 4151 C C . ALA B 1 252 ? 7.695 -2.094 16.219 1 98.38 252 ALA B C 1
ATOM 4153 O O . ALA B 1 252 ? 8.023 -2.816 15.266 1 98.38 252 ALA B O 1
ATOM 4154 N N . LEU B 1 253 ? 8.523 -1.227 16.734 1 97.88 253 LEU B N 1
ATOM 4155 C CA . LEU B 1 253 ? 9.836 -0.98 16.156 1 97.88 253 LEU B CA 1
ATOM 4156 C C . LEU B 1 253 ? 10.797 -2.113 16.5 1 97.88 253 LEU B C 1
ATOM 4158 O O . LEU B 1 253 ? 11.656 -2.473 15.68 1 97.88 253 LEU B O 1
ATOM 4162 N N . ASP B 1 254 ? 10.672 -2.67 17.672 1 97.5 254 ASP B N 1
ATOM 4163 C CA . ASP B 1 254 ? 11.539 -3.764 18.094 1 97.5 254 ASP B CA 1
ATOM 4164 C C . ASP B 1 254 ? 11.406 -4.965 17.172 1 97.5 254 ASP B C 1
ATOM 4166 O O . ASP B 1 254 ? 12.391 -5.645 16.875 1 97.5 254 ASP B O 1
ATOM 4170 N N . ARG B 1 255 ? 10.258 -5.172 16.766 1 96.38 255 ARG B N 1
ATOM 4171 C CA . ARG B 1 255 ? 10.016 -6.285 15.852 1 96.38 255 ARG B CA 1
ATOM 4172 C C . ARG B 1 255 ? 10.82 -6.125 14.562 1 96.38 255 ARG B C 1
ATOM 4174 O O . ARG B 1 255 ? 11.328 -7.105 14.016 1 96.38 255 ARG B O 1
ATOM 4181 N N . ILE B 1 256 ? 10.891 -4.957 14.062 1 97.06 256 ILE B N 1
ATOM 4182 C CA . ILE B 1 256 ? 11.633 -4.664 12.836 1 97.06 256 ILE B CA 1
ATOM 4183 C C . ILE B 1 256 ? 13.133 -4.746 13.109 1 97.06 256 ILE B C 1
ATOM 4185 O O . ILE B 1 256 ? 13.875 -5.359 12.336 1 97.06 256 ILE B O 1
ATOM 4189 N N . ALA B 1 257 ? 13.539 -4.176 14.203 1 95.88 257 ALA B N 1
ATOM 4190 C CA . ALA B 1 257 ? 14.953 -4.059 14.539 1 95.88 257 ALA B CA 1
ATOM 4191 C C . ALA B 1 257 ? 15.594 -5.434 14.711 1 95.88 257 ALA B C 1
ATOM 4193 O O . ALA B 1 257 ? 16.797 -5.598 14.477 1 95.88 257 ALA B O 1
ATOM 4194 N N . GLN B 1 258 ? 14.844 -6.391 15.086 1 94.5 258 GLN B N 1
ATOM 4195 C CA . GLN B 1 258 ? 15.336 -7.754 15.25 1 94.5 258 GLN B CA 1
ATOM 4196 C C . GLN B 1 258 ? 15.805 -8.336 13.922 1 94.5 258 GLN B C 1
ATOM 4198 O O . GLN B 1 258 ? 16.734 -9.141 13.875 1 94.5 258 GLN B O 1
ATOM 4203 N N . ILE B 1 259 ? 15.18 -7.957 12.875 1 94.62 259 ILE B N 1
ATOM 4204 C CA . ILE B 1 259 ? 15.484 -8.5 11.555 1 94.62 259 ILE B CA 1
ATOM 4205 C C . ILE B 1 259 ? 16.359 -7.516 10.781 1 94.62 259 ILE B C 1
ATOM 4207 O O . ILE B 1 259 ? 17.281 -7.922 10.07 1 94.62 259 ILE B O 1
ATOM 4211 N N . TYR B 1 260 ? 16.062 -6.25 10.945 1 95.12 260 TYR B N 1
ATOM 4212 C CA . TYR B 1 260 ? 16.781 -5.172 10.289 1 95.12 260 TYR B CA 1
ATOM 4213 C C . TYR B 1 260 ? 17.312 -4.168 11.312 1 95.12 260 TYR B C 1
ATOM 4215 O O . TYR B 1 260 ? 16.812 -3.041 11.391 1 95.12 260 TYR B O 1
ATOM 4223 N N . PRO B 1 261 ? 18.359 -4.484 11.945 1 95.12 261 PRO B N 1
ATOM 4224 C CA . PRO B 1 261 ? 18.844 -3.658 13.062 1 95.12 261 PRO B CA 1
ATOM 4225 C C . PRO B 1 261 ? 19.344 -2.287 12.609 1 95.12 261 PRO B C 1
ATOM 4227 O O . PRO B 1 261 ? 19.391 -1.348 13.406 1 95.12 261 PRO B O 1
ATOM 4230 N N . ASN B 1 262 ? 19.656 -2.1 11.336 1 93.44 262 ASN B N 1
ATOM 4231 C CA . ASN B 1 262 ? 20.234 -0.844 10.867 1 93.44 262 ASN B CA 1
ATOM 4232 C C . ASN B 1 262 ? 19.172 0.098 10.32 1 93.44 262 ASN B C 1
ATOM 4234 O O . ASN B 1 262 ? 19.484 1.217 9.906 1 93.44 262 ASN B O 1
ATOM 4238 N N . ALA B 1 263 ? 17.906 -0.308 10.336 1 93.69 263 ALA B N 1
ATOM 4239 C CA . ALA B 1 263 ? 16.828 0.534 9.82 1 93.69 263 ALA B CA 1
ATOM 4240 C C . ALA B 1 263 ? 16.594 1.736 10.734 1 93.69 263 ALA B C 1
ATOM 4242 O O . ALA B 1 263 ? 16.672 1.62 11.961 1 93.69 263 ALA B O 1
ATOM 4243 N N . SER B 1 264 ? 16.359 2.893 10.164 1 94.56 264 SER B N 1
ATOM 4244 C CA . SER B 1 264 ? 15.977 4.086 10.906 1 94.56 264 SER B CA 1
ATOM 4245 C C . SER B 1 264 ? 14.461 4.293 10.867 1 94.56 264 SER B C 1
ATOM 4247 O O . SER B 1 264 ? 13.875 4.395 9.789 1 94.56 264 SER B O 1
ATOM 4249 N N . MET B 1 265 ? 13.883 4.395 12.039 1 95.62 265 MET B N 1
ATOM 4250 C CA . MET B 1 265 ? 12.422 4.449 12.086 1 95.62 265 MET B CA 1
ATOM 4251 C C . MET B 1 265 ? 11.945 5.203 13.32 1 95.62 265 MET B C 1
ATOM 4253 O O . MET B 1 265 ? 12.625 5.215 14.344 1 95.62 265 MET B O 1
ATOM 4257 N N . GLY B 1 266 ? 10.852 5.84 13.227 1 96.31 266 GLY B N 1
ATOM 4258 C CA . GLY B 1 266 ? 10.148 6.492 14.32 1 96.31 266 GLY B CA 1
ATOM 4259 C C . GLY B 1 266 ? 8.641 6.355 14.219 1 96.31 266 GLY B C 1
ATOM 4260 O O . GLY B 1 266 ? 8.078 6.387 13.117 1 96.31 266 GLY B O 1
ATOM 4261 N N . ILE B 1 267 ? 7.98 6.199 15.367 1 97.69 267 ILE B N 1
ATOM 4262 C CA . ILE B 1 267 ? 6.527 6.086 15.414 1 97.69 267 ILE B CA 1
ATOM 4263 C C . ILE B 1 267 ? 5.98 6.934 16.562 1 97.69 267 ILE B C 1
ATOM 4265 O O . ILE B 1 267 ? 6.543 6.949 17.656 1 97.69 267 ILE B O 1
ATOM 4269 N N . VAL B 1 268 ? 4.961 7.684 16.25 1 98.12 268 VAL B N 1
ATOM 4270 C CA . VAL B 1 268 ? 4.133 8.336 17.25 1 98.12 268 VAL B CA 1
ATOM 4271 C C . VAL B 1 268 ? 2.764 7.664 17.312 1 98.12 268 VAL B C 1
ATOM 4273 O O . VAL B 1 268 ? 2.176 7.348 16.281 1 98.12 268 VAL B O 1
ATOM 4276 N N . ALA B 1 269 ? 2.307 7.387 18.484 1 98.81 269 ALA B N 1
ATOM 4277 C CA . ALA B 1 269 ? 1.004 6.766 18.703 1 98.81 269 ALA B CA 1
ATOM 4278 C C . ALA B 1 269 ? 0.187 7.531 19.734 1 98.81 269 ALA B C 1
ATOM 4280 O O . ALA B 1 269 ? 0.749 8.188 20.609 1 98.81 269 ALA B O 1
ATOM 4281 N N . ALA B 1 270 ? -1.075 7.496 19.594 1 98.62 270 ALA B N 1
ATOM 4282 C CA . ALA B 1 270 ? -1.98 8.141 20.531 1 98.62 270 ALA B CA 1
ATOM 4283 C C . ALA B 1 270 ? -3.281 7.352 20.672 1 98.62 270 ALA B C 1
ATOM 4285 O O . ALA B 1 270 ? -3.795 6.812 19.688 1 98.62 270 ALA B O 1
ATOM 4286 N N . THR B 1 271 ? -3.777 7.309 21.906 1 98.06 271 THR B N 1
ATOM 4287 C CA . THR B 1 271 ? -5.102 6.73 22.094 1 98.06 271 THR B CA 1
ATOM 4288 C C . THR B 1 271 ? -6.191 7.742 21.75 1 98.06 271 THR B C 1
ATOM 4290 O O . THR B 1 271 ? -5.922 8.945 21.656 1 98.06 271 THR B O 1
ATOM 4293 N N . ARG B 1 272 ? -7.363 7.219 21.609 1 95.5 272 ARG B N 1
ATOM 4294 C CA . ARG B 1 272 ? -8.492 8.094 21.312 1 95.5 272 ARG B CA 1
ATOM 4295 C C . ARG B 1 272 ? -8.727 9.094 22.438 1 95.5 272 ARG B C 1
ATOM 4297 O O . ARG B 1 272 ? -9.32 10.148 22.234 1 95.5 272 ARG B O 1
ATOM 4304 N N . GLN B 1 273 ? -8.258 8.82 23.609 1 94.44 273 GLN B N 1
ATOM 4305 C CA . GLN B 1 273 ? -8.438 9.672 24.781 1 94.44 273 GLN B CA 1
ATOM 4306 C C . GLN B 1 273 ? -7.34 10.734 24.859 1 94.44 273 GLN B C 1
ATOM 4308 O O . GLN B 1 273 ? -7.406 11.641 25.688 1 94.44 273 GLN B O 1
ATOM 4313 N N . GLY B 1 274 ? -6.301 10.555 24.031 1 94.44 274 GLY B N 1
ATOM 4314 C CA . GLY B 1 274 ? -5.316 11.625 23.969 1 94.44 274 GLY B CA 1
ATOM 4315 C C . GLY B 1 274 ? -3.994 11.266 24.609 1 94.44 274 GLY B C 1
ATOM 4316 O O . GLY B 1 274 ? -3.059 12.07 24.609 1 94.44 274 GLY B O 1
ATOM 4317 N N . GLU B 1 275 ? -3.965 10.062 25.234 1 96.5 275 GLU B N 1
ATOM 4318 C CA . GLU B 1 275 ? -2.648 9.594 25.656 1 96.5 275 GLU B CA 1
ATOM 4319 C C . GLU B 1 275 ? -1.734 9.359 24.453 1 96.5 275 GLU B C 1
ATOM 4321 O O . GLU B 1 275 ? -2.164 8.812 23.438 1 96.5 275 GLU B O 1
ATOM 4326 N N . PHE B 1 276 ? -0.483 9.812 24.625 1 97.19 276 PHE B N 1
ATOM 4327 C CA . PHE B 1 276 ? 0.389 9.68 23.453 1 97.19 276 PHE B CA 1
ATOM 4328 C C . PHE B 1 276 ? 1.779 9.219 23.875 1 97.19 276 PHE B C 1
ATOM 4330 O O . PHE B 1 276 ? 2.115 9.242 25.062 1 97.19 276 PHE B O 1
ATOM 4337 N N . GLY B 1 277 ? 2.533 8.773 22.922 1 97.81 277 GLY B N 1
ATOM 4338 C CA . GLY B 1 277 ? 3.916 8.352 23.062 1 97.81 277 GLY B CA 1
ATOM 4339 C C . GLY B 1 277 ? 4.605 8.102 21.734 1 97.81 277 GLY B C 1
ATOM 4340 O O . GLY B 1 277 ? 3.973 8.172 20.688 1 97.81 277 GLY B O 1
ATOM 4341 N N . ALA B 1 278 ? 5.918 7.918 21.828 1 97.81 278 ALA B N 1
ATOM 4342 C CA . ALA B 1 278 ? 6.699 7.707 20.609 1 97.81 278 ALA B CA 1
ATOM 4343 C C . ALA B 1 278 ? 7.906 6.812 20.891 1 97.81 278 ALA B C 1
ATOM 4345 O O . ALA B 1 278 ? 8.297 6.625 22.047 1 97.81 278 ALA B O 1
ATOM 4346 N N . ALA B 1 279 ? 8.367 6.25 19.891 1 97.44 279 ALA B N 1
ATOM 4347 C CA . ALA B 1 279 ? 9.609 5.484 19.906 1 97.44 279 ALA B CA 1
ATOM 4348 C C . ALA B 1 279 ? 10.414 5.719 18.641 1 97.44 279 ALA B C 1
ATOM 4350 O O . ALA B 1 279 ? 9.859 6.098 17.609 1 97.44 279 ALA B O 1
ATOM 4351 N N . CYS B 1 280 ? 11.648 5.527 18.781 1 95.75 280 CYS B N 1
ATOM 4352 C CA . CYS B 1 280 ? 12.555 5.742 17.656 1 95.75 280 CYS B CA 1
ATOM 4353 C C . CYS B 1 280 ? 13.688 4.723 17.656 1 95.75 280 CYS B C 1
ATOM 4355 O O . CYS B 1 280 ? 14.031 4.188 18.719 1 95.75 280 CYS B O 1
ATOM 4357 N N . HIS B 1 281 ? 14.148 4.379 16.516 1 95.19 281 HIS B N 1
ATOM 4358 C CA . HIS B 1 281 ? 15.273 3.475 16.312 1 95.19 281 HIS B CA 1
ATOM 4359 C C . HIS B 1 281 ? 16.25 4.027 15.273 1 95.19 281 HIS B C 1
ATOM 4361 O O . HIS B 1 281 ? 15.859 4.289 14.133 1 95.19 281 HIS B O 1
ATOM 4367 N N . ASN B 1 282 ? 17.531 4.332 15.57 1 93.38 282 ASN B N 1
ATOM 4368 C CA . ASN B 1 282 ? 18.656 4.668 14.703 1 93.38 282 ASN B CA 1
ATOM 4369 C C . ASN B 1 282 ? 18.469 6.031 14.047 1 93.38 282 ASN B C 1
ATOM 4371 O O . ASN B 1 282 ? 18.703 6.188 12.844 1 93.38 282 ASN B O 1
ATOM 4375 N N . PHE B 1 283 ? 17.812 6.949 14.688 1 88.81 283 PHE B N 1
ATOM 4376 C CA . PHE B 1 283 ? 17.859 8.359 14.328 1 88.81 283 PHE B CA 1
ATOM 4377 C C . PHE B 1 283 ? 18.812 9.125 15.242 1 88.81 283 PHE B C 1
ATOM 4379 O O . PHE B 1 283 ? 18.906 8.828 16.438 1 88.81 283 PHE B O 1
ATOM 4386 N N . GLU B 1 284 ? 19.547 10 14.703 1 84.12 284 GLU B N 1
ATOM 4387 C CA . GLU B 1 284 ? 20.406 10.844 15.539 1 84.12 284 GLU B CA 1
ATOM 4388 C C . GLU B 1 284 ? 19.562 11.758 16.438 1 84.12 284 GLU B C 1
ATOM 4390 O O . GLU B 1 284 ? 19.844 11.883 17.625 1 84.12 284 GLU B O 1
ATOM 4395 N N . ASP B 1 285 ? 18.594 12.375 15.781 1 84.75 285 ASP B N 1
ATOM 4396 C CA . ASP B 1 285 ? 17.656 13.25 16.469 1 84.75 285 ASP B CA 1
ATOM 4397 C C . ASP B 1 285 ? 16.219 12.961 16.031 1 84.75 285 ASP B C 1
ATOM 4399 O O . ASP B 1 285 ? 15.945 12.852 14.828 1 84.75 285 ASP B O 1
ATOM 4403 N N . PHE B 1 286 ? 15.391 12.641 16.984 1 89.38 286 PHE B N 1
ATOM 4404 C CA . PHE B 1 286 ? 13.969 12.438 16.703 1 89.38 286 PHE B CA 1
ATOM 4405 C C . PHE B 1 286 ? 13.109 13.141 17.734 1 89.38 286 PHE B C 1
ATOM 4407 O O . PHE B 1 286 ? 13.336 13.008 18.938 1 89.38 286 PHE B O 1
ATOM 4414 N N . SER B 1 287 ? 12.227 13.992 17.172 1 92.5 287 SER B N 1
ATOM 4415 C CA . SER B 1 287 ? 11.32 14.711 18.062 1 92.5 287 SER B CA 1
ATOM 4416 C C . SER B 1 287 ? 9.891 14.664 17.547 1 92.5 287 SER B C 1
ATOM 4418 O O . SER B 1 287 ? 9.664 14.477 16.359 1 92.5 287 SER B O 1
ATOM 4420 N N . ILE B 1 288 ? 9.008 14.867 18.422 1 94 288 ILE B N 1
ATOM 4421 C CA . ILE B 1 288 ? 7.598 15 18.062 1 94 288 ILE B CA 1
ATOM 4422 C C . ILE B 1 288 ? 7.074 16.344 18.547 1 94 288 ILE B C 1
ATOM 4424 O O . ILE B 1 288 ? 7.656 16.969 19.438 1 94 288 ILE B O 1
ATOM 4428 N N . SER B 1 289 ? 6.07 16.812 17.859 1 93.88 289 SER B N 1
ATOM 4429 C CA . SER B 1 289 ? 5.41 18.047 18.266 1 93.88 289 SER B CA 1
ATOM 4430 C C . SER B 1 289 ? 4 17.781 18.781 1 93.88 289 SER B C 1
ATOM 4432 O O . SER B 1 289 ? 3.273 16.969 18.219 1 93.88 289 SER B O 1
ATOM 4434 N N . LEU B 1 290 ? 3.717 18.406 19.875 1 93.81 290 LEU B N 1
ATOM 4435 C CA . LEU B 1 290 ? 2.416 18.25 20.516 1 93.81 290 LEU B CA 1
ATOM 4436 C C . LEU B 1 290 ? 1.748 19.609 20.734 1 93.81 290 LEU B C 1
ATOM 4438 O O . LEU B 1 290 ? 2.406 20.562 21.141 1 93.81 290 LEU B O 1
ATOM 4442 N N . VAL B 1 291 ? 0.49 19.656 20.422 1 93.19 291 VAL B N 1
ATOM 4443 C CA . VAL B 1 291 ? -0.342 20.75 20.891 1 93.19 291 VAL B CA 1
ATOM 4444 C C . VAL B 1 291 ? -1.64 20.219 21.484 1 93.19 291 VAL B C 1
ATOM 4446 O O . VAL B 1 291 ? -2.264 19.312 20.906 1 93.19 291 VAL B O 1
ATOM 4449 N N . ASN B 1 292 ? -1.962 20.625 22.672 1 91.31 292 ASN B N 1
ATOM 4450 C CA . ASN B 1 292 ? -3.217 20.297 23.344 1 91.31 292 ASN B CA 1
ATOM 4451 C C . ASN B 1 292 ? -3.645 21.406 24.297 1 91.31 292 ASN B C 1
ATOM 4453 O O . ASN B 1 292 ? -2.957 22.422 24.422 1 91.31 292 ASN B O 1
ATOM 4457 N N . PRO B 1 293 ? -4.812 21.297 24.922 1 88.56 293 PRO B N 1
ATOM 4458 C CA . PRO B 1 293 ? -5.289 22.375 25.797 1 88.56 293 PRO B CA 1
ATOM 4459 C C . PRO B 1 293 ? -4.324 22.688 26.938 1 88.56 293 PRO B C 1
ATOM 4461 O O . PRO B 1 293 ? -4.215 23.844 27.359 1 88.56 293 PRO B O 1
ATOM 4464 N N . ALA B 1 294 ? -3.65 21.766 27.391 1 87.69 294 ALA B N 1
ATOM 4465 C CA . ALA B 1 294 ? -2.758 21.938 28.547 1 87.69 294 ALA B CA 1
ATOM 4466 C C . ALA B 1 294 ? -1.529 22.75 28.156 1 87.69 294 ALA B C 1
ATOM 4468 O O . ALA B 1 294 ? -1.049 23.578 28.938 1 87.69 294 ALA B O 1
ATOM 4469 N N . VAL B 1 295 ? -1.039 22.594 27 1 85.69 295 VAL B N 1
ATOM 4470 C CA . VAL B 1 295 ? 0.197 23.234 26.578 1 85.69 295 VAL B CA 1
ATOM 4471 C C . VAL B 1 295 ? -0.127 24.531 25.828 1 85.69 295 VAL B C 1
ATOM 4473 O O . VAL B 1 295 ? 0.576 25.531 25.969 1 85.69 295 VAL B O 1
ATOM 4476 N N . GLY B 1 296 ? -1.225 24.5 25.078 1 77.88 296 GLY B N 1
ATOM 4477 C CA . GLY B 1 296 ? -1.711 25.672 24.359 1 77.88 296 GLY B CA 1
ATOM 4478 C C . GLY B 1 296 ? -0.812 26.094 23.219 1 77.88 296 GLY B C 1
ATOM 4479 O O . GLY B 1 296 ? -1.229 26.844 22.344 1 77.88 296 GLY B O 1
ATOM 4480 N N . ASN B 1 297 ? 0.505 25.812 23.312 1 87.12 297 ASN B N 1
ATOM 4481 C CA . ASN B 1 297 ? 1.475 26.031 22.25 1 87.12 297 ASN B CA 1
ATOM 4482 C C . ASN B 1 297 ? 2.158 24.734 21.828 1 87.12 297 ASN B C 1
ATOM 4484 O O . ASN B 1 297 ? 1.861 23.672 22.375 1 87.12 297 ASN B O 1
ATOM 4488 N N . VAL B 1 298 ? 2.938 24.922 20.781 1 91.75 298 VAL B N 1
ATOM 4489 C CA . VAL B 1 298 ? 3.594 23.703 20.297 1 91.75 298 VAL B CA 1
ATOM 4490 C C . VAL B 1 298 ? 4.738 23.328 21.219 1 91.75 298 VAL B C 1
ATOM 4492 O O . VAL B 1 298 ? 5.633 24.141 21.484 1 91.75 298 VAL B O 1
ATOM 4495 N N . LEU B 1 299 ? 4.625 22.156 21.734 1 93.5 299 LEU B N 1
ATOM 4496 C CA . LEU B 1 299 ? 5.707 21.562 22.516 1 93.5 299 LEU B CA 1
ATOM 4497 C C . LEU B 1 299 ? 6.477 20.547 21.688 1 93.5 299 LEU B C 1
ATOM 4499 O O . LEU B 1 299 ? 5.887 19.594 21.156 1 93.5 299 LEU B O 1
ATOM 4503 N N . VAL B 1 300 ? 7.734 20.781 21.562 1 93.94 300 VAL B N 1
ATOM 4504 C CA . VAL B 1 300 ? 8.602 19.828 20.891 1 93.94 300 VAL B CA 1
ATOM 4505 C C . VAL B 1 300 ? 9.211 18.859 21.922 1 93.94 300 VAL B C 1
ATOM 4507 O O . VAL B 1 300 ? 9.844 19.297 22.875 1 93.94 300 VAL B O 1
ATOM 4510 N N . ILE B 1 301 ? 9.047 17.656 21.734 1 94.38 301 ILE B N 1
ATOM 4511 C CA . ILE B 1 301 ? 9.477 16.641 22.688 1 94.38 301 ILE B CA 1
ATOM 4512 C C . ILE B 1 301 ? 10.508 15.719 22.031 1 94.38 301 ILE B C 1
ATOM 4514 O O . ILE B 1 301 ? 10.172 14.938 21.125 1 94.38 301 ILE B O 1
ATOM 4518 N N . PRO B 1 302 ? 11.719 15.805 22.5 1 93.81 302 PRO B N 1
ATOM 4519 C CA . PRO B 1 302 ? 12.719 14.859 22 1 93.81 302 PRO B CA 1
ATOM 4520 C C . PRO B 1 302 ? 12.414 13.414 22.391 1 93.81 302 PRO B C 1
ATOM 4522 O O . PRO B 1 302 ? 11.961 13.156 23.5 1 93.81 302 PRO B O 1
ATOM 4525 N N . VAL B 1 303 ? 12.594 12.531 21.484 1 93.69 303 VAL B N 1
ATOM 4526 C CA . VAL B 1 303 ? 12.422 11.102 21.719 1 93.69 303 VAL B CA 1
ATOM 4527 C C . VAL B 1 303 ? 13.758 10.383 21.578 1 93.69 303 VAL B C 1
ATOM 4529 O O . VAL B 1 303 ? 14.32 10.312 20.484 1 93.69 303 VAL B O 1
ATOM 4532 N N . PRO B 1 304 ? 14.312 9.805 22.656 1 90.56 304 PRO B N 1
ATOM 4533 C CA . PRO B 1 304 ? 15.578 9.078 22.531 1 90.56 304 PRO B CA 1
ATOM 4534 C C . PRO B 1 304 ? 15.469 7.824 21.672 1 90.56 304 PRO B C 1
ATOM 4536 O O . PRO B 1 304 ? 14.5 7.062 21.797 1 90.56 304 PRO B O 1
ATOM 4539 N N . CYS B 1 305 ? 16.422 7.727 20.781 1 90.56 305 CYS B N 1
ATOM 4540 C CA . CYS B 1 305 ? 16.406 6.57 19.891 1 90.56 305 CYS B CA 1
ATOM 4541 C C . CYS B 1 305 ? 17.312 5.465 20.406 1 90.56 305 CYS B C 1
ATOM 4543 O O . CYS B 1 305 ? 18.391 5.742 20.938 1 90.56 305 CYS B O 1
ATOM 4545 N N . GLU B 1 306 ? 16.812 4.301 20.328 1 81.94 306 GLU B N 1
ATOM 4546 C CA . GLU B 1 306 ? 17.656 3.146 20.609 1 81.94 306 GLU B CA 1
ATOM 4547 C C . GLU B 1 306 ? 18.641 2.895 19.469 1 81.94 306 GLU B C 1
ATOM 4549 O O . GLU B 1 306 ? 18.297 3.061 18.297 1 81.94 306 GLU B O 1
ATOM 4554 N N . ALA B 1 307 ? 20.047 2.875 19.828 1 67 307 ALA B N 1
ATOM 4555 C CA . ALA B 1 307 ? 21.031 2.562 18.812 1 67 307 ALA B CA 1
ATOM 4556 C C . ALA B 1 307 ? 21.312 1.062 18.75 1 67 307 ALA B C 1
ATOM 4558 O O . ALA B 1 307 ? 21 0.332 19.688 1 67 307 ALA B O 1
ATOM 4559 N N . ASN B 1 308 ? 21.562 0.416 17.547 1 62.03 308 ASN B N 1
ATOM 4560 C CA . ASN B 1 308 ? 22.078 -0.949 17.453 1 62.03 308 ASN B CA 1
ATOM 4561 C C . ASN B 1 308 ? 23.234 -1.173 18.422 1 62.03 308 ASN B C 1
ATOM 4563 O O . ASN B 1 308 ? 24.172 -0.379 18.469 1 62.03 308 ASN B O 1
ATOM 4567 N N . SER B 1 309 ? 23.031 -1.639 19.609 1 44.75 309 SER B N 1
ATOM 4568 C CA . SER B 1 309 ? 24.234 -2.09 20.297 1 44.75 309 SER B CA 1
ATOM 4569 C C . SER B 1 309 ? 24.938 -3.205 19.531 1 44.75 309 SER B C 1
ATOM 4571 O O . SER B 1 309 ? 24.297 -3.963 18.797 1 44.75 309 SER B O 1
#

Sequence (618 aa):
MTSLKGWKVLTEGGGSVMDAVVQGCQEAEMDTSIPSVGYGNHPDESSEVTLDAMVFDGESHAIGAVANLRRIKSAIAVARAVLEHTDHTMLVGESATAFAKAMGFQEESLATDLSNEIWQEWRNNSCQPNYWKNVAPNPRAFCGPYVPLKQEITCDPSTKMVNEGNHDTIGMIAIDQNGHIAAGTSTNGLQFKIPGRVGDTAIPGAGAYVDKNVGAAVGTGDGDIMMRFLPSLIAVEKMREGLTPALAAKEALDRIAQIYPNASMGIVAATRQGEFGAACHNFEDFSISLVNPAVGNVLVIPVPCEANSMTSLKGWKVLTEGGGSVMDAVVQGCQEAEMDTSIPSVGYGNHPDESSEVTLDAMVFDGESHAIGAVANLRRIKSAIAVARAVLEHTDHTMLVGESATAFAKAMGFQEESLATDLSNEIWQEWRNNSCQPNYWKNVAPNPRAFCGPYVPLKQEITCDPSTKMVNEGNHDTIGMIAIDQNGHIAAGTSTNGLQFKIPGRVGDTAIPGAGAYVDKNVGAAVGTGDGDIMMRFLPSLIAVEKMREGLTPALAAKEALDRIAQIYPNASMGIVAATRQGEFGAACHNFEDFSISLVNPAVGNVLVIPVPCEANS